Protein AF-A0A7C1VT46-F1 (afdb_monomer_lite)

Foldseek 3Di:
DDDDDDDDDDDDDPDPVVVVVVVVVVVVVVVVVVVVVVVVVVVVVVVVVVVVVVVVVVVVVVVVVVVVVVVVVVVVVVVVQLVVLVVLLVLVVVLLLVVLVVLVVVLVVLVVQLLVCLLVVPLVSLVVSVVLLVLSVVVVLVSLLVNQLLVLLNVLLCLCPPDDPPPSLVVVLVVLVVLQVVLVVLLVLLVVLLVVLLVVLLPDQLQDAADPVVCVPPLQPPSSLVVQCVVVDPDPGSVVVVVVNVVCVVCPDPGHRDLQVSLQVSLVVFLPPDGLVCLALVNVVVVQVCVQAVVGALSSLSSNLSSLNSSLVNLVVQLVVDDCPDPSNSVSSSVNVSSSSSNVSLLSQLSFPDHRVPDPPDHSNNRSSQSSCSVSLSHSNSLSNVCCVVPVSPCVVVSVVSNPRSDQDAQDDDDPPDDVSNVVSSVVSNVSSCVSPVVNVVVVPVVPDD

Sequence (450 aa):
MARGKERNIVGGQIDPYVQQSMLQNKQLAENRLTTAMQEAGASARTVTQERGAGDRAALQAQTQRDVSGAQLEAQDKRAAEDEIARRDDRKFSQTMAEASQGFQARQAELNRDQQNAIIAGDRKAKDEIEKRREALRRFNTELGMDANERNTNAMLSILKGSLNKETSMEKAKTVLNDEADQFDKDKDVYSKTIDRVSEAVDFDKRMDLPTPAAIKEKTPSKWGVAKEVLLKGPVIGGLAELQKYKGLKKEIKEGLADPMGVLQDQIDKYGGSISIEDLTSGTISNIEDKIQTEDIQTEDINKTIGVLEGMLNSIDTKRKAVDKDSVDYDFWQDTHLEIAQMRDNLEGLVSSKKKITGSDKETVGSRVQYALGTVNNSSLGGRAARMRDLVGGDFKAVFDEMTKSIQVPKLYDISPDMNKYDVEYRTWFNNYLSSRYPELQEIGIEEGIE

Radius of gyration: 45.04 Å; chains: 1; bounding box: 109×56×178 Å

Structure (mmCIF, N/CA/C/O backbone):
data_AF-A0A7C1VT46-F1
#
_entry.id   AF-A0A7C1VT46-F1
#
loop_
_atom_site.group_PDB
_atom_site.id
_atom_site.type_symbol
_atom_site.label_atom_id
_atom_site.label_alt_id
_atom_site.label_comp_id
_atom_site.label_asym_id
_atom_site.label_entity_id
_atom_site.label_seq_id
_atom_site.pdbx_PDB_ins_code
_atom_site.Cartn_x
_atom_site.Cartn_y
_atom_site.Cartn_z
_atom_site.occupancy
_atom_site.B_iso_or_equiv
_atom_site.auth_seq_id
_atom_site.auth_comp_id
_atom_site.auth_asym_id
_atom_site.auth_atom_id
_atom_site.pdbx_PDB_model_num
ATOM 1 N N . MET A 1 1 ? -65.847 -27.498 141.489 1.00 32.94 1 MET A N 1
ATOM 2 C CA . MET A 1 1 ? -66.872 -28.444 140.991 1.00 32.94 1 MET A CA 1
ATOM 3 C C . MET A 1 1 ? -67.959 -27.662 140.251 1.00 32.94 1 MET A C 1
ATOM 5 O O . MET A 1 1 ? -68.286 -26.592 140.737 1.00 32.94 1 MET A O 1
ATOM 9 N N . ALA A 1 2 ? -68.474 -28.231 139.142 1.00 34.69 2 ALA A N 1
ATOM 10 C CA . ALA A 1 2 ? -69.681 -27.897 138.334 1.00 34.69 2 ALA A CA 1
ATOM 11 C C . ALA A 1 2 ? -69.762 -26.489 137.673 1.00 34.69 2 ALA A C 1
ATOM 13 O O . ALA A 1 2 ? -69.696 -25.493 138.373 1.00 34.69 2 ALA A O 1
ATOM 14 N N . ARG A 1 3 ? -69.735 -26.307 136.333 1.00 38.84 3 ARG A N 1
ATOM 15 C CA . ARG A 1 3 ? -70.622 -26.676 135.177 1.00 38.84 3 ARG A CA 1
ATOM 16 C C . ARG A 1 3 ? -71.725 -25.638 134.839 1.00 38.84 3 ARG A C 1
ATOM 18 O O . ARG A 1 3 ? -72.591 -25.383 135.663 1.00 38.84 3 ARG A O 1
ATOM 25 N N . GLY A 1 4 ? -71.752 -25.210 133.562 1.00 34.12 4 GLY A N 1
ATOM 26 C CA . GLY A 1 4 ? -72.878 -24.584 132.824 1.00 34.12 4 GLY A CA 1
ATOM 27 C C . GLY A 1 4 ? -72.756 -23.058 132.650 1.00 34.12 4 GLY A C 1
ATOM 28 O O . GLY A 1 4 ? -72.600 -22.362 133.637 1.00 34.12 4 GLY A O 1
ATOM 29 N N . LYS A 1 5 ? -72.834 -22.436 131.464 1.00 38.59 5 LYS A N 1
ATOM 30 C CA . LYS A 1 5 ? -73.618 -22.746 130.256 1.00 38.59 5 LYS A CA 1
ATOM 31 C C . LYS A 1 5 ? -72.915 -22.263 128.978 1.00 38.59 5 LYS A C 1
ATOM 33 O O . LYS A 1 5 ? -72.448 -21.130 128.909 1.00 38.59 5 LYS A O 1
ATOM 38 N N . GLU A 1 6 ? -72.946 -23.117 127.961 1.00 42.16 6 GLU A N 1
ATOM 39 C CA . GLU A 1 6 ? -72.693 -22.798 126.556 1.00 42.16 6 GLU A CA 1
ATOM 40 C C . GLU A 1 6 ? -73.727 -21.789 126.027 1.00 42.16 6 GLU A C 1
ATOM 42 O O . GLU A 1 6 ? -74.921 -21.885 126.328 1.00 42.16 6 GLU A O 1
ATOM 47 N N . ARG A 1 7 ? -73.281 -20.851 125.184 1.00 39.50 7 ARG A N 1
ATOM 48 C CA . ARG A 1 7 ? -74.140 -20.196 124.193 1.00 39.50 7 ARG A CA 1
ATOM 49 C C . ARG A 1 7 ? -73.619 -20.551 122.806 1.00 39.50 7 ARG A C 1
ATOM 51 O O . ARG A 1 7 ? -72.610 -20.015 122.363 1.00 39.50 7 ARG A O 1
ATOM 58 N N . ASN A 1 8 ? -74.346 -21.445 122.144 1.00 41.97 8 ASN A N 1
ATOM 59 C CA . ASN A 1 8 ? -74.333 -21.594 120.696 1.00 41.97 8 ASN A CA 1
ATOM 60 C C . ASN A 1 8 ? -74.745 -20.261 120.055 1.00 41.97 8 ASN A C 1
ATOM 62 O O . ASN A 1 8 ? -75.862 -19.796 120.292 1.00 41.97 8 ASN A O 1
ATOM 66 N N . ILE A 1 9 ? -73.873 -19.673 119.232 1.00 44.12 9 ILE A N 1
ATOM 67 C CA . ILE A 1 9 ? -74.276 -18.687 118.225 1.00 44.12 9 ILE A CA 1
ATOM 68 C C . ILE A 1 9 ? -74.137 -19.360 116.864 1.00 44.12 9 ILE A C 1
ATOM 70 O O . ILE A 1 9 ? -73.065 -19.782 116.438 1.00 44.12 9 ILE A O 1
ATOM 74 N N . VAL A 1 10 ? -75.301 -19.515 116.257 1.00 39.03 10 VAL A N 1
ATOM 75 C CA . VAL A 1 10 ? -75.597 -20.146 114.981 1.00 39.03 10 VAL A CA 1
ATOM 76 C C . VAL A 1 10 ? -75.057 -19.290 113.830 1.00 39.03 10 VAL A C 1
ATOM 78 O O . VAL A 1 10 ? -75.237 -18.079 113.837 1.00 39.03 10 VAL A O 1
ATOM 81 N N . GLY A 1 11 ? -74.435 -19.951 112.847 1.00 40.03 11 GLY A N 1
ATOM 82 C CA . GLY A 1 11 ? -74.415 -19.593 111.421 1.00 40.03 11 GLY A CA 1
ATOM 83 C C . GLY A 1 11 ? -74.145 -18.134 111.045 1.00 40.03 11 GLY A C 1
ATOM 84 O O . GLY A 1 11 ? -75.073 -17.343 110.912 1.00 40.03 11 GLY A O 1
ATOM 85 N N . GLY A 1 12 ? -72.883 -17.813 110.750 1.00 44.31 12 GLY A N 1
ATOM 86 C CA . GLY A 1 12 ? -72.497 -16.541 110.138 1.00 44.31 12 GLY A CA 1
ATOM 87 C C . GLY A 1 12 ? -73.056 -16.393 108.721 1.00 44.31 12 GLY A C 1
ATOM 88 O O . GLY A 1 12 ? -72.461 -16.874 107.759 1.00 44.31 12 GLY A O 1
ATOM 89 N N . GLN A 1 13 ? -74.187 -15.702 108.585 1.00 48.25 13 GLN A N 1
ATOM 90 C CA . GLN A 1 13 ? -74.558 -15.055 107.331 1.00 48.25 13 GLN A CA 1
ATOM 91 C C . GLN A 1 13 ? -73.596 -13.882 107.124 1.00 48.25 13 GLN A C 1
ATOM 93 O O . GLN A 1 13 ? -73.572 -12.942 107.916 1.00 48.25 13 GLN A O 1
ATOM 98 N N . ILE A 1 14 ? -72.759 -13.971 106.088 1.00 52.81 14 ILE A N 1
ATOM 99 C CA . ILE A 1 14 ? -71.950 -12.837 105.633 1.00 52.81 14 ILE A CA 1
ATOM 100 C C . ILE A 1 14 ? -72.929 -11.731 105.235 1.00 52.81 14 ILE A C 1
ATOM 102 O O . ILE A 1 14 ? -73.871 -11.994 104.487 1.00 52.81 14 ILE A O 1
ATOM 106 N N . ASP A 1 15 ? -72.704 -10.523 105.749 1.00 49.28 15 ASP A N 1
ATOM 107 C CA . ASP A 1 15 ? -73.497 -9.336 105.440 1.00 49.28 15 ASP A CA 1
ATOM 108 C C . ASP A 1 15 ? -73.715 -9.223 103.910 1.00 49.28 15 ASP A C 1
ATOM 110 O O . ASP A 1 15 ? -72.732 -9.273 103.154 1.00 49.28 15 ASP A O 1
ATOM 114 N N . PRO A 1 16 ? -74.969 -9.102 103.429 1.00 56.59 16 PRO A N 1
ATOM 115 C CA . PRO A 1 16 ? -75.289 -8.999 102.004 1.00 56.59 16 PRO A CA 1
ATOM 116 C C . PRO A 1 16 ? -74.468 -7.935 101.263 1.00 56.59 16 PRO A C 1
ATOM 118 O O . PRO A 1 16 ? -74.089 -8.143 100.109 1.00 56.59 16 PRO A O 1
ATOM 121 N N . TYR A 1 17 ? -74.112 -6.834 101.932 1.00 52.34 17 TYR A N 1
ATOM 122 C CA . TYR A 1 17 ? -73.289 -5.775 101.345 1.00 52.34 17 TYR A CA 1
ATOM 123 C C . TYR A 1 17 ? -71.826 -6.196 101.149 1.00 52.34 17 TYR A C 1
ATOM 125 O O . TYR A 1 17 ? -71.184 -5.783 100.181 1.00 52.34 17 TYR A O 1
ATOM 133 N N . VAL A 1 18 ? -71.294 -7.067 102.011 1.00 55.25 18 VAL A N 1
ATOM 134 C CA . VAL A 1 18 ? -69.930 -7.607 101.895 1.00 55.25 18 VAL A CA 1
ATOM 135 C C . VAL A 1 18 ? -69.853 -8.660 100.785 1.00 55.25 18 VAL A C 1
ATOM 137 O O . VAL A 1 18 ? -68.888 -8.665 100.019 1.00 55.25 18 VAL A O 1
ATOM 140 N N . GLN A 1 19 ? -70.880 -9.502 100.619 1.00 56.47 19 GLN A N 1
ATOM 141 C CA . GLN A 1 19 ? -70.954 -10.427 99.477 1.00 56.47 19 GLN A CA 1
ATOM 142 C C . GLN A 1 19 ? -71.068 -9.687 98.138 1.00 56.47 19 GLN A C 1
ATOM 144 O O . GLN A 1 19 ? -70.375 -10.041 97.181 1.00 56.47 19 GLN A O 1
ATOM 149 N N . GLN A 1 20 ? -71.887 -8.634 98.075 1.00 58.31 20 GLN A N 1
ATOM 150 C CA . GLN A 1 20 ? -72.051 -7.829 96.866 1.00 58.31 20 GLN A CA 1
ATOM 151 C C . GLN A 1 20 ? -70.769 -7.053 96.521 1.00 58.31 20 GLN A C 1
ATOM 153 O O . GLN A 1 20 ? -70.343 -7.064 95.368 1.00 58.31 20 GLN A O 1
ATOM 158 N N . SER A 1 21 ? -70.092 -6.481 97.523 1.00 55.72 21 SER A N 1
ATOM 159 C CA . SER A 1 21 ? -68.774 -5.840 97.389 1.00 55.72 21 SER A CA 1
ATOM 160 C C . SER A 1 21 ? -67.702 -6.800 96.861 1.00 55.72 21 SER A C 1
ATOM 162 O O . SER A 1 21 ? -66.961 -6.460 95.937 1.00 55.72 21 SER A O 1
ATOM 164 N N . MET A 1 22 ? -67.628 -8.027 97.389 1.00 55.78 22 MET A N 1
ATOM 165 C CA . MET A 1 22 ? -66.652 -9.015 96.918 1.00 55.78 22 MET A CA 1
ATOM 166 C C . MET A 1 22 ? -66.931 -9.485 95.487 1.00 55.78 22 MET A C 1
ATOM 168 O O . MET A 1 22 ? -65.990 -9.637 94.712 1.00 55.78 22 MET A O 1
ATOM 172 N N . LEU A 1 23 ? -68.199 -9.666 95.104 1.00 63.75 23 LEU A N 1
ATOM 173 C CA . LEU A 1 23 ? -68.575 -10.000 93.725 1.00 63.75 23 LEU A CA 1
ATOM 174 C C . LEU A 1 23 ? -68.243 -8.864 92.750 1.00 63.75 23 LEU A C 1
ATOM 176 O O . LEU A 1 23 ? -67.706 -9.120 91.673 1.00 63.75 23 LEU A O 1
ATOM 180 N N . GLN A 1 24 ? -68.491 -7.616 93.144 1.00 63.81 24 GLN A N 1
ATOM 181 C CA . GLN A 1 24 ? -68.195 -6.444 92.322 1.00 63.81 24 GLN A CA 1
ATOM 182 C C . GLN A 1 24 ? -66.681 -6.224 92.172 1.00 63.81 24 GLN A C 1
ATOM 184 O O . GLN A 1 24 ? -66.197 -5.964 91.071 1.00 63.81 24 GLN A O 1
ATOM 189 N N . ASN A 1 25 ? -65.912 -6.420 93.248 1.00 55.62 25 ASN A N 1
ATOM 190 C CA . ASN A 1 25 ? -64.449 -6.382 93.210 1.00 55.62 25 ASN A CA 1
ATOM 191 C C . ASN A 1 25 ? -63.860 -7.524 92.378 1.00 55.62 25 ASN A C 1
ATOM 193 O O . ASN A 1 25 ? -62.891 -7.310 91.651 1.00 55.62 25 ASN A O 1
ATOM 197 N N . LYS A 1 26 ? -64.461 -8.719 92.429 1.00 61.94 26 LYS A N 1
ATOM 198 C CA . LYS A 1 26 ? -64.053 -9.851 91.594 1.00 61.94 26 LYS A CA 1
ATOM 199 C C . LYS A 1 26 ? -64.310 -9.576 90.110 1.00 61.94 26 LYS A C 1
ATOM 201 O O . LYS A 1 26 ? -63.402 -9.764 89.311 1.00 61.94 26 LYS A O 1
ATOM 206 N N . GLN A 1 27 ? -65.476 -9.034 89.754 1.00 65.75 27 GLN A N 1
ATOM 207 C CA . GLN A 1 27 ? -65.775 -8.623 88.375 1.00 65.75 27 GLN A CA 1
ATOM 208 C C . GLN A 1 27 ? -64.858 -7.493 87.884 1.00 65.75 27 GLN A C 1
ATOM 210 O O . GLN A 1 27 ? -64.404 -7.514 86.743 1.00 65.75 27 GLN A O 1
ATOM 215 N N . LEU A 1 28 ? -64.533 -6.516 88.738 1.00 63.84 28 LEU A N 1
ATOM 216 C CA . LEU A 1 28 ? -63.569 -5.461 88.409 1.00 63.84 28 LEU A CA 1
ATOM 217 C C . LEU A 1 28 ? -62.153 -6.015 88.206 1.00 63.84 28 LEU A C 1
ATOM 219 O O . LEU A 1 28 ? -61.451 -5.569 87.299 1.00 63.84 28 LEU A O 1
ATOM 223 N N . ALA A 1 29 ? -61.734 -6.987 89.017 1.00 55.44 29 ALA A N 1
ATOM 224 C CA . ALA A 1 29 ? -60.442 -7.650 88.870 1.00 55.44 29 ALA A CA 1
ATOM 225 C C . ALA A 1 29 ? -60.379 -8.511 87.597 1.00 55.44 29 ALA A C 1
ATOM 227 O O . ALA A 1 29 ? -59.393 -8.436 86.867 1.00 55.44 29 ALA A O 1
ATOM 228 N N . GLU A 1 30 ? -61.437 -9.266 87.290 1.00 61.81 30 GLU A N 1
ATOM 229 C CA . GLU A 1 30 ? -61.552 -10.069 86.065 1.00 61.81 30 GLU A CA 1
ATOM 230 C C . GLU A 1 30 ? -61.566 -9.187 84.811 1.00 61.81 30 GLU A C 1
ATOM 232 O O . GLU A 1 30 ? -60.850 -9.475 83.852 1.00 61.81 30 GLU A O 1
ATOM 237 N N . ASN A 1 31 ? -62.283 -8.060 84.833 1.00 61.72 31 ASN A N 1
ATOM 238 C CA . ASN A 1 31 ? -62.258 -7.095 83.733 1.00 61.72 31 ASN A CA 1
ATOM 239 C C . ASN A 1 31 ? -60.866 -6.478 83.549 1.00 61.72 31 ASN A C 1
ATOM 241 O O . ASN A 1 31 ? -60.373 -6.423 82.427 1.00 61.72 31 ASN A O 1
ATOM 245 N N . ARG A 1 32 ? -60.184 -6.083 84.634 1.00 62.69 32 ARG A N 1
ATOM 246 C CA . ARG A 1 32 ? -58.808 -5.557 84.556 1.00 62.69 32 ARG A CA 1
ATOM 247 C C . ARG A 1 32 ? -57.823 -6.584 84.005 1.00 62.69 32 ARG A C 1
ATOM 249 O O . ARG A 1 32 ? -56.984 -6.231 83.182 1.00 62.69 32 ARG A O 1
ATOM 256 N N . LEU A 1 33 ? -57.935 -7.843 84.426 1.00 63.19 33 LEU A N 1
ATOM 257 C CA . LEU A 1 33 ? -57.094 -8.932 83.930 1.00 63.19 33 LEU A CA 1
ATOM 258 C C . LEU A 1 33 ? -57.339 -9.184 82.436 1.00 63.19 33 LEU A C 1
ATOM 260 O O . LEU A 1 33 ? -56.391 -9.317 81.666 1.00 63.19 33 LEU A O 1
ATOM 264 N N . THR A 1 34 ? -58.606 -9.205 82.019 1.00 63.50 34 THR A N 1
ATOM 265 C CA . THR A 1 34 ? -58.994 -9.455 80.625 1.00 63.50 34 THR A CA 1
ATOM 266 C C . THR A 1 34 ? -58.509 -8.331 79.708 1.00 63.50 34 THR A C 1
ATOM 268 O O . THR A 1 34 ? -57.925 -8.611 78.662 1.00 63.50 34 THR A O 1
ATOM 271 N N . THR A 1 35 ? -58.659 -7.070 80.124 1.00 64.50 35 THR A N 1
ATOM 272 C CA . THR A 1 35 ? -58.125 -5.913 79.393 1.00 64.50 35 THR A CA 1
ATOM 273 C C . THR A 1 35 ? -56.600 -5.967 79.304 1.00 64.50 35 THR A C 1
ATOM 275 O O . THR A 1 35 ? -56.055 -5.854 78.210 1.00 64.50 35 THR A O 1
ATOM 278 N N . ALA A 1 36 ? -55.904 -6.248 80.411 1.00 60.19 36 ALA A N 1
ATOM 279 C CA . ALA A 1 36 ? -54.443 -6.352 80.417 1.00 60.19 36 ALA A CA 1
ATOM 280 C C . ALA A 1 36 ? -53.925 -7.488 79.513 1.00 60.19 36 ALA A C 1
ATOM 282 O O . ALA A 1 36 ? -52.918 -7.327 78.825 1.00 60.19 36 ALA A O 1
ATOM 283 N N . MET A 1 37 ? -54.622 -8.629 79.456 1.00 62.75 37 MET A N 1
ATOM 284 C CA . MET A 1 37 ? -54.273 -9.726 78.544 1.00 62.75 37 MET A CA 1
ATOM 285 C C . MET A 1 37 ? -54.513 -9.364 77.074 1.00 62.75 37 MET A C 1
ATOM 287 O O . MET A 1 37 ? -53.714 -9.738 76.213 1.00 62.75 37 MET A O 1
ATOM 291 N N . GLN A 1 38 ? -55.585 -8.628 76.769 1.00 68.00 38 GLN A N 1
ATOM 292 C CA . GLN A 1 38 ? -55.857 -8.155 75.410 1.00 68.00 38 GLN A CA 1
ATOM 293 C C . GLN A 1 38 ? -54.832 -7.108 74.959 1.00 68.00 38 GLN A C 1
ATOM 295 O O . GLN A 1 38 ? -54.340 -7.202 73.834 1.00 68.00 38 GLN A O 1
ATOM 300 N N . GLU A 1 39 ? -54.444 -6.181 75.835 1.00 66.50 39 GLU A N 1
ATOM 301 C CA . GLU A 1 39 ? -53.401 -5.182 75.576 1.00 66.50 39 GLU A CA 1
ATOM 302 C C . GLU A 1 39 ? -52.020 -5.828 75.404 1.00 66.50 39 GLU A C 1
ATOM 304 O O . GLU A 1 39 ? -51.302 -5.499 74.458 1.00 66.50 39 GLU A O 1
ATOM 309 N N . ALA A 1 40 ? -51.665 -6.810 76.239 1.00 60.75 40 ALA A N 1
ATOM 310 C CA . ALA A 1 40 ? -50.416 -7.560 76.098 1.00 60.75 40 ALA A CA 1
ATOM 311 C C . ALA A 1 40 ? -50.380 -8.364 74.786 1.00 60.75 40 ALA A C 1
ATOM 313 O O . ALA A 1 40 ? -49.378 -8.353 74.068 1.00 60.75 40 ALA A O 1
ATOM 314 N N . GLY A 1 41 ? -51.491 -9.015 74.427 1.00 60.56 41 GLY A N 1
ATOM 315 C CA . GLY A 1 41 ? -51.619 -9.756 73.172 1.00 60.56 41 GLY A CA 1
ATOM 316 C C . GLY A 1 41 ? -51.653 -8.857 71.930 1.00 60.56 41 GLY A C 1
ATOM 317 O O . GLY A 1 41 ? -51.167 -9.252 70.870 1.00 60.56 41 GLY A O 1
ATOM 318 N N . ALA A 1 42 ? -52.216 -7.650 72.027 1.00 61.62 42 ALA A N 1
ATOM 319 C CA . ALA A 1 42 ? -52.146 -6.640 70.972 1.00 61.62 42 ALA A CA 1
ATOM 320 C C . ALA A 1 42 ? -50.704 -6.145 70.795 1.00 61.62 42 ALA A C 1
ATOM 322 O O . ALA A 1 42 ? -50.170 -6.238 69.696 1.00 61.62 42 ALA A O 1
ATOM 323 N N . SER A 1 43 ? -50.041 -5.761 71.887 1.00 63.38 43 SER A N 1
ATOM 324 C CA . SER A 1 43 ? -48.652 -5.281 71.889 1.00 63.38 43 SER A CA 1
ATOM 325 C C . SER A 1 43 ? -47.680 -6.312 71.307 1.00 63.38 43 SER A C 1
ATOM 327 O O . SER A 1 43 ? -46.845 -5.981 70.469 1.00 63.38 43 SER A O 1
ATOM 329 N N . ALA A 1 44 ? -47.820 -7.589 71.681 1.00 56.91 44 ALA A N 1
ATOM 330 C CA . ALA A 1 44 ? -46.987 -8.665 71.145 1.00 56.91 44 ALA A CA 1
ATOM 331 C C . ALA A 1 44 ? -47.183 -8.862 69.632 1.00 56.91 44 ALA A C 1
ATOM 333 O O . ALA A 1 44 ? -46.215 -9.100 68.906 1.00 56.91 44 ALA A O 1
ATOM 334 N N . ARG A 1 45 ? -48.419 -8.727 69.132 1.00 65.62 45 ARG A N 1
ATOM 335 C CA . ARG A 1 45 ? -48.706 -8.799 67.693 1.00 65.62 45 ARG A CA 1
ATOM 336 C C . ARG A 1 45 ? -48.081 -7.630 66.940 1.00 65.62 45 ARG A C 1
ATOM 338 O O . ARG A 1 45 ? -47.432 -7.880 65.930 1.00 65.62 45 ARG A O 1
ATOM 345 N N . THR A 1 46 ? -48.179 -6.409 67.464 1.00 62.53 46 THR A N 1
ATOM 346 C CA . THR A 1 46 ? -47.557 -5.222 66.856 1.00 62.53 46 THR A CA 1
ATOM 347 C C . THR A 1 46 ? -46.038 -5.373 66.769 1.00 62.53 46 THR A C 1
ATOM 349 O O . THR A 1 46 ? -45.478 -5.240 65.688 1.00 62.53 46 THR A O 1
ATOM 352 N N . VAL A 1 47 ? -45.378 -5.793 67.856 1.00 62.38 47 VAL A N 1
ATOM 353 C CA . VAL A 1 47 ? -43.916 -6.007 67.884 1.00 62.38 47 VAL A CA 1
ATOM 354 C C . VAL A 1 47 ? -43.472 -7.097 66.901 1.00 62.38 47 VAL A C 1
ATOM 356 O O . VAL A 1 47 ? -42.434 -6.974 66.250 1.00 62.38 47 VAL A O 1
ATOM 359 N N . THR A 1 48 ? -44.251 -8.173 66.762 1.00 64.69 48 THR A N 1
ATOM 360 C CA . THR A 1 48 ? -43.928 -9.268 65.830 1.00 64.69 48 THR A CA 1
ATOM 361 C C . THR A 1 48 ? -44.115 -8.835 64.371 1.00 64.69 48 THR A C 1
ATOM 363 O O . THR A 1 48 ? -43.332 -9.213 63.500 1.00 64.69 48 THR A O 1
ATOM 366 N N . GLN A 1 49 ? -45.125 -8.005 64.102 1.00 63.25 49 GLN A N 1
ATOM 367 C CA . GLN A 1 49 ? -45.415 -7.471 62.774 1.00 63.25 49 GLN A CA 1
ATOM 368 C C . GLN A 1 49 ? -44.391 -6.403 62.355 1.00 63.25 49 GLN A C 1
ATOM 370 O O . GLN A 1 49 ? -43.939 -6.419 61.211 1.00 63.25 49 GLN A O 1
ATOM 375 N N . GLU A 1 50 ? -43.957 -5.547 63.285 1.00 63.91 50 GLU A N 1
ATOM 376 C CA . GLU A 1 50 ? -42.887 -4.562 63.083 1.00 63.91 50 GLU A CA 1
ATOM 377 C C . GLU A 1 50 ? -41.528 -5.229 62.846 1.00 63.91 50 GLU A C 1
ATOM 379 O O . GLU A 1 50 ? -40.834 -4.866 61.896 1.00 63.91 50 GLU A O 1
ATOM 384 N N . ARG A 1 51 ? -41.170 -6.266 63.621 1.00 64.31 51 ARG A N 1
ATOM 385 C CA . ARG A 1 51 ? -39.952 -7.059 63.366 1.00 64.31 51 ARG A CA 1
ATOM 386 C C . ARG A 1 51 ? -39.983 -7.737 61.998 1.00 64.31 51 ARG A C 1
ATOM 388 O O . ARG A 1 51 ? -39.049 -7.584 61.222 1.00 64.31 51 ARG A O 1
ATOM 395 N N . GLY A 1 52 ? -41.087 -8.401 61.650 1.00 66.44 52 GLY A N 1
ATOM 396 C CA . GLY A 1 52 ? -41.229 -9.058 60.347 1.00 66.44 52 GLY A CA 1
ATOM 397 C C . GLY A 1 52 ? -41.295 -8.096 59.150 1.00 66.44 52 GLY A C 1
ATOM 398 O O . GLY A 1 52 ? -41.062 -8.518 58.015 1.00 66.44 52 GLY A O 1
ATOM 399 N N . ALA A 1 53 ? -41.639 -6.822 59.362 1.00 61.84 53 ALA A N 1
ATOM 400 C CA . ALA A 1 53 ? -41.555 -5.772 58.346 1.00 61.84 53 ALA A CA 1
ATOM 401 C C . ALA A 1 53 ? -40.128 -5.208 58.231 1.00 61.84 53 ALA A C 1
ATOM 403 O O . ALA A 1 53 ? -39.636 -5.039 57.116 1.00 61.84 53 ALA A O 1
ATOM 404 N N . GLY A 1 54 ? -39.448 -4.997 59.364 1.00 66.12 54 GLY A N 1
ATOM 405 C CA . GLY A 1 54 ? -38.048 -4.572 59.421 1.00 66.12 54 GLY A CA 1
ATOM 406 C C . GLY A 1 54 ? -37.099 -5.576 58.768 1.00 66.12 54 GLY A C 1
ATOM 407 O O . GLY A 1 54 ? -36.285 -5.185 57.935 1.00 66.12 54 GLY A O 1
ATOM 408 N N . ASP A 1 55 ? -37.270 -6.869 59.046 1.00 66.50 55 ASP A N 1
ATOM 409 C CA . ASP A 1 55 ? -36.439 -7.930 58.464 1.00 66.50 55 ASP A CA 1
ATOM 410 C C . ASP A 1 55 ? -36.640 -8.044 56.945 1.00 66.50 55 ASP A C 1
ATOM 412 O O . ASP A 1 55 ? -35.676 -8.199 56.198 1.00 66.50 55 ASP A O 1
ATOM 416 N N . ARG A 1 56 ? -37.879 -7.894 56.451 1.00 66.12 56 ARG A N 1
ATOM 417 C CA . ARG A 1 56 ? -38.173 -7.897 55.004 1.00 66.12 56 ARG A CA 1
ATOM 418 C C . ARG A 1 56 ? -37.632 -6.660 54.288 1.00 66.12 56 ARG A C 1
ATOM 420 O O . ARG A 1 56 ? -37.115 -6.790 53.179 1.00 66.12 56 ARG A O 1
ATOM 427 N N . ALA A 1 57 ? -37.721 -5.486 54.912 1.00 65.00 57 ALA A N 1
ATOM 428 C CA . ALA A 1 57 ? -37.141 -4.256 54.379 1.00 65.00 57 ALA A CA 1
ATOM 429 C C . ALA A 1 57 ? -35.604 -4.321 54.352 1.00 65.00 57 ALA A C 1
ATOM 431 O O . ALA A 1 57 ? -34.992 -3.909 53.368 1.00 65.00 57 ALA A O 1
ATOM 432 N N . ALA A 1 58 ? -34.983 -4.895 55.388 1.00 66.69 58 ALA A N 1
ATOM 433 C CA . ALA A 1 58 ? -33.542 -5.123 55.438 1.00 66.69 58 ALA A CA 1
ATOM 434 C C . ALA A 1 58 ? -33.080 -6.094 54.340 1.00 66.69 58 ALA A C 1
ATOM 436 O O . ALA A 1 58 ? -32.111 -5.798 53.643 1.00 66.69 58 ALA A O 1
ATOM 437 N N . LEU A 1 59 ? -33.810 -7.195 54.122 1.00 70.12 59 LEU A N 1
ATOM 438 C CA . LEU A 1 59 ? -33.514 -8.162 53.060 1.00 70.12 59 LEU A CA 1
ATOM 439 C C . LEU A 1 59 ? -33.640 -7.539 51.664 1.00 70.12 59 LEU A C 1
ATOM 441 O O . LEU A 1 59 ? -32.732 -7.686 50.854 1.00 70.12 59 LEU A O 1
ATOM 445 N N . GLN A 1 60 ? -34.711 -6.783 51.389 1.00 67.00 60 GLN A N 1
ATOM 446 C CA . GLN A 1 60 ? -34.865 -6.073 50.111 1.00 67.00 60 GLN A CA 1
ATOM 447 C C . GLN A 1 60 ? -33.774 -5.019 49.890 1.00 67.00 60 GLN A C 1
ATOM 449 O O . GLN A 1 60 ? -33.245 -4.915 48.784 1.00 67.00 60 GLN A O 1
ATOM 454 N N . ALA A 1 61 ? -33.408 -4.262 50.928 1.00 67.44 61 ALA A N 1
ATOM 455 C CA . ALA A 1 61 ? -32.329 -3.283 50.849 1.00 67.44 61 ALA A CA 1
ATOM 456 C C . ALA A 1 61 ? -30.964 -3.950 50.620 1.00 67.44 61 ALA A C 1
ATOM 458 O O . ALA A 1 61 ? -30.139 -3.406 49.889 1.00 67.44 61 ALA A O 1
ATOM 459 N N . GLN A 1 62 ? -30.725 -5.122 51.215 1.00 69.25 62 GLN A N 1
ATOM 460 C CA . GLN A 1 62 ? -29.514 -5.905 50.987 1.00 69.25 62 GLN A CA 1
ATOM 461 C C . GLN A 1 62 ? -29.476 -6.460 49.560 1.00 69.25 62 GLN A C 1
ATOM 463 O O . GLN A 1 62 ? -28.503 -6.223 48.860 1.00 69.25 62 GLN A O 1
ATOM 468 N N . THR A 1 63 ? -30.562 -7.067 49.068 1.00 67.50 63 THR A N 1
ATOM 469 C CA . THR A 1 63 ? -30.642 -7.542 47.676 1.00 67.50 63 THR A CA 1
ATOM 470 C C . THR A 1 63 ? -30.463 -6.404 46.667 1.00 67.50 63 THR A C 1
ATOM 472 O O . THR A 1 63 ? -29.776 -6.580 45.668 1.00 67.50 63 THR A O 1
ATOM 475 N N . GLN A 1 64 ? -31.026 -5.215 46.916 1.00 65.56 64 GLN A N 1
ATOM 476 C CA . GLN A 1 64 ? -30.794 -4.047 46.056 1.00 65.56 64 GLN A CA 1
ATOM 477 C C . GLN A 1 64 ? -29.332 -3.591 46.074 1.00 65.56 64 GLN A C 1
ATOM 479 O O . GLN A 1 64 ? -28.793 -3.269 45.016 1.00 65.56 64 GLN A O 1
ATOM 484 N N . ARG A 1 65 ? -28.677 -3.596 47.244 1.00 63.75 65 ARG A N 1
ATOM 485 C CA . ARG A 1 65 ? -27.242 -3.298 47.347 1.00 63.75 65 ARG A CA 1
ATOM 486 C C . ARG A 1 65 ? -26.402 -4.334 46.616 1.00 63.75 65 ARG A C 1
ATOM 488 O O . ARG A 1 65 ? -25.556 -3.931 45.832 1.00 63.75 65 ARG A O 1
ATOM 495 N N . ASP A 1 66 ? -26.676 -5.621 46.792 1.00 65.25 66 ASP A N 1
ATOM 496 C CA . ASP A 1 66 ? -25.937 -6.705 46.140 1.00 65.25 66 ASP A CA 1
ATOM 497 C C . ASP A 1 66 ? -26.099 -6.654 44.613 1.00 65.25 66 ASP A C 1
ATOM 499 O O . ASP A 1 66 ? -25.121 -6.774 43.881 1.00 65.25 66 ASP A O 1
ATOM 503 N N . VAL A 1 67 ? -27.311 -6.379 44.113 1.00 66.88 67 VAL A N 1
ATOM 504 C CA . VAL A 1 67 ? -27.562 -6.192 42.674 1.00 66.88 67 VAL A CA 1
ATOM 505 C C . VAL A 1 67 ? -26.853 -4.944 42.145 1.00 66.88 67 VAL A C 1
ATOM 507 O O . VAL A 1 67 ? -26.236 -5.006 41.084 1.00 66.88 67 VAL A O 1
ATOM 510 N N . SER A 1 68 ? -26.890 -3.823 42.874 1.00 65.19 68 SER A N 1
ATOM 511 C CA . SER A 1 68 ? -26.148 -2.615 42.482 1.00 65.19 68 SER A CA 1
ATOM 512 C C . SER A 1 68 ? -24.630 -2.819 42.527 1.00 65.19 68 SER A C 1
ATOM 514 O O . SER A 1 68 ? -23.930 -2.353 41.636 1.00 65.19 68 SER A O 1
ATOM 516 N N . GLY A 1 69 ? -24.127 -3.566 43.514 1.00 63.31 69 GLY A N 1
ATOM 517 C CA . GLY A 1 69 ? -22.715 -3.897 43.675 1.00 63.31 69 GLY A CA 1
ATOM 518 C C . GLY A 1 69 ? -22.224 -4.796 42.549 1.00 63.31 69 GLY A C 1
ATOM 519 O O . GLY A 1 69 ? -21.226 -4.476 41.919 1.00 63.31 69 GLY A O 1
ATOM 520 N N . ALA A 1 70 ? -22.982 -5.841 42.207 1.00 65.19 70 ALA A N 1
ATOM 521 C CA . ALA A 1 70 ? -22.683 -6.709 41.070 1.00 65.19 70 ALA A CA 1
ATOM 522 C C . ALA A 1 70 ? -22.741 -5.960 39.724 1.00 65.19 70 ALA A C 1
ATOM 524 O O . ALA A 1 70 ? -21.958 -6.244 38.820 1.00 65.19 70 ALA A O 1
ATOM 525 N N . GLN A 1 71 ? -23.651 -4.990 39.573 1.00 65.25 71 GLN A N 1
ATOM 526 C CA . GLN A 1 71 ? -23.702 -4.133 38.384 1.00 65.25 71 GLN A CA 1
ATOM 527 C C . GLN A 1 71 ? -22.496 -3.193 38.294 1.00 65.25 71 GLN A C 1
ATOM 529 O O . GLN A 1 71 ? -21.944 -3.044 37.206 1.00 65.25 71 GLN A O 1
ATOM 534 N N . LEU A 1 72 ? -22.083 -2.587 39.410 1.00 70.25 72 LEU A N 1
ATOM 535 C CA . LEU A 1 72 ? -20.896 -1.733 39.477 1.00 70.25 72 LEU A CA 1
ATOM 536 C C . LEU A 1 72 ? -19.618 -2.538 39.232 1.00 70.25 72 LEU A C 1
ATOM 538 O O . LEU A 1 72 ? -18.822 -2.142 38.397 1.00 70.25 72 LEU A O 1
ATOM 542 N N . GLU A 1 73 ? -19.467 -3.712 39.845 1.00 68.50 73 GLU A N 1
ATOM 543 C CA . GLU A 1 73 ? -18.318 -4.598 39.622 1.00 68.50 73 GLU A CA 1
ATOM 544 C C . GLU A 1 73 ? -18.239 -5.069 38.161 1.00 68.50 73 GLU A C 1
ATOM 546 O O . GLU A 1 73 ? -17.166 -5.089 37.560 1.00 68.50 73 GLU A O 1
ATOM 551 N N . ALA A 1 74 ? -19.380 -5.384 37.537 1.00 65.38 74 ALA A N 1
ATOM 552 C CA . ALA A 1 74 ? -19.427 -5.713 36.115 1.00 65.38 74 ALA A CA 1
ATOM 553 C C . ALA A 1 74 ? -19.089 -4.510 35.213 1.00 65.38 74 ALA A C 1
ATOM 555 O O . ALA A 1 74 ? -18.485 -4.697 34.155 1.00 65.38 74 ALA A O 1
ATOM 556 N N . GLN A 1 75 ? -19.475 -3.290 35.601 1.00 67.62 75 GLN A N 1
ATOM 557 C CA . GLN A 1 75 ? -19.103 -2.062 34.890 1.00 67.62 75 GLN A CA 1
ATOM 558 C C . GLN A 1 75 ? -17.615 -1.748 35.052 1.00 67.62 75 GLN A C 1
ATOM 560 O O . GLN A 1 75 ? -16.960 -1.467 34.053 1.00 67.62 75 GLN A O 1
ATOM 565 N N . ASP A 1 76 ? -17.072 -1.867 36.261 1.00 65.94 76 ASP A N 1
ATOM 566 C CA . ASP A 1 76 ? -15.655 -1.660 36.558 1.00 65.94 76 ASP A CA 1
ATOM 567 C C . ASP A 1 76 ? -14.787 -2.684 35.827 1.00 65.94 76 ASP A C 1
ATOM 569 O O . ASP A 1 76 ? -13.776 -2.322 35.226 1.00 65.94 76 ASP A O 1
ATOM 573 N N . LYS A 1 77 ? -15.212 -3.954 35.788 1.00 69.88 77 LYS A N 1
ATOM 574 C CA . LYS A 1 77 ? -14.528 -4.997 35.019 1.00 69.88 77 LYS A CA 1
ATOM 575 C C . LYS A 1 77 ? -14.504 -4.675 33.523 1.00 69.88 77 LYS A C 1
ATOM 577 O O . LYS A 1 77 ? -13.443 -4.755 32.914 1.00 69.88 77 LYS A O 1
ATOM 582 N N . ARG A 1 78 ? -15.634 -4.249 32.944 1.00 66.25 78 ARG A N 1
ATOM 583 C CA . ARG A 1 78 ? -15.685 -3.812 31.535 1.00 66.25 78 ARG A CA 1
ATOM 584 C C . ARG A 1 78 ? -14.812 -2.587 31.283 1.00 66.25 78 ARG A C 1
ATOM 586 O O . ARG A 1 78 ? -14.079 -2.561 30.307 1.00 66.25 78 ARG A O 1
ATOM 593 N N . ALA A 1 79 ? -14.852 -1.594 32.168 1.00 66.94 79 ALA A N 1
ATOM 594 C CA . ALA A 1 79 ? -14.036 -0.391 32.039 1.00 66.94 79 ALA A CA 1
ATOM 595 C C . ALA A 1 79 ? -12.532 -0.706 32.129 1.00 66.94 79 ALA A C 1
ATOM 597 O O . ALA A 1 79 ? -11.733 -0.108 31.407 1.00 66.94 79 ALA A O 1
ATOM 598 N N . ALA A 1 80 ? -12.144 -1.656 32.984 1.00 69.31 80 ALA A N 1
ATOM 599 C CA . ALA A 1 80 ? -10.772 -2.142 33.078 1.00 69.31 80 ALA A CA 1
ATOM 600 C C . ALA A 1 80 ? -10.343 -2.898 31.809 1.00 69.31 80 ALA A C 1
ATOM 602 O O . ALA A 1 80 ? -9.257 -2.639 31.293 1.00 69.31 80 ALA A O 1
ATOM 603 N N . GLU A 1 81 ? -11.194 -3.783 31.281 1.00 66.25 81 GLU A N 1
ATOM 604 C CA . GLU A 1 81 ? -10.964 -4.491 30.012 1.00 66.25 81 GLU A CA 1
ATOM 605 C C . GLU A 1 81 ? -10.825 -3.506 28.832 1.00 66.25 81 GLU A C 1
ATOM 607 O O . GLU A 1 81 ? -9.879 -3.612 28.051 1.00 66.25 81 GLU A O 1
ATOM 612 N N . ASP A 1 82 ? -11.690 -2.490 28.753 1.00 65.00 82 ASP A N 1
ATOM 613 C CA . ASP A 1 82 ? -11.642 -1.438 27.729 1.00 65.00 82 ASP A CA 1
ATOM 614 C C . ASP A 1 82 ? -10.359 -0.590 27.815 1.00 65.00 82 ASP A C 1
ATOM 616 O O . ASP A 1 82 ? -9.786 -0.198 26.795 1.00 65.00 82 ASP A O 1
ATOM 620 N N . GLU A 1 83 ? -9.888 -0.276 29.024 1.00 70.00 83 GLU A N 1
ATOM 621 C CA . GLU A 1 83 ? -8.649 0.485 29.220 1.00 70.00 83 GLU A CA 1
ATOM 622 C C . GLU A 1 83 ? -7.406 -0.342 28.861 1.00 70.00 83 GLU A C 1
ATOM 624 O O . GLU A 1 83 ? -6.471 0.198 28.264 1.00 70.00 83 GLU A O 1
ATOM 629 N N . ILE A 1 84 ? -7.395 -1.645 29.163 1.00 71.31 84 ILE A N 1
ATOM 630 C CA . ILE A 1 84 ? -6.338 -2.566 28.715 1.00 71.31 84 ILE A CA 1
ATOM 631 C C . ILE A 1 84 ? -6.312 -2.617 27.182 1.00 71.31 84 ILE A C 1
ATOM 633 O O . ILE A 1 84 ? -5.271 -2.344 26.586 1.00 71.31 84 ILE A O 1
ATOM 637 N N . ALA A 1 85 ? -7.468 -2.823 26.545 1.00 66.50 85 ALA A N 1
ATOM 638 C CA . ALA A 1 85 ? -7.607 -2.824 25.088 1.00 66.50 85 ALA A CA 1
ATOM 639 C C . ALA A 1 85 ? -7.056 -1.538 24.442 1.00 66.50 85 ALA A C 1
ATOM 641 O O . ALA A 1 85 ? -6.258 -1.593 23.506 1.00 66.50 85 ALA A O 1
ATOM 642 N N . ARG A 1 86 ? -7.399 -0.362 24.988 1.00 71.44 86 ARG A N 1
ATOM 643 C CA . ARG A 1 86 ? -6.878 0.928 24.495 1.00 71.44 86 ARG A CA 1
ATOM 644 C C . ARG A 1 86 ? -5.365 1.056 24.632 1.00 71.44 86 ARG A C 1
ATOM 646 O O . ARG A 1 86 ? -4.729 1.689 23.786 1.00 71.44 86 ARG A O 1
ATOM 653 N N . ARG A 1 87 ? -4.780 0.536 25.712 1.00 75.06 87 ARG A N 1
ATOM 654 C CA . ARG A 1 87 ? -3.323 0.555 25.911 1.00 75.06 87 ARG A CA 1
ATOM 655 C C . ARG A 1 87 ? -2.627 -0.349 24.905 1.00 75.06 87 ARG A C 1
ATOM 657 O O . ARG A 1 87 ? -1.654 0.092 24.292 1.00 75.06 87 ARG A O 1
ATOM 664 N N . ASP A 1 88 ? -3.159 -1.544 24.687 1.00 76.25 88 ASP A N 1
ATOM 665 C CA . ASP A 1 88 ? -2.615 -2.502 23.728 1.00 76.25 88 ASP A CA 1
ATOM 666 C C . ASP A 1 88 ? -2.722 -1.988 22.290 1.00 76.25 88 ASP A C 1
ATOM 668 O O . ASP A 1 88 ? -1.775 -2.126 21.515 1.00 76.25 88 ASP A O 1
ATOM 672 N N . ASP A 1 89 ? -3.812 -1.307 21.935 1.00 72.69 89 ASP A N 1
ATOM 673 C CA . ASP A 1 89 ? -3.959 -0.652 20.631 1.00 72.69 89 ASP A CA 1
ATOM 674 C C . ASP A 1 89 ? -2.971 0.495 20.424 1.00 72.69 89 ASP A C 1
ATOM 676 O O . ASP A 1 89 ? -2.391 0.629 19.343 1.00 72.69 89 ASP A O 1
ATOM 680 N N . ARG A 1 90 ? -2.723 1.314 21.454 1.00 75.25 90 ARG A N 1
ATOM 681 C CA . ARG A 1 90 ? -1.697 2.367 21.381 1.00 75.25 90 ARG A CA 1
ATOM 682 C C . ARG A 1 90 ? -0.306 1.767 21.214 1.00 75.25 90 ARG A C 1
ATOM 684 O O . ARG A 1 90 ? 0.448 2.237 20.363 1.00 75.25 90 ARG A O 1
ATOM 691 N N . LYS A 1 91 ? 0.020 0.722 21.985 1.00 81.69 91 LYS A N 1
ATOM 692 C CA . LYS A 1 91 ? 1.299 0.002 21.895 1.00 81.69 91 LYS A CA 1
ATOM 693 C C . LYS A 1 91 ? 1.489 -0.585 20.496 1.00 81.69 91 LYS A C 1
ATOM 695 O O . LYS A 1 91 ? 2.551 -0.413 19.896 1.00 81.69 91 LYS A O 1
ATOM 700 N N . PHE A 1 92 ? 0.451 -1.203 19.940 1.00 80.88 92 PHE A N 1
ATOM 701 C CA . PHE A 1 92 ? 0.468 -1.742 18.584 1.00 80.88 92 PHE A CA 1
ATOM 702 C C . PHE A 1 92 ? 0.627 -0.669 17.518 1.00 80.88 92 PHE A C 1
ATOM 704 O O . PHE A 1 92 ? 1.526 -0.770 16.689 1.00 80.88 92 PHE A O 1
ATOM 711 N N . SER A 1 93 ? -0.186 0.384 17.573 1.00 75.75 93 SER A N 1
ATOM 712 C CA . SER A 1 93 ? -0.118 1.496 16.620 1.00 75.75 93 SER A CA 1
ATOM 713 C C . SER A 1 93 ? 1.273 2.130 16.612 1.00 75.75 93 SER A C 1
ATOM 715 O O . SER A 1 93 ? 1.819 2.419 15.550 1.00 75.75 93 SER A O 1
ATOM 717 N N . GLN A 1 94 ? 1.882 2.293 17.791 1.00 80.88 94 GLN A N 1
ATOM 718 C CA . GLN A 1 94 ? 3.252 2.779 17.910 1.00 80.88 94 GLN A CA 1
ATOM 719 C C . GLN A 1 94 ? 4.265 1.792 17.313 1.00 80.88 94 GLN A C 1
ATOM 721 O O . GLN A 1 94 ? 5.136 2.209 16.554 1.00 80.88 94 GLN A O 1
ATOM 726 N N . THR A 1 95 ? 4.129 0.497 17.613 1.00 83.38 95 THR A N 1
ATOM 727 C CA . THR A 1 95 ? 4.994 -0.564 17.065 1.00 83.38 95 THR A CA 1
ATOM 728 C C . THR A 1 95 ? 4.958 -0.557 15.536 1.00 83.38 95 THR A C 1
ATOM 730 O O . THR A 1 95 ? 6.002 -0.549 14.890 1.00 83.38 95 THR A O 1
ATOM 733 N N . MET A 1 96 ? 3.762 -0.502 14.945 1.00 81.06 96 MET A N 1
ATOM 734 C CA . MET A 1 96 ? 3.589 -0.480 13.493 1.00 81.06 96 MET A CA 1
ATOM 735 C C . MET A 1 96 ? 4.118 0.813 12.865 1.00 81.06 96 MET A C 1
ATOM 737 O O . MET A 1 96 ? 4.750 0.769 11.811 1.00 81.06 96 MET A O 1
ATOM 741 N N . ALA A 1 97 ? 3.936 1.962 13.523 1.00 76.75 97 ALA A N 1
ATOM 742 C CA . ALA A 1 97 ? 4.486 3.230 13.048 1.00 76.75 97 ALA A CA 1
ATOM 743 C C . ALA A 1 97 ? 6.026 3.235 13.036 1.00 76.75 97 ALA A C 1
ATOM 745 O O . ALA A 1 97 ? 6.633 3.711 12.077 1.00 76.75 97 ALA A O 1
ATOM 746 N N . GLU A 1 98 ? 6.666 2.699 14.077 1.00 83.19 98 GLU A N 1
ATOM 747 C CA . GLU A 1 98 ? 8.125 2.556 14.153 1.00 83.19 98 GLU A CA 1
ATOM 748 C C . GLU A 1 98 ? 8.651 1.538 13.126 1.00 83.19 98 GLU A C 1
ATOM 750 O O . GLU A 1 98 ? 9.641 1.799 12.440 1.00 83.19 98 GLU A O 1
ATOM 755 N N . ALA A 1 99 ? 7.964 0.408 12.954 1.00 82.31 99 ALA A N 1
ATOM 756 C CA . ALA A 1 99 ? 8.315 -0.584 11.945 1.00 82.31 99 ALA A CA 1
ATOM 757 C C . ALA A 1 99 ? 8.223 -0.022 10.522 1.00 82.31 99 ALA A C 1
ATOM 759 O O . ALA A 1 99 ? 9.141 -0.209 9.724 1.00 82.31 99 ALA A O 1
ATOM 760 N N . SER A 1 100 ? 7.163 0.739 10.231 1.00 79.56 100 SER A N 1
ATOM 761 C CA . SER A 1 100 ? 6.983 1.430 8.951 1.00 79.56 100 SER A CA 1
ATOM 762 C C . SER A 1 100 ? 8.157 2.362 8.631 1.00 79.56 100 SER A C 1
ATOM 764 O O . SER A 1 100 ? 8.632 2.375 7.497 1.00 79.56 100 SER A O 1
ATOM 766 N N . GLN A 1 101 ? 8.702 3.081 9.621 1.00 79.31 101 GLN A N 1
ATOM 767 C CA . GLN A 1 101 ? 9.916 3.890 9.426 1.00 79.31 101 GLN A CA 1
ATOM 768 C C . GLN A 1 101 ? 11.132 3.027 9.063 1.00 79.31 101 GLN A C 1
ATOM 770 O O . GLN A 1 101 ? 11.915 3.398 8.186 1.00 79.31 101 GLN A O 1
ATOM 775 N N . GLY A 1 102 ? 11.278 1.860 9.698 1.00 82.25 102 GLY A N 1
ATOM 776 C CA . GLY A 1 102 ? 12.315 0.885 9.357 1.00 82.25 102 GLY A CA 1
ATOM 777 C C . GLY A 1 102 ? 12.214 0.412 7.904 1.00 82.25 102 GLY A C 1
ATOM 778 O O . GLY A 1 102 ? 13.217 0.390 7.189 1.00 82.25 102 GLY A O 1
ATOM 779 N N . PHE A 1 103 ? 11.006 0.106 7.429 1.00 84.25 103 PHE A N 1
ATOM 780 C CA . PHE A 1 103 ? 10.782 -0.300 6.038 1.00 84.25 103 PHE A CA 1
ATOM 781 C C . PHE A 1 103 ? 10.968 0.838 5.036 1.00 84.25 103 PHE A C 1
ATOM 783 O O . PHE A 1 103 ? 11.543 0.613 3.974 1.00 84.25 103 PHE A O 1
ATOM 790 N N . GLN A 1 104 ? 10.593 2.071 5.380 1.00 81.12 104 GLN A N 1
ATOM 791 C CA . GLN A 1 104 ? 10.880 3.246 4.549 1.00 81.12 104 GLN A CA 1
ATOM 792 C C . GLN A 1 104 ? 12.384 3.466 4.369 1.00 81.12 104 GLN A C 1
ATOM 794 O O . GLN A 1 104 ? 12.835 3.763 3.264 1.00 81.12 104 GLN A O 1
ATOM 799 N N . ALA A 1 105 ? 13.178 3.283 5.429 1.00 84.75 105 ALA A N 1
ATOM 800 C CA . ALA A 1 105 ? 14.632 3.380 5.331 1.00 84.75 105 ALA A CA 1
ATOM 801 C C . ALA A 1 105 ? 15.203 2.330 4.363 1.00 84.75 105 ALA A C 1
ATOM 803 O O . ALA A 1 105 ? 16.056 2.654 3.536 1.00 84.75 105 ALA A O 1
ATOM 804 N N . ARG A 1 106 ? 14.682 1.098 4.410 1.00 88.12 106 ARG A N 1
ATOM 805 C CA . ARG A 1 106 ? 15.067 0.008 3.497 1.00 88.12 106 ARG A CA 1
ATOM 806 C C . ARG A 1 106 ? 14.631 0.267 2.058 1.00 88.12 106 ARG A C 1
ATOM 808 O O . ARG A 1 106 ? 15.399 0.009 1.138 1.00 88.12 106 ARG A O 1
ATOM 815 N N . GLN A 1 107 ? 13.445 0.836 1.854 1.00 85.12 107 GLN A N 1
ATOM 816 C CA . GLN A 1 107 ? 12.986 1.266 0.533 1.00 85.12 107 GLN A CA 1
ATOM 817 C C . GLN A 1 107 ? 13.893 2.368 -0.038 1.00 85.12 107 GLN A C 1
ATOM 819 O O . GLN A 1 107 ? 14.265 2.333 -1.210 1.00 85.12 107 GLN A O 1
ATOM 824 N N . ALA A 1 108 ? 14.293 3.338 0.789 1.00 83.19 108 ALA A N 1
ATOM 825 C CA . ALA A 1 108 ? 15.204 4.403 0.380 1.00 83.19 108 ALA A CA 1
ATOM 826 C C . ALA A 1 108 ? 16.609 3.874 0.041 1.00 83.19 108 ALA A C 1
ATOM 828 O O . ALA A 1 108 ? 17.227 4.359 -0.907 1.00 83.19 108 ALA A O 1
ATOM 829 N N . GLU A 1 109 ? 17.104 2.883 0.788 1.00 87.19 109 GLU A N 1
ATOM 830 C CA . GLU A 1 109 ? 18.347 2.164 0.484 1.00 87.19 109 GLU A CA 1
ATOM 831 C C . GLU A 1 109 ? 18.247 1.444 -0.867 1.00 87.19 109 GLU A C 1
ATOM 833 O O . GLU A 1 109 ? 19.067 1.689 -1.748 1.00 87.19 109 GLU A O 1
ATOM 838 N N . LEU A 1 110 ? 17.177 0.676 -1.089 1.00 88.69 110 LEU A N 1
ATOM 839 C CA . LEU A 1 110 ? 16.923 -0.012 -2.357 1.00 88.69 110 LEU A CA 1
ATOM 840 C C . LEU A 1 110 ? 16.852 0.938 -3.551 1.00 88.69 110 LEU A C 1
ATOM 842 O O . LEU A 1 110 ? 17.397 0.638 -4.609 1.00 88.69 110 LEU A O 1
ATOM 846 N N . ASN A 1 111 ? 16.223 2.102 -3.387 1.00 83.50 111 ASN A N 1
ATOM 847 C CA . ASN A 1 111 ? 16.169 3.112 -4.440 1.00 83.50 111 ASN A CA 1
ATOM 848 C C . ASN A 1 111 ? 17.573 3.645 -4.796 1.00 83.50 111 ASN A C 1
ATOM 850 O O . ASN A 1 111 ? 17.845 3.916 -5.966 1.00 83.50 111 ASN A O 1
ATOM 854 N N . ARG A 1 112 ? 18.483 3.774 -3.820 1.00 82.81 112 ARG A N 1
ATOM 855 C CA . ARG A 1 112 ? 19.884 4.163 -4.072 1.00 82.81 112 ARG A CA 1
ATOM 856 C C . ARG A 1 112 ? 20.672 3.035 -4.729 1.00 82.81 112 ARG A C 1
ATOM 858 O O . ARG A 1 112 ? 21.394 3.282 -5.693 1.00 82.81 112 ARG A O 1
ATOM 865 N N . ASP A 1 113 ? 20.513 1.809 -4.245 1.00 86.25 113 ASP A N 1
ATOM 866 C CA . ASP A 1 113 ? 21.182 0.635 -4.808 1.00 86.25 113 ASP A CA 1
ATOM 867 C C . ASP A 1 113 ? 20.755 0.401 -6.258 1.00 86.25 113 ASP A C 1
ATOM 869 O O . ASP A 1 113 ? 21.599 0.138 -7.113 1.00 86.25 113 ASP A O 1
ATOM 873 N N . GLN A 1 114 ? 19.470 0.599 -6.564 1.00 83.81 114 GLN A N 1
ATOM 874 C CA . GLN A 1 114 ? 18.934 0.561 -7.924 1.00 83.81 114 GLN A CA 1
ATOM 875 C C . GLN A 1 114 ? 19.630 1.570 -8.828 1.00 83.81 114 GLN A C 1
ATOM 877 O O . GLN A 1 114 ? 20.102 1.212 -9.906 1.00 83.81 114 GLN A O 1
ATOM 882 N N . GLN A 1 115 ? 19.734 2.824 -8.385 1.00 76.56 115 GLN A N 1
ATOM 883 C CA . GLN A 1 115 ? 20.430 3.859 -9.146 1.00 76.56 115 GLN A CA 1
ATOM 884 C C . GLN A 1 115 ? 21.884 3.459 -9.415 1.00 76.56 115 GLN A C 1
ATOM 886 O O . GLN A 1 115 ? 22.350 3.553 -10.551 1.00 76.56 115 GLN A O 1
ATOM 891 N N . ASN A 1 116 ? 22.580 2.947 -8.400 1.00 75.81 116 ASN A N 1
ATOM 892 C CA . ASN A 1 116 ? 23.960 2.491 -8.536 1.00 75.81 116 ASN A CA 1
ATOM 893 C C . ASN A 1 116 ? 24.085 1.314 -9.517 1.00 75.81 116 ASN A C 1
ATOM 895 O O . ASN A 1 116 ? 24.967 1.335 -10.376 1.00 75.81 116 ASN A O 1
ATOM 899 N N . ALA A 1 117 ? 23.189 0.328 -9.446 1.00 75.81 117 ALA A N 1
ATOM 900 C CA . ALA A 1 117 ? 23.183 -0.837 -10.328 1.00 75.81 117 ALA A CA 1
ATOM 901 C C . ALA A 1 117 ? 22.886 -0.466 -11.790 1.00 75.81 117 ALA A C 1
ATOM 903 O O . ALA A 1 117 ? 23.547 -0.968 -12.703 1.00 75.81 117 ALA A O 1
ATOM 904 N N . ILE A 1 118 ? 21.955 0.466 -12.024 1.00 71.81 118 ILE A N 1
ATOM 905 C CA . ILE A 1 118 ? 21.664 1.015 -13.358 1.00 71.81 118 ILE A CA 1
ATOM 906 C C . ILE A 1 118 ? 22.888 1.760 -13.909 1.00 71.81 118 ILE A C 1
ATOM 908 O O . ILE A 1 118 ? 23.304 1.509 -15.040 1.00 71.81 118 ILE A O 1
ATOM 912 N N . ILE A 1 119 ? 23.526 2.620 -13.106 1.00 69.94 119 ILE A N 1
ATOM 913 C CA . ILE A 1 119 ? 24.727 3.385 -13.500 1.00 69.94 119 ILE A CA 1
ATOM 914 C C . ILE A 1 119 ? 25.930 2.471 -13.786 1.00 69.94 119 ILE A C 1
ATOM 916 O O . ILE A 1 119 ? 26.755 2.774 -14.665 1.00 69.94 119 ILE A O 1
ATOM 920 N N . ALA A 1 120 ? 26.059 1.385 -13.024 1.00 71.56 120 ALA A N 1
ATOM 921 C CA . ALA A 1 120 ? 27.116 0.392 -13.173 1.00 71.56 120 ALA A CA 1
ATOM 922 C C . ALA A 1 120 ? 26.859 -0.583 -14.334 1.00 71.56 120 ALA A C 1
ATOM 924 O O . ALA A 1 120 ? 27.813 -1.167 -14.843 1.00 71.56 120 ALA A O 1
ATOM 925 N N . GLY A 1 121 ? 25.605 -0.739 -14.772 1.00 71.56 121 GLY A N 1
ATOM 926 C CA . GLY A 1 121 ? 25.217 -1.784 -15.720 1.00 71.56 121 GLY A CA 1
ATOM 927 C C . GLY A 1 121 ? 25.337 -3.193 -15.128 1.00 71.56 121 GLY A C 1
ATOM 928 O O . GLY A 1 121 ? 25.551 -4.149 -15.867 1.00 71.56 121 GLY A O 1
ATOM 929 N N . ASP A 1 122 ? 25.243 -3.327 -13.802 1.00 81.88 122 ASP A N 1
ATOM 930 C CA . ASP A 1 122 ? 25.404 -4.609 -13.111 1.00 81.88 122 ASP A CA 1
ATOM 931 C C . ASP A 1 122 ? 24.085 -5.392 -13.115 1.00 81.88 122 ASP A C 1
ATOM 933 O O . ASP A 1 122 ? 23.201 -5.167 -12.288 1.00 81.88 122 ASP A O 1
ATOM 937 N N . ARG A 1 123 ? 23.962 -6.334 -14.056 1.00 79.50 123 ARG A N 1
ATOM 938 C CA . ARG A 1 123 ? 22.781 -7.199 -14.212 1.00 79.50 123 ARG A CA 1
ATOM 939 C C . ARG A 1 123 ? 22.460 -8.007 -12.963 1.00 79.50 123 ARG A C 1
ATOM 941 O O . ARG A 1 123 ? 21.297 -8.113 -12.589 1.00 79.50 123 ARG A O 1
ATOM 948 N N . LYS A 1 124 ? 23.482 -8.554 -12.297 1.00 87.69 124 LYS A N 1
ATOM 949 C CA . LYS A 1 124 ? 23.269 -9.362 -11.091 1.00 87.69 124 LYS A CA 1
ATOM 950 C C . LYS A 1 124 ? 22.714 -8.495 -9.974 1.00 87.69 124 LYS A C 1
ATOM 952 O O . LYS A 1 124 ? 21.787 -8.921 -9.298 1.00 87.69 124 LYS A O 1
ATOM 957 N N . ALA A 1 125 ? 23.241 -7.282 -9.813 1.00 87.38 125 ALA A N 1
ATOM 958 C CA . ALA A 1 125 ? 22.700 -6.332 -8.851 1.00 87.38 125 ALA A CA 1
ATOM 959 C C . ALA A 1 125 ? 21.254 -5.936 -9.196 1.00 87.38 125 ALA A C 1
ATOM 961 O O . ALA A 1 125 ? 20.413 -5.930 -8.304 1.00 87.38 125 ALA A O 1
ATOM 962 N N . LYS A 1 126 ? 20.934 -5.674 -10.472 1.00 86.25 126 LYS A N 1
ATOM 963 C CA . LYS A 1 126 ? 19.567 -5.338 -10.923 1.00 86.25 126 LYS A CA 1
ATOM 964 C C . LYS A 1 126 ? 18.548 -6.440 -10.612 1.00 86.25 126 LYS A C 1
ATOM 966 O O . LYS A 1 126 ? 17.509 -6.140 -10.026 1.00 86.25 126 LYS A O 1
ATOM 971 N N . ASP A 1 127 ? 18.857 -7.690 -10.958 1.00 87.56 127 ASP A N 1
ATOM 972 C CA . ASP A 1 127 ? 18.003 -8.851 -10.660 1.00 87.56 127 ASP A CA 1
ATOM 973 C C . ASP A 1 127 ? 17.799 -9.021 -9.145 1.00 87.56 127 ASP A C 1
ATOM 975 O O . ASP A 1 127 ? 16.735 -9.416 -8.666 1.00 87.56 127 ASP A O 1
ATOM 979 N N . GLU A 1 128 ? 18.842 -8.742 -8.368 1.00 90.81 128 GLU A N 1
ATOM 980 C CA . GLU A 1 128 ? 18.816 -8.900 -6.922 1.00 90.81 128 GLU A CA 1
ATOM 981 C C . GLU A 1 128 ? 17.999 -7.809 -6.222 1.00 90.81 128 GLU A C 1
ATOM 983 O O . GLU A 1 128 ? 17.219 -8.089 -5.310 1.00 90.81 128 GLU A O 1
ATOM 988 N N . ILE A 1 129 ? 18.138 -6.575 -6.696 1.00 90.69 129 ILE A N 1
ATOM 989 C CA . ILE A 1 129 ? 17.377 -5.413 -6.244 1.00 90.69 129 ILE A CA 1
ATOM 990 C C . ILE A 1 129 ? 15.890 -5.607 -6.517 1.00 90.69 129 ILE A C 1
ATOM 992 O O . ILE A 1 129 ? 15.076 -5.326 -5.643 1.00 90.69 129 ILE A O 1
ATOM 996 N N . GLU A 1 130 ? 15.524 -6.141 -7.681 1.00 89.62 130 GLU A N 1
ATOM 997 C CA . GLU A 1 130 ? 14.134 -6.477 -7.991 1.00 89.62 130 GLU A CA 1
ATOM 998 C C . GLU A 1 130 ? 13.550 -7.481 -6.993 1.00 89.62 130 GLU A C 1
ATOM 1000 O O . GLU A 1 130 ? 12.496 -7.223 -6.412 1.00 89.62 130 GLU A O 1
ATOM 1005 N N . LYS A 1 131 ? 14.245 -8.598 -6.738 1.00 90.75 131 LYS A N 1
ATOM 1006 C CA . LYS A 1 131 ? 13.785 -9.614 -5.775 1.00 90.75 131 LYS A CA 1
ATOM 1007 C C . LYS A 1 131 ? 13.613 -9.032 -4.378 1.00 90.75 131 LYS A C 1
ATOM 1009 O O . LYS A 1 131 ? 12.640 -9.351 -3.696 1.00 90.75 131 LYS A O 1
ATOM 1014 N N . ARG A 1 132 ? 14.553 -8.184 -3.955 1.00 92.00 132 ARG A N 1
ATOM 1015 C CA . ARG A 1 132 ? 14.527 -7.535 -2.643 1.00 92.00 132 ARG A CA 1
ATOM 1016 C C . ARG A 1 132 ? 13.389 -6.510 -2.540 1.00 92.00 132 ARG A C 1
ATOM 1018 O O . ARG A 1 132 ? 12.693 -6.498 -1.530 1.00 92.00 132 ARG A O 1
ATOM 1025 N N . ARG A 1 133 ? 13.133 -5.723 -3.596 1.00 90.31 133 ARG A N 1
ATOM 1026 C CA . ARG A 1 133 ? 11.981 -4.801 -3.696 1.00 90.31 133 ARG A CA 1
ATOM 1027 C C . ARG A 1 133 ? 10.652 -5.543 -3.628 1.00 90.31 133 ARG A C 1
ATOM 1029 O O . ARG A 1 133 ? 9.786 -5.165 -2.849 1.00 90.31 133 ARG A O 1
ATOM 1036 N N . GLU A 1 134 ? 10.503 -6.621 -4.391 1.00 88.38 134 GLU A N 1
ATOM 1037 C CA . GLU A 1 134 ? 9.254 -7.384 -4.413 1.00 88.38 134 GLU A CA 1
ATOM 1038 C C . GLU A 1 134 ? 8.983 -8.073 -3.067 1.00 88.38 134 GLU A C 1
ATOM 1040 O O . GLU A 1 134 ? 7.855 -8.044 -2.577 1.00 88.38 134 GLU A O 1
ATOM 1045 N N . ALA A 1 135 ? 10.015 -8.619 -2.414 1.00 88.44 135 ALA A N 1
ATOM 1046 C CA . ALA A 1 135 ? 9.897 -9.156 -1.058 1.00 88.44 135 ALA A CA 1
ATOM 1047 C C . ALA A 1 135 ? 9.480 -8.077 -0.041 1.00 88.44 135 ALA A C 1
ATOM 1049 O O . ALA A 1 135 ? 8.577 -8.301 0.766 1.00 88.44 135 ALA A O 1
ATOM 1050 N N . LEU A 1 136 ? 10.087 -6.886 -0.110 1.00 89.44 136 LEU A N 1
ATOM 1051 C CA . LEU A 1 136 ? 9.749 -5.765 0.769 1.00 89.44 136 L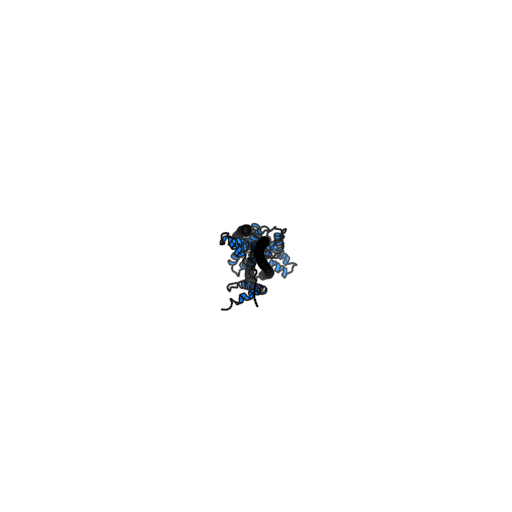EU A CA 1
ATOM 1052 C C . LEU A 1 136 ? 8.301 -5.307 0.563 1.00 89.44 136 LEU A C 1
ATOM 1054 O O . LEU A 1 136 ? 7.581 -5.085 1.534 1.00 89.44 136 LEU A O 1
ATOM 1058 N N . ARG A 1 137 ? 7.857 -5.204 -0.693 1.00 86.19 137 ARG A N 1
ATOM 1059 C CA . ARG A 1 137 ? 6.487 -4.818 -1.047 1.00 86.19 137 ARG A CA 1
ATOM 1060 C C . ARG A 1 137 ? 5.458 -5.823 -0.538 1.00 86.19 137 ARG A C 1
ATOM 1062 O O . ARG A 1 137 ? 4.473 -5.419 0.081 1.00 86.19 137 ARG A O 1
ATOM 1069 N N . ARG A 1 138 ? 5.691 -7.125 -0.749 1.00 85.19 138 ARG A N 1
ATOM 1070 C CA . ARG A 1 138 ? 4.817 -8.184 -0.215 1.00 85.19 138 ARG A CA 1
ATOM 1071 C C . ARG A 1 138 ? 4.718 -8.107 1.303 1.00 85.19 138 ARG A C 1
ATOM 1073 O O . ARG A 1 138 ? 3.614 -8.144 1.835 1.00 85.19 138 ARG A O 1
ATOM 1080 N N . PHE A 1 139 ? 5.849 -7.926 1.982 1.00 87.25 139 PHE A N 1
ATOM 1081 C CA . PHE A 1 139 ? 5.862 -7.818 3.437 1.00 87.25 139 PHE A CA 1
ATOM 1082 C C . PHE A 1 139 ? 5.143 -6.555 3.942 1.00 87.25 139 PHE A C 1
ATOM 1084 O O . PHE A 1 139 ? 4.332 -6.631 4.859 1.00 87.25 139 PHE A O 1
ATOM 1091 N N . ASN A 1 140 ? 5.361 -5.399 3.306 1.00 83.44 140 ASN A N 1
ATOM 1092 C CA . ASN A 1 140 ? 4.634 -4.161 3.618 1.00 83.44 140 ASN A CA 1
ATOM 1093 C C . ASN A 1 140 ? 3.125 -4.296 3.387 1.00 83.44 140 ASN A C 1
ATOM 1095 O O . ASN A 1 140 ? 2.334 -3.750 4.156 1.00 83.44 140 ASN A O 1
ATOM 1099 N N . THR A 1 141 ? 2.727 -5.025 2.342 1.00 81.25 141 THR A N 1
ATOM 1100 C CA . THR A 1 141 ? 1.320 -5.322 2.067 1.00 81.25 141 THR A CA 1
ATOM 1101 C C . THR A 1 141 ? 0.717 -6.109 3.221 1.00 81.25 141 THR A C 1
ATOM 1103 O O . THR A 1 141 ? -0.270 -5.656 3.793 1.00 81.25 141 THR A O 1
ATOM 1106 N N . GLU A 1 142 ? 1.342 -7.224 3.603 1.00 80.62 142 GLU A N 1
ATOM 1107 C CA . GLU A 1 142 ? 0.914 -8.101 4.701 1.00 80.62 142 GLU A CA 1
ATOM 1108 C C . GLU A 1 142 ? 0.797 -7.339 6.032 1.00 80.62 142 GLU A C 1
ATOM 1110 O O . GLU A 1 142 ? -0.261 -7.352 6.661 1.00 80.62 142 GLU A O 1
ATOM 1115 N N . LEU A 1 143 ? 1.814 -6.545 6.388 1.00 79.62 143 LEU A N 1
ATOM 1116 C CA . LEU A 1 143 ? 1.779 -5.651 7.552 1.00 79.62 143 LEU A CA 1
ATOM 1117 C C . LEU A 1 143 ? 0.606 -4.666 7.512 1.00 79.62 143 LEU A C 1
ATOM 1119 O O . LEU A 1 143 ? -0.044 -4.413 8.529 1.00 79.62 143 LEU A O 1
ATOM 1123 N N . GLY A 1 144 ? 0.336 -4.088 6.340 1.00 75.38 144 GLY A N 1
ATOM 1124 C CA . GLY A 1 144 ? -0.805 -3.203 6.132 1.00 75.38 144 GLY A CA 1
ATOM 1125 C C . GLY A 1 144 ? -2.142 -3.919 6.339 1.00 75.38 144 GLY A C 1
ATOM 1126 O O . GLY A 1 144 ? -3.062 -3.333 6.915 1.00 75.38 144 GLY A O 1
ATOM 1127 N N . MET A 1 145 ? -2.249 -5.190 5.929 1.00 74.62 145 MET A N 1
ATOM 1128 C CA . MET A 1 145 ? -3.445 -6.012 6.155 1.00 74.62 145 MET A CA 1
ATOM 1129 C C . MET A 1 145 ? -3.698 -6.234 7.646 1.00 74.62 145 MET A C 1
ATOM 1131 O O . MET A 1 145 ? -4.837 -6.063 8.090 1.00 74.62 145 MET A O 1
ATOM 1135 N N . ASP A 1 146 ? -2.650 -6.542 8.409 1.00 75.44 146 ASP A N 1
ATOM 1136 C CA . ASP A 1 146 ? -2.730 -6.789 9.853 1.00 75.44 146 ASP A CA 1
ATOM 1137 C C . ASP A 1 146 ? -3.032 -5.509 10.643 1.00 75.44 146 ASP A C 1
ATOM 1139 O O . ASP A 1 146 ? -3.820 -5.508 11.593 1.00 75.44 146 ASP A O 1
ATOM 1143 N N . ALA A 1 147 ? -2.460 -4.375 10.232 1.00 74.06 147 ALA A N 1
ATOM 1144 C CA . ALA A 1 147 ? -2.794 -3.082 10.821 1.00 74.06 147 ALA A CA 1
ATOM 1145 C C . ALA A 1 147 ? -4.266 -2.705 10.565 1.00 74.06 147 ALA A C 1
ATOM 1147 O O . ALA A 1 147 ? -4.968 -2.264 11.481 1.00 74.06 147 ALA A O 1
ATOM 1148 N N . ASN A 1 148 ? -4.756 -2.928 9.340 1.00 71.75 148 ASN A N 1
ATOM 1149 C CA . ASN A 1 148 ? -6.158 -2.706 8.978 1.00 71.75 148 ASN A CA 1
ATOM 1150 C C . ASN A 1 148 ? -7.107 -3.653 9.725 1.00 71.75 148 ASN A C 1
ATOM 1152 O O . ASN A 1 148 ? -8.178 -3.219 10.156 1.00 71.75 148 ASN A O 1
ATOM 1156 N N . GLU A 1 149 ? -6.715 -4.919 9.913 1.00 72.81 149 GLU A N 1
ATOM 1157 C CA . GLU A 1 149 ? -7.432 -5.900 10.737 1.00 72.81 149 GLU A CA 1
ATOM 1158 C C . GLU A 1 149 ? -7.704 -5.348 12.123 1.00 72.81 149 GLU A C 1
ATOM 1160 O O . GLU A 1 149 ? -8.848 -5.260 12.567 1.00 72.81 149 GLU A O 1
ATOM 1165 N N . ARG A 1 150 ? -6.632 -4.926 12.789 1.00 73.50 150 ARG A N 1
ATOM 1166 C CA . ARG A 1 150 ? -6.685 -4.518 14.182 1.00 73.50 150 ARG A CA 1
ATOM 1167 C C . ARG A 1 150 ? -7.478 -3.234 14.368 1.00 73.50 150 ARG A C 1
ATOM 1169 O O . ARG A 1 150 ? -8.330 -3.182 15.251 1.00 73.50 150 ARG A O 1
ATOM 1176 N N . ASN A 1 151 ? -7.279 -2.247 13.494 1.00 69.75 151 ASN A N 1
ATOM 1177 C CA . ASN A 1 151 ? -8.063 -1.009 13.509 1.00 69.75 151 ASN A CA 1
ATOM 1178 C C . ASN A 1 151 ? -9.559 -1.278 13.321 1.00 69.75 151 ASN A C 1
ATOM 1180 O O . ASN A 1 151 ? -10.397 -0.694 14.011 1.00 69.75 151 ASN A O 1
ATOM 1184 N N . THR A 1 152 ? -9.896 -2.191 12.411 1.00 68.81 152 THR A N 1
ATOM 1185 C CA . THR A 1 152 ? -11.285 -2.574 12.171 1.00 68.81 152 THR A CA 1
ATOM 1186 C C . THR A 1 152 ? -11.882 -3.282 13.385 1.00 68.81 152 THR A C 1
ATOM 1188 O O . THR A 1 152 ? -12.976 -2.929 13.829 1.00 68.81 152 THR A O 1
ATOM 1191 N N . ASN A 1 153 ? -11.153 -4.238 13.961 1.00 70.19 153 ASN A N 1
ATOM 1192 C CA . ASN A 1 153 ? -11.601 -4.992 15.127 1.00 70.19 153 ASN A CA 1
ATOM 1193 C C . ASN A 1 153 ? -11.824 -4.076 16.341 1.00 70.19 153 ASN A C 1
ATOM 1195 O O . ASN A 1 153 ? -12.848 -4.177 17.022 1.00 70.19 153 ASN A O 1
ATOM 1199 N N . ALA A 1 154 ? -10.924 -3.113 16.563 1.00 66.19 154 ALA A N 1
ATOM 1200 C CA . ALA A 1 154 ? -11.064 -2.098 17.604 1.00 66.19 154 ALA A CA 1
ATOM 1201 C C . ALA A 1 154 ? -12.322 -1.233 17.401 1.00 66.19 154 ALA A C 1
ATOM 1203 O O . ALA A 1 154 ? -13.109 -1.046 18.334 1.00 66.19 154 ALA A O 1
ATOM 1204 N N . MET A 1 155 ? -12.571 -0.757 16.174 1.00 65.44 155 MET A N 1
ATOM 1205 C CA . MET A 1 155 ? -13.767 0.029 15.847 1.00 65.44 155 MET A CA 1
ATOM 1206 C C . MET A 1 155 ? -15.060 -0.761 16.099 1.00 65.44 155 MET A C 1
ATOM 1208 O O . MET A 1 155 ? -15.992 -0.253 16.729 1.00 65.44 155 MET A O 1
ATOM 1212 N N . LEU A 1 156 ? -15.122 -2.010 15.635 1.00 66.00 156 LEU A N 1
ATOM 1213 C CA . LEU A 1 156 ? -16.301 -2.862 15.797 1.00 66.00 156 LEU A CA 1
ATOM 1214 C C . LEU A 1 156 ? -16.534 -3.235 17.267 1.00 66.00 156 LEU A C 1
ATOM 1216 O O . LEU A 1 156 ? -17.686 -3.319 17.699 1.00 66.00 156 LEU A O 1
ATOM 1220 N N . SER A 1 157 ? -15.468 -3.385 18.059 1.00 65.25 157 SER A N 1
ATOM 1221 C CA . SER A 1 157 ? -15.564 -3.643 19.500 1.00 65.25 157 SER A CA 1
ATOM 1222 C C 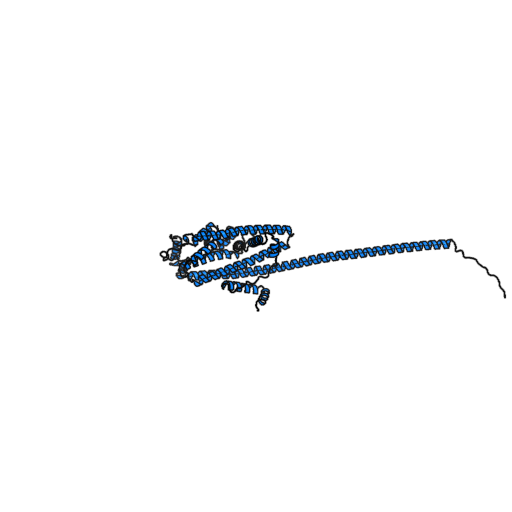. SER A 1 157 ? -16.214 -2.468 20.244 1.00 65.25 157 SER A C 1
ATOM 1224 O O . SER A 1 157 ? -17.153 -2.658 21.022 1.00 65.25 157 SER A O 1
ATOM 1226 N N . ILE A 1 158 ? -15.825 -1.229 19.914 1.00 60.81 158 ILE A N 1
ATOM 1227 C CA . ILE A 1 158 ? -16.445 -0.010 20.464 1.00 60.81 158 ILE A CA 1
ATOM 1228 C C . ILE A 1 158 ? -17.938 0.069 20.099 1.00 60.81 158 ILE A C 1
ATOM 1230 O O . ILE A 1 158 ? -18.778 0.414 20.938 1.00 60.81 158 ILE A O 1
ATOM 1234 N N . LEU A 1 159 ? -18.297 -0.272 18.857 1.00 58.44 159 LEU A N 1
ATOM 1235 C CA . LEU A 1 159 ? -19.695 -0.297 18.410 1.00 58.44 159 LEU A CA 1
ATOM 1236 C C . LEU A 1 159 ? -20.519 -1.363 19.151 1.00 58.44 159 LEU A C 1
ATOM 1238 O O . LEU A 1 159 ? -21.664 -1.097 19.521 1.00 58.44 159 LEU A O 1
ATOM 1242 N N . LYS A 1 160 ? -19.929 -2.532 19.436 1.00 62.03 160 LYS A N 1
ATOM 1243 C CA . LYS A 1 160 ? -20.559 -3.618 20.208 1.00 62.03 160 LYS A CA 1
ATOM 1244 C C . LYS A 1 160 ? -20.839 -3.221 21.661 1.00 62.03 160 LYS A C 1
ATOM 1246 O O . LYS A 1 160 ? -21.861 -3.631 22.211 1.00 62.03 160 LYS A O 1
ATOM 1251 N N . GLY A 1 161 ? -19.957 -2.431 22.279 1.00 57.03 161 GLY A N 1
ATOM 1252 C CA . GLY A 1 161 ? -20.083 -2.002 23.677 1.00 57.03 161 GLY A CA 1
ATOM 1253 C C . GLY A 1 161 ? -21.030 -0.819 23.923 1.00 57.03 161 GLY A C 1
ATOM 1254 O O . GLY A 1 161 ? -21.562 -0.686 25.024 1.00 57.03 161 GLY A O 1
ATOM 1255 N N . SER A 1 162 ? -21.264 0.039 22.923 1.00 51.91 162 SER A N 1
ATOM 1256 C CA . SER A 1 162 ? -21.847 1.377 23.138 1.00 51.91 162 SER A CA 1
ATOM 1257 C C . SER A 1 162 ? -23.360 1.513 22.914 1.00 51.91 162 SER A C 1
ATOM 1259 O O . SER A 1 162 ? -23.915 2.559 23.252 1.00 51.91 162 SER A O 1
ATOM 1261 N N . LEU A 1 163 ? -24.064 0.525 22.343 1.00 47.41 163 LEU A N 1
ATOM 1262 C CA . LEU A 1 163 ? -25.403 0.770 21.782 1.00 47.41 163 LEU A CA 1
ATOM 1263 C C . LEU A 1 163 ? -26.443 -0.339 22.045 1.00 47.41 163 LEU A C 1
ATOM 1265 O O . LEU A 1 163 ? -26.120 -1.520 22.159 1.00 47.41 163 LEU A O 1
ATOM 1269 N N . ASN A 1 164 ? -27.730 0.048 22.079 1.00 53.84 164 ASN A N 1
ATOM 1270 C CA . ASN A 1 164 ? -28.873 -0.874 22.031 1.00 53.84 164 ASN A CA 1
ATOM 1271 C C . ASN A 1 164 ? -28.719 -1.818 20.826 1.00 53.84 164 ASN A C 1
ATOM 1273 O O . ASN A 1 164 ? -28.693 -1.364 19.681 1.00 53.84 164 ASN A O 1
ATOM 1277 N N . LYS A 1 165 ? -28.600 -3.122 21.108 1.00 59.88 165 LYS A N 1
ATOM 1278 C CA . LYS A 1 165 ? -28.067 -4.135 20.182 1.00 59.88 165 LYS A CA 1
ATOM 1279 C C . LYS A 1 165 ? -28.678 -4.099 18.775 1.00 59.88 165 LYS A C 1
ATOM 1281 O O . LYS A 1 165 ? -27.931 -4.166 17.814 1.00 59.88 165 LYS A O 1
ATOM 1286 N N . GLU A 1 166 ? -29.992 -3.971 18.617 1.00 59.66 166 GLU A N 1
ATOM 1287 C CA . GLU A 1 166 ? -30.630 -4.127 17.295 1.00 59.66 166 GLU A CA 1
ATOM 1288 C C . GLU A 1 166 ? -30.411 -2.953 16.335 1.00 59.66 166 GLU A C 1
ATOM 1290 O O . GLU A 1 166 ? -29.957 -3.154 15.211 1.00 59.66 166 GLU A O 1
ATOM 1295 N N . THR A 1 167 ? -30.690 -1.716 16.752 1.00 63.22 167 THR A N 1
ATOM 1296 C CA . THR A 1 167 ? -30.673 -0.563 15.832 1.00 63.22 167 THR A CA 1
ATOM 1297 C C . THR A 1 167 ? -29.265 -0.232 15.336 1.00 63.22 167 THR A C 1
ATOM 1299 O O . THR A 1 167 ? -29.087 0.245 14.218 1.00 63.22 167 THR A O 1
ATOM 1302 N N . SER A 1 168 ? -28.253 -0.488 16.160 1.00 62.22 168 SER A N 1
ATOM 1303 C CA . SER A 1 168 ? -26.861 -0.215 15.802 1.00 62.22 168 SER A CA 1
ATOM 1304 C C . SER A 1 168 ? -26.216 -1.338 15.012 1.00 62.22 168 SER A C 1
ATOM 1306 O O . SER A 1 168 ? -25.386 -1.046 14.156 1.00 62.22 168 SER A O 1
ATOM 1308 N N . MET A 1 169 ? -26.635 -2.589 15.227 1.00 65.75 169 MET A N 1
ATOM 1309 C CA . MET A 1 169 ? -26.265 -3.684 14.329 1.00 65.75 169 MET A CA 1
ATOM 1310 C C . MET A 1 169 ? -26.818 -3.446 12.923 1.00 65.75 169 MET A C 1
ATOM 1312 O O . MET A 1 169 ? -26.079 -3.630 11.964 1.00 65.75 169 MET A O 1
ATOM 1316 N N . GLU A 1 170 ? -28.058 -2.964 12.785 1.00 70.12 170 GLU A N 1
ATOM 1317 C CA . GLU A 1 170 ? -28.618 -2.624 11.468 1.00 70.12 170 GLU A CA 1
ATOM 1318 C C . GLU A 1 170 ? -27.873 -1.464 10.793 1.00 70.12 170 GLU A C 1
ATOM 1320 O O . GLU A 1 170 ? -27.484 -1.577 9.636 1.00 70.12 170 GLU A O 1
ATOM 1325 N N . LYS A 1 171 ? -27.565 -0.378 11.518 1.00 69.69 171 LYS A N 1
ATOM 1326 C CA . LYS A 1 171 ? -26.756 0.719 10.952 1.00 69.69 171 LYS A CA 1
ATOM 1327 C C . LYS A 1 171 ? -25.363 0.263 10.531 1.00 69.69 171 LYS A C 1
ATOM 1329 O O . LYS A 1 171 ? -24.894 0.636 9.461 1.00 69.69 171 LYS A O 1
ATOM 1334 N N . ALA A 1 172 ? -24.697 -0.522 11.371 1.00 69.00 172 ALA A N 1
ATOM 1335 C CA . ALA A 1 172 ? -23.361 -1.007 11.071 1.00 69.00 172 ALA A CA 1
ATOM 1336 C C . ALA A 1 172 ? -23.381 -2.027 9.916 1.00 69.00 172 ALA A C 1
ATOM 1338 O O . ALA A 1 172 ? -22.477 -2.019 9.090 1.00 69.00 172 ALA A O 1
ATOM 1339 N N . LYS A 1 173 ? -24.448 -2.824 9.785 1.00 73.88 173 LYS A N 1
ATOM 1340 C CA . LYS A 1 173 ? -24.706 -3.669 8.613 1.00 73.88 173 LYS A CA 1
ATOM 1341 C C . LYS A 1 173 ? -24.880 -2.850 7.333 1.00 73.88 173 LYS A C 1
ATOM 1343 O O . LYS A 1 173 ? -24.290 -3.215 6.324 1.00 73.88 173 LYS A O 1
ATOM 1348 N N . THR A 1 174 ? -25.656 -1.763 7.356 1.00 75.94 174 THR A N 1
ATOM 1349 C CA . THR A 1 174 ? -25.783 -0.864 6.196 1.00 75.94 174 THR A CA 1
ATOM 1350 C C . THR A 1 174 ? -24.421 -0.319 5.783 1.00 75.94 174 THR A C 1
ATOM 1352 O O . THR A 1 174 ? -24.040 -0.492 4.635 1.00 75.94 174 THR A O 1
ATOM 1355 N N . VAL A 1 175 ? -23.645 0.220 6.731 1.00 75.75 175 VAL A N 1
ATOM 1356 C CA . VAL A 1 175 ? -22.299 0.745 6.445 1.00 75.75 175 VAL A CA 1
ATOM 1357 C C . VAL A 1 175 ? -21.382 -0.336 5.869 1.00 75.75 175 VAL A C 1
ATOM 1359 O O . VAL A 1 175 ? -20.709 -0.089 4.880 1.00 75.75 175 VAL A O 1
ATOM 1362 N N . LEU A 1 176 ? -21.364 -1.544 6.439 1.00 75.62 176 LEU A N 1
ATOM 1363 C CA . LEU A 1 176 ? -20.523 -2.632 5.928 1.00 75.62 176 LEU A CA 1
ATOM 1364 C C . LEU A 1 176 ? -20.946 -3.100 4.530 1.00 75.62 176 LEU A C 1
ATOM 1366 O O . LEU A 1 176 ? -20.079 -3.444 3.734 1.00 75.62 176 LEU A O 1
ATOM 1370 N N . ASN A 1 177 ? -22.245 -3.111 4.221 1.00 79.56 177 ASN A N 1
ATOM 1371 C CA . ASN A 1 177 ? -22.721 -3.407 2.869 1.00 79.56 177 ASN A CA 1
ATOM 1372 C C . ASN A 1 177 ? -22.330 -2.307 1.881 1.00 79.56 177 ASN A C 1
ATOM 1374 O O . ASN A 1 177 ? -21.832 -2.629 0.809 1.00 79.56 177 ASN A O 1
ATOM 1378 N N . ASP A 1 178 ? -22.499 -1.037 2.250 1.00 80.06 178 ASP A N 1
ATOM 1379 C CA . ASP A 1 178 ? -22.119 0.092 1.397 1.00 80.06 178 ASP A CA 1
ATOM 1380 C C . ASP A 1 178 ? -20.606 0.070 1.107 1.00 80.06 178 ASP A C 1
ATOM 1382 O O . ASP A 1 178 ? -20.185 0.226 -0.038 1.00 80.06 178 ASP A O 1
ATOM 1386 N N . GLU A 1 179 ? -19.789 -0.208 2.128 1.00 81.00 179 GLU A N 1
ATOM 1387 C CA . GLU A 1 179 ? -18.337 -0.388 2.005 1.00 81.00 179 GLU A CA 1
ATOM 1388 C C . GLU A 1 179 ? -17.971 -1.611 1.149 1.00 81.00 179 GLU A C 1
ATOM 1390 O O . GLU A 1 179 ? -17.040 -1.542 0.347 1.00 81.00 179 GLU A O 1
ATOM 1395 N N . ALA A 1 180 ? -18.687 -2.734 1.286 1.00 81.31 180 ALA A N 1
ATOM 1396 C CA . ALA A 1 180 ? -18.481 -3.924 0.456 1.00 81.31 180 ALA A CA 1
ATOM 1397 C C . ALA A 1 180 ? -18.809 -3.653 -1.017 1.00 81.31 180 ALA A C 1
ATOM 1399 O O . ALA A 1 180 ? -18.019 -3.985 -1.897 1.00 81.31 180 ALA A O 1
ATOM 1400 N N . ASP A 1 181 ? -19.945 -3.012 -1.285 1.00 85.38 181 ASP A N 1
ATOM 1401 C CA . ASP A 1 181 ? -20.387 -2.681 -2.637 1.00 85.38 181 ASP A CA 1
ATOM 1402 C C . ASP A 1 181 ? -19.457 -1.652 -3.292 1.00 85.38 181 ASP A C 1
ATOM 1404 O O . ASP A 1 181 ? -19.180 -1.736 -4.491 1.00 85.38 181 ASP A O 1
ATOM 1408 N N . GLN A 1 182 ? -18.962 -0.677 -2.521 1.00 82.56 182 GLN A N 1
ATOM 1409 C CA . GLN A 1 182 ? -17.963 0.275 -3.000 1.00 82.56 182 GLN A CA 1
ATOM 1410 C C . GLN A 1 182 ? -16.633 -0.424 -3.296 1.00 82.56 182 GLN A C 1
ATOM 1412 O O . GLN A 1 182 ? -16.066 -0.223 -4.368 1.00 82.56 182 GLN A O 1
ATOM 1417 N N . PHE A 1 183 ? -16.180 -1.308 -2.405 1.00 85.81 183 PHE A N 1
ATOM 1418 C CA . PHE A 1 183 ? -14.983 -2.111 -2.627 1.00 85.81 183 PHE A CA 1
ATOM 1419 C C . PHE A 1 183 ? -15.085 -2.980 -3.884 1.00 85.81 183 PHE A C 1
ATOM 1421 O O . PHE A 1 183 ? -14.136 -3.020 -4.662 1.00 85.81 183 PHE A O 1
ATOM 1428 N N . ASP A 1 184 ? -16.213 -3.655 -4.116 1.00 85.19 184 ASP A N 1
ATOM 1429 C CA . ASP A 1 184 ? -16.392 -4.496 -5.303 1.00 85.19 184 ASP A CA 1
ATOM 1430 C C . ASP A 1 184 ? -16.319 -3.680 -6.594 1.00 85.19 184 ASP A C 1
ATOM 1432 O O . ASP A 1 184 ? -15.699 -4.116 -7.565 1.00 85.19 184 ASP A O 1
ATOM 1436 N N . LYS A 1 185 ? -16.911 -2.477 -6.602 1.00 86.81 185 LYS A N 1
ATOM 1437 C CA . LYS A 1 185 ? -16.809 -1.543 -7.733 1.00 86.81 185 LYS A CA 1
ATOM 1438 C C . LYS A 1 185 ? -15.369 -1.105 -7.957 1.00 86.81 185 LYS A C 1
ATOM 1440 O O . LYS A 1 185 ? -14.881 -1.194 -9.081 1.00 86.81 185 LYS A O 1
ATOM 1445 N N . ASP A 1 186 ? -14.688 -0.660 -6.906 1.00 83.38 186 ASP A N 1
ATOM 1446 C CA . ASP A 1 186 ? -13.323 -0.147 -7.017 1.00 83.38 186 ASP A CA 1
ATOM 1447 C C . ASP A 1 186 ? -12.350 -1.259 -7.434 1.00 83.38 186 ASP A C 1
ATOM 1449 O O . ASP A 1 186 ? -11.475 -1.044 -8.276 1.00 83.38 186 ASP A O 1
ATOM 1453 N N . LYS A 1 187 ? -12.550 -2.478 -6.919 1.00 86.81 187 LYS A N 1
ATOM 1454 C CA . LYS A 1 187 ? -11.794 -3.672 -7.304 1.00 86.81 187 LYS A CA 1
ATOM 1455 C C . LYS A 1 187 ? -12.047 -4.064 -8.756 1.00 86.81 187 LYS A C 1
ATOM 1457 O O . LYS A 1 187 ? -11.090 -4.356 -9.466 1.00 86.81 187 LYS A O 1
ATOM 1462 N N . ASP A 1 188 ? -13.298 -4.047 -9.212 1.00 87.12 188 ASP A N 1
ATOM 1463 C CA . ASP A 1 188 ? -13.648 -4.320 -10.611 1.00 87.12 188 ASP A CA 1
ATOM 1464 C C . ASP A 1 188 ? -13.014 -3.293 -11.562 1.00 87.12 188 ASP A C 1
ATOM 1466 O O . ASP A 1 188 ? -12.434 -3.675 -12.581 1.00 87.12 188 ASP A O 1
ATOM 1470 N N . VAL A 1 189 ? -13.049 -2.001 -11.215 1.00 85.38 189 VAL A N 1
ATOM 1471 C CA . VAL A 1 189 ? -12.382 -0.938 -11.986 1.00 85.38 189 VAL A CA 1
ATOM 1472 C C . VAL A 1 189 ? -10.876 -1.174 -12.039 1.00 85.38 189 VAL A C 1
ATOM 1474 O O . VAL A 1 189 ? -10.290 -1.123 -13.122 1.00 85.38 189 VAL A O 1
ATOM 1477 N N . TYR A 1 190 ? -10.247 -1.452 -10.899 1.00 87.19 190 TYR A N 1
ATOM 1478 C CA . TYR A 1 190 ? -8.814 -1.718 -10.816 1.00 87.19 190 TYR A CA 1
ATOM 1479 C C . TYR A 1 190 ? -8.405 -2.953 -11.640 1.00 87.19 190 TYR A C 1
ATOM 1481 O O . TYR A 1 190 ? -7.547 -2.835 -12.516 1.00 87.19 190 TYR A O 1
ATOM 1489 N N . SER A 1 191 ? -9.069 -4.103 -11.465 1.00 87.44 191 SER A N 1
ATOM 1490 C CA . SER A 1 191 ? -8.770 -5.328 -12.223 1.00 87.44 191 SER A CA 1
ATOM 1491 C C . SER A 1 191 ? -8.973 -5.142 -13.729 1.00 87.44 191 SER A C 1
ATOM 1493 O O . SER A 1 191 ? -8.088 -5.474 -14.514 1.00 87.44 191 SER A O 1
ATOM 1495 N N . LYS A 1 192 ? -10.079 -4.512 -14.153 1.00 88.94 192 LYS A N 1
ATOM 1496 C CA . LYS A 1 192 ? -10.305 -4.192 -15.574 1.00 88.94 192 LYS A CA 1
ATOM 1497 C C . LYS A 1 192 ? -9.275 -3.215 -16.129 1.00 88.94 192 LYS A C 1
ATOM 1499 O O . LYS A 1 192 ? -9.005 -3.248 -17.327 1.00 88.94 192 LYS A O 1
ATOM 1504 N N . THR A 1 193 ? -8.746 -2.315 -15.302 1.00 87.75 193 THR A N 1
ATOM 1505 C CA . THR A 1 193 ? -7.700 -1.376 -15.722 1.00 87.75 193 THR A CA 1
ATOM 1506 C C . THR A 1 193 ? -6.410 -2.127 -16.018 1.00 87.75 193 THR A C 1
ATOM 1508 O O . THR A 1 193 ? -5.848 -1.903 -17.085 1.00 87.75 193 THR A O 1
ATOM 1511 N N . ILE A 1 194 ? -5.998 -3.063 -15.154 1.00 90.81 194 ILE A N 1
ATOM 1512 C CA . ILE A 1 194 ? -4.827 -3.919 -15.400 1.00 90.81 194 ILE A CA 1
ATOM 1513 C C . ILE A 1 194 ? -4.980 -4.660 -16.725 1.00 90.81 194 ILE A C 1
ATOM 1515 O O . ILE A 1 194 ? -4.135 -4.498 -17.601 1.00 90.81 194 ILE A O 1
ATOM 1519 N N . ASP A 1 195 ? -6.079 -5.398 -16.903 1.00 87.88 195 ASP A N 1
ATOM 1520 C CA . ASP A 1 195 ? -6.289 -6.225 -18.098 1.00 87.88 195 ASP A CA 1
ATOM 1521 C C . ASP A 1 195 ? -6.264 -5.382 -19.381 1.00 87.88 195 ASP A C 1
ATOM 1523 O O . ASP A 1 195 ? -5.574 -5.710 -20.348 1.00 87.88 195 ASP A O 1
ATOM 1527 N N . ARG A 1 196 ? -6.971 -4.243 -19.379 1.00 88.69 196 ARG A N 1
ATOM 1528 C CA . ARG A 1 196 ? -7.030 -3.335 -20.535 1.00 88.69 196 ARG A CA 1
ATOM 1529 C C . ARG A 1 196 ? -5.697 -2.666 -20.831 1.00 88.69 196 ARG A C 1
ATOM 1531 O O . ARG A 1 196 ? -5.415 -2.391 -21.994 1.00 88.69 196 ARG A O 1
ATOM 1538 N N . VAL A 1 197 ? -4.930 -2.319 -19.800 1.00 88.69 197 VAL A N 1
ATOM 1539 C CA . VAL A 1 197 ? -3.615 -1.697 -19.966 1.00 88.69 197 VAL A CA 1
ATOM 1540 C C . VAL A 1 197 ? -2.631 -2.726 -20.490 1.00 88.69 197 VAL A C 1
ATOM 1542 O O . VAL A 1 197 ? -1.961 -2.430 -21.471 1.00 88.69 197 VAL A O 1
ATOM 1545 N N . SER A 1 198 ? -2.588 -3.930 -19.915 1.00 87.69 198 SER A N 1
ATOM 1546 C CA . SER A 1 198 ? -1.727 -5.002 -20.413 1.00 87.69 198 SER A CA 1
ATOM 1547 C C . SER A 1 198 ? -2.013 -5.315 -21.882 1.00 87.69 198 SER A C 1
ATOM 1549 O O . SER A 1 198 ? -1.096 -5.292 -22.696 1.00 87.69 198 SER A O 1
ATOM 1551 N N . GLU A 1 199 ? -3.288 -5.469 -22.258 1.00 86.06 199 GLU A N 1
ATOM 1552 C CA . GLU A 1 199 ? -3.669 -5.682 -23.659 1.00 86.06 199 GLU A CA 1
ATOM 1553 C C . GLU A 1 199 ? -3.253 -4.502 -24.555 1.00 86.06 199 GLU A C 1
ATOM 1555 O O . GLU A 1 199 ? -2.645 -4.696 -25.607 1.00 86.06 199 GLU A O 1
ATOM 1560 N N . ALA A 1 200 ? -3.533 -3.261 -24.145 1.00 84.88 200 ALA A N 1
ATOM 1561 C CA . ALA A 1 200 ? -3.189 -2.084 -24.941 1.00 84.88 200 ALA A CA 1
ATOM 1562 C C . ALA A 1 200 ? -1.673 -1.916 -25.130 1.00 84.88 200 ALA A C 1
ATOM 1564 O O . ALA A 1 200 ? -1.233 -1.532 -26.212 1.00 84.88 200 ALA A O 1
ATOM 1565 N N . VAL A 1 201 ? -0.888 -2.199 -24.090 1.00 86.12 201 VAL A N 1
ATOM 1566 C CA . VAL A 1 201 ? 0.576 -2.099 -24.089 1.00 86.12 201 VAL A CA 1
ATOM 1567 C C . VAL A 1 201 ? 1.196 -3.195 -24.950 1.00 86.12 201 VAL A C 1
ATOM 1569 O O . VAL A 1 201 ? 2.113 -2.914 -25.723 1.00 86.12 201 VAL A O 1
ATOM 1572 N N . ASP A 1 202 ? 0.696 -4.428 -24.868 1.00 82.50 202 ASP A N 1
ATOM 1573 C CA . ASP A 1 202 ? 1.236 -5.551 -25.637 1.00 82.50 202 ASP A CA 1
ATOM 1574 C C . ASP A 1 202 ? 1.131 -5.332 -27.153 1.00 82.50 202 ASP A C 1
ATOM 1576 O O . ASP A 1 202 ? 2.021 -5.761 -27.894 1.00 82.50 202 ASP A O 1
ATOM 1580 N N . PHE A 1 203 ? 0.101 -4.608 -27.609 1.00 80.75 203 PHE A N 1
ATOM 1581 C CA . PHE A 1 203 ? -0.111 -4.264 -29.019 1.00 80.75 203 PHE A CA 1
ATOM 1582 C C . PHE A 1 203 ? 0.385 -2.864 -29.428 1.00 80.75 203 PHE A C 1
ATOM 1584 O O . PHE A 1 203 ? 0.274 -2.502 -30.606 1.00 80.75 203 PHE A O 1
ATOM 1591 N N . ASP A 1 204 ? 0.930 -2.059 -28.510 1.00 81.94 204 ASP A N 1
ATOM 1592 C CA . ASP A 1 204 ? 1.466 -0.739 -28.854 1.00 81.94 204 ASP A CA 1
ATOM 1593 C C . ASP A 1 204 ? 2.826 -0.884 -29.553 1.00 81.94 204 ASP A C 1
ATOM 1595 O O . ASP A 1 204 ? 3.788 -1.404 -28.993 1.00 81.94 204 ASP A O 1
ATOM 1599 N N . LYS A 1 205 ? 2.939 -0.370 -30.782 1.00 80.69 205 LYS A N 1
ATOM 1600 C CA . LYS A 1 205 ? 4.175 -0.441 -31.582 1.00 80.69 205 LYS A CA 1
ATOM 1601 C C . LYS A 1 205 ? 5.360 0.281 -30.942 1.00 80.69 205 LYS A C 1
ATOM 1603 O O . LYS A 1 205 ? 6.504 -0.007 -31.276 1.00 80.69 205 LYS A O 1
ATOM 1608 N N . ARG A 1 206 ? 5.117 1.226 -30.030 1.00 78.88 206 ARG A N 1
ATOM 1609 C CA . ARG A 1 206 ? 6.174 1.879 -29.241 1.00 78.88 206 ARG A CA 1
ATOM 1610 C C . ARG A 1 206 ? 6.748 0.950 -28.171 1.00 78.88 206 ARG A C 1
ATOM 1612 O O . ARG A 1 206 ? 7.745 1.296 -27.553 1.00 78.88 206 ARG A O 1
ATOM 1619 N N . MET A 1 207 ? 6.161 -0.226 -27.962 1.00 80.75 207 MET A N 1
ATOM 1620 C CA . MET A 1 207 ? 6.701 -1.291 -27.117 1.00 80.75 207 MET A CA 1
ATOM 1621 C C . MET A 1 207 ? 7.520 -2.323 -27.903 1.00 80.75 207 MET A C 1
ATOM 1623 O O . MET A 1 207 ? 7.951 -3.322 -27.318 1.00 80.75 207 MET A O 1
ATOM 1627 N N . ASP A 1 208 ? 7.729 -2.117 -29.205 1.00 78.31 208 ASP A N 1
ATOM 1628 C CA . ASP A 1 208 ? 8.582 -2.967 -30.030 1.00 78.31 208 ASP A CA 1
ATOM 1629 C C . ASP A 1 208 ? 10.009 -2.414 -30.052 1.00 78.31 208 ASP A C 1
ATOM 1631 O O . ASP A 1 208 ? 10.242 -1.231 -30.314 1.00 78.31 208 ASP A O 1
ATOM 1635 N N . LEU A 1 209 ? 10.988 -3.279 -29.778 1.00 67.25 209 LEU A N 1
ATOM 1636 C CA . LEU A 1 209 ? 12.393 -2.896 -29.870 1.00 67.25 209 LEU A CA 1
ATOM 1637 C C . LEU A 1 209 ? 12.784 -2.635 -31.337 1.00 67.25 209 LEU A C 1
ATOM 1639 O O . LEU A 1 209 ? 12.407 -3.416 -32.217 1.00 67.25 209 LEU A O 1
ATOM 1643 N N . PRO A 1 210 ? 13.573 -1.580 -31.627 1.00 59.91 210 PRO A N 1
ATOM 1644 C CA . PRO A 1 210 ? 14.099 -1.351 -32.967 1.00 59.91 210 PRO A CA 1
ATOM 1645 C C . PRO A 1 210 ? 14.891 -2.550 -33.483 1.00 59.91 210 PRO A C 1
ATOM 1647 O O . PRO A 1 210 ? 15.578 -3.236 -32.733 1.00 59.91 210 PRO A O 1
ATOM 1650 N N . THR A 1 211 ? 14.931 -2.731 -34.805 1.00 51.81 211 THR A N 1
ATOM 1651 C CA . THR A 1 211 ? 15.883 -3.681 -35.402 1.00 51.81 211 THR A CA 1
ATOM 1652 C C . THR A 1 211 ? 17.343 -3.354 -35.014 1.00 51.81 211 THR A C 1
ATOM 1654 O O . THR A 1 211 ? 17.704 -2.173 -34.939 1.00 51.81 211 THR A O 1
ATOM 1657 N N . PRO A 1 212 ? 18.230 -4.361 -34.858 1.00 42.91 212 PRO A N 1
ATOM 1658 C CA . PRO A 1 212 ? 19.622 -4.191 -34.408 1.00 42.91 212 PRO A CA 1
ATOM 1659 C C . PRO A 1 212 ? 20.465 -3.154 -35.174 1.00 42.91 212 PRO A C 1
ATOM 1661 O O . PRO A 1 212 ? 21.455 -2.645 -34.649 1.00 42.91 212 PRO A O 1
ATOM 1664 N N . ALA A 1 213 ? 20.089 -2.816 -36.413 1.00 39.38 213 ALA A N 1
ATOM 1665 C CA . ALA A 1 213 ? 20.749 -1.787 -37.216 1.00 39.38 213 ALA A CA 1
ATOM 1666 C C . ALA A 1 213 ? 20.562 -0.359 -36.659 1.00 39.38 213 ALA A C 1
ATOM 1668 O O . ALA A 1 213 ? 21.452 0.470 -36.839 1.00 39.38 213 ALA A O 1
ATOM 1669 N N . ALA A 1 214 ? 19.460 -0.088 -35.949 1.00 43.50 214 ALA A N 1
ATOM 1670 C CA . ALA A 1 214 ? 19.177 1.197 -35.302 1.00 43.50 214 ALA A CA 1
ATOM 1671 C C . ALA A 1 214 ? 19.717 1.278 -33.856 1.00 43.50 214 ALA A C 1
ATOM 1673 O O . ALA A 1 214 ? 20.040 2.362 -33.380 1.00 43.50 214 ALA A O 1
ATOM 1674 N N . ILE A 1 215 ? 19.917 0.135 -33.184 1.00 44.28 215 ILE A N 1
ATOM 1675 C CA . ILE A 1 215 ? 20.401 0.043 -31.787 1.00 44.28 215 ILE A CA 1
ATOM 1676 C C . ILE A 1 215 ? 21.893 0.427 -31.640 1.00 44.28 215 ILE A C 1
ATOM 1678 O O . ILE A 1 215 ? 22.376 0.694 -30.538 1.00 44.28 215 ILE A O 1
ATOM 1682 N N . LYS A 1 216 ? 22.652 0.531 -32.745 1.00 39.75 216 LYS A N 1
ATOM 1683 C CA . LYS A 1 216 ? 24.048 1.014 -32.704 1.00 39.75 216 LYS A CA 1
ATOM 1684 C C . LYS A 1 216 ? 24.181 2.483 -32.276 1.00 39.75 216 LYS A C 1
ATOM 1686 O O . LYS A 1 216 ? 25.252 2.859 -31.802 1.00 39.75 216 LYS A O 1
ATOM 1691 N N . GLU A 1 217 ? 23.122 3.288 -32.365 1.00 43.00 217 GLU A N 1
ATOM 1692 C CA . GLU A 1 217 ? 23.030 4.571 -31.661 1.00 43.00 217 GLU A CA 1
ATOM 1693 C C . GLU A 1 217 ? 22.332 4.341 -30.314 1.00 43.00 217 GLU A C 1
ATOM 1695 O O . GLU A 1 217 ? 21.128 4.540 -30.185 1.00 43.00 217 GLU A O 1
ATOM 1700 N N . LYS A 1 218 ? 23.088 3.900 -29.296 1.00 46.22 218 LYS A N 1
ATOM 1701 C CA . LYS A 1 218 ? 22.624 3.875 -27.897 1.00 46.22 218 LYS A CA 1
ATOM 1702 C C . LYS A 1 218 ? 21.943 5.207 -27.580 1.00 46.22 218 LYS A C 1
ATOM 1704 O O . LYS A 1 218 ? 22.633 6.222 -27.502 1.00 46.22 218 LYS A O 1
ATOM 1709 N N . THR A 1 219 ? 20.634 5.217 -27.344 1.00 43.53 219 THR A N 1
ATOM 1710 C CA . THR A 1 219 ? 20.007 6.330 -26.630 1.00 43.53 219 THR A CA 1
ATOM 1711 C C . THR A 1 219 ? 20.510 6.229 -25.190 1.00 43.53 219 THR A C 1
ATOM 1713 O O . THR A 1 219 ? 20.219 5.238 -24.518 1.00 43.53 219 THR A O 1
ATOM 1716 N N . PRO A 1 220 ? 21.355 7.157 -24.708 1.00 44.91 220 PRO A N 1
ATOM 1717 C CA . PRO A 1 220 ? 21.855 7.063 -23.347 1.00 44.91 220 PRO A CA 1
ATOM 1718 C C . PRO A 1 220 ? 20.677 7.260 -22.392 1.00 44.91 220 PRO A C 1
ATOM 1720 O O . PRO A 1 220 ? 19.851 8.152 -22.597 1.00 44.91 220 PRO A O 1
ATOM 1723 N N . SER A 1 221 ? 20.585 6.435 -21.346 1.00 44.97 221 SER A N 1
ATOM 1724 C CA . SER A 1 221 ? 19.594 6.654 -20.293 1.00 44.97 221 SER A CA 1
ATOM 1725 C C . SER A 1 221 ? 19.789 8.048 -19.680 1.00 44.97 221 SER A C 1
ATOM 1727 O O . SER A 1 221 ? 20.898 8.596 -19.688 1.00 44.97 221 SER A O 1
ATOM 1729 N N . LYS A 1 222 ? 18.722 8.621 -19.107 1.00 45.47 222 LYS A N 1
ATOM 1730 C CA . LYS A 1 222 ? 18.741 9.895 -18.349 1.00 45.47 222 LYS A CA 1
ATOM 1731 C C . LYS A 1 222 ? 19.937 9.961 -17.380 1.00 45.47 222 LYS A C 1
ATOM 1733 O O . LYS A 1 222 ? 20.555 11.007 -17.191 1.00 45.47 222 LYS A O 1
ATOM 1738 N N . TRP A 1 223 ? 20.294 8.804 -16.828 1.00 43.66 223 TRP A N 1
ATOM 1739 C CA . TRP A 1 223 ? 21.380 8.600 -15.878 1.00 43.66 223 TRP A CA 1
ATOM 1740 C C . TRP A 1 223 ? 22.754 8.372 -16.520 1.00 43.66 223 TRP A C 1
ATOM 1742 O O . TRP A 1 223 ? 23.757 8.795 -15.951 1.00 43.66 223 TRP A O 1
ATOM 1752 N N . GLY A 1 224 ? 22.825 7.799 -17.725 1.00 49.34 224 GLY A N 1
ATOM 1753 C CA . GLY A 1 224 ? 24.052 7.766 -18.532 1.00 49.34 224 GLY A CA 1
ATOM 1754 C C . GLY A 1 224 ? 24.564 9.172 -18.864 1.00 49.34 224 GLY A C 1
ATOM 1755 O O . GLY A 1 224 ? 25.761 9.431 -18.775 1.00 49.34 224 GLY A O 1
ATOM 1756 N N . VAL A 1 225 ? 23.641 10.101 -19.119 1.00 49.50 225 VAL A N 1
ATOM 1757 C CA . VAL A 1 225 ? 23.931 11.530 -19.322 1.00 49.50 225 VAL A CA 1
ATOM 1758 C C . VAL A 1 225 ? 24.353 12.205 -18.011 1.00 49.50 225 VAL A C 1
ATOM 1760 O O . VAL A 1 225 ? 25.305 12.982 -17.983 1.00 49.50 225 VAL A O 1
ATOM 1763 N N . ALA A 1 226 ? 23.698 11.880 -16.890 1.00 47.50 226 ALA A N 1
ATOM 1764 C CA . ALA A 1 226 ? 24.087 12.397 -15.574 1.00 47.50 226 ALA A CA 1
ATOM 1765 C C . ALA A 1 226 ? 25.503 11.946 -15.162 1.00 47.50 226 ALA A C 1
ATOM 1767 O O . ALA A 1 226 ? 26.266 12.737 -14.609 1.00 47.50 226 ALA A O 1
ATOM 1768 N N . LYS A 1 227 ? 25.883 10.703 -15.485 1.00 46.84 227 LYS A N 1
ATOM 1769 C CA . LYS A 1 227 ? 27.224 10.139 -15.263 1.00 46.84 227 LYS A CA 1
ATOM 1770 C C . LYS A 1 227 ? 28.303 10.900 -16.039 1.00 46.84 227 LYS A C 1
ATOM 1772 O O . LYS A 1 227 ? 29.353 11.204 -15.481 1.00 46.84 227 LYS A O 1
ATOM 1777 N N . GLU A 1 228 ? 28.040 11.244 -17.296 1.00 47.56 228 GLU A N 1
ATOM 1778 C CA . GLU A 1 228 ? 28.929 12.065 -18.128 1.00 47.56 228 GLU A CA 1
ATOM 1779 C C . GLU A 1 228 ? 29.100 13.488 -17.572 1.00 47.56 228 GLU A C 1
ATOM 1781 O O . GLU A 1 228 ? 30.222 13.992 -17.505 1.00 47.56 228 GLU A O 1
ATOM 1786 N N . VAL A 1 229 ? 28.022 14.107 -17.078 1.00 47.16 229 VAL A N 1
ATOM 1787 C CA . VAL A 1 229 ? 28.058 15.429 -16.420 1.00 47.16 229 VAL A CA 1
ATOM 1788 C C . VAL A 1 229 ? 28.870 15.390 -15.116 1.00 47.16 229 VAL A C 1
ATOM 1790 O O . VAL A 1 229 ? 29.671 16.292 -14.863 1.00 47.16 229 VAL A O 1
ATOM 1793 N N . LEU A 1 230 ? 28.691 14.341 -14.306 1.00 48.09 230 LEU A N 1
ATOM 1794 C CA . LEU A 1 230 ? 29.412 14.129 -13.045 1.00 48.09 230 LEU A CA 1
ATOM 1795 C C . LEU A 1 230 ? 30.902 13.819 -13.256 1.00 48.09 230 LEU A C 1
ATOM 1797 O O . LEU A 1 230 ? 31.731 14.298 -12.488 1.00 48.09 230 LEU A O 1
ATOM 1801 N N . LEU A 1 231 ? 31.254 13.051 -14.295 1.00 48.56 231 LEU A N 1
ATOM 1802 C CA . LEU A 1 231 ? 32.640 12.662 -14.588 1.00 48.56 231 LEU A CA 1
ATOM 1803 C C . LEU A 1 231 ? 33.433 13.729 -15.352 1.00 48.56 231 LEU A C 1
ATOM 1805 O O . LEU A 1 231 ? 34.632 13.865 -15.120 1.00 48.56 231 LEU A O 1
ATOM 1809 N N . LYS A 1 232 ? 32.807 14.469 -16.277 1.00 48.16 232 LYS A N 1
ATOM 1810 C CA . LYS A 1 232 ? 33.501 15.442 -17.148 1.00 48.16 232 LYS A CA 1
ATOM 1811 C C . LYS A 1 232 ? 33.387 16.893 -16.674 1.00 48.16 232 LYS A C 1
ATOM 1813 O O . LYS A 1 232 ? 34.004 17.780 -17.263 1.00 48.16 232 LYS A O 1
ATOM 1818 N N . GLY A 1 233 ? 32.632 17.136 -15.604 1.00 41.62 233 GLY A N 1
ATOM 1819 C CA . GLY A 1 233 ? 32.394 18.463 -15.050 1.00 41.62 233 GLY A CA 1
ATOM 1820 C C . GLY A 1 233 ? 31.397 19.300 -15.872 1.00 41.62 233 GLY A C 1
ATOM 1821 O O . GLY A 1 233 ? 31.174 19.055 -17.062 1.00 41.62 233 GLY A O 1
ATOM 1822 N N . PRO A 1 234 ? 30.789 20.330 -15.255 1.00 42.50 234 PRO A N 1
ATOM 1823 C CA . PRO A 1 234 ? 29.625 21.031 -15.805 1.00 42.50 234 PRO A CA 1
ATOM 1824 C C . PRO A 1 234 ? 29.922 21.931 -17.014 1.00 42.50 234 PRO A C 1
ATOM 1826 O O . PRO A 1 234 ? 28.994 22.493 -17.587 1.00 42.50 234 PRO A O 1
ATOM 1829 N N . VAL A 1 235 ? 31.186 22.119 -17.403 1.00 42.03 235 VAL A N 1
ATOM 1830 C CA . VAL A 1 235 ? 31.558 23.330 -18.148 1.00 42.03 235 VAL A CA 1
ATOM 1831 C C . VAL A 1 235 ? 31.447 23.190 -19.671 1.00 42.03 235 VAL A C 1
ATOM 1833 O O . VAL A 1 235 ? 31.146 24.193 -20.304 1.00 42.03 235 VAL A O 1
ATOM 1836 N N . ILE A 1 236 ? 31.619 22.013 -20.299 1.00 45.41 236 ILE A N 1
ATOM 1837 C CA . ILE A 1 236 ? 31.530 21.920 -21.784 1.00 45.41 236 ILE A CA 1
ATOM 1838 C C . ILE A 1 236 ? 30.915 20.601 -22.305 1.00 45.41 236 ILE A C 1
ATOM 1840 O O . ILE A 1 236 ? 30.136 20.633 -23.254 1.00 45.41 236 ILE A O 1
ATOM 1844 N N . GLY A 1 237 ? 31.192 19.443 -21.689 1.00 43.81 237 GLY A N 1
ATOM 1845 C CA . GLY A 1 237 ? 30.700 18.139 -22.182 1.00 43.81 237 GLY A CA 1
ATOM 1846 C C . GLY A 1 237 ? 29.282 17.775 -21.724 1.00 43.81 237 GLY A C 1
ATOM 1847 O O . GLY A 1 237 ? 28.436 17.402 -22.534 1.00 43.81 237 GLY A O 1
ATOM 1848 N N . GLY A 1 238 ? 28.994 17.951 -20.431 1.00 42.62 238 GLY A N 1
ATOM 1849 C CA . GLY A 1 238 ? 27.722 17.531 -19.836 1.00 42.62 238 GLY A CA 1
ATOM 1850 C C . GLY A 1 238 ? 26.499 18.323 -20.315 1.00 42.62 238 GLY A C 1
ATOM 1851 O O . GLY A 1 238 ? 25.423 17.757 -20.478 1.00 42.62 238 GLY A O 1
ATOM 1852 N N . LEU A 1 239 ? 26.658 19.622 -20.596 1.00 42.75 239 LEU A N 1
ATOM 1853 C CA . LEU A 1 239 ? 25.593 20.473 -21.149 1.00 42.75 239 LEU A CA 1
ATOM 1854 C C . LEU A 1 239 ? 25.265 20.122 -22.607 1.00 42.75 239 LEU A C 1
ATOM 1856 O O . LEU A 1 239 ? 24.092 20.124 -22.981 1.00 42.75 239 LEU A O 1
ATOM 1860 N N . ALA A 1 240 ? 26.280 19.776 -23.406 1.00 45.00 240 ALA A N 1
ATOM 1861 C CA . ALA A 1 240 ? 26.098 19.325 -24.782 1.00 45.00 240 ALA A CA 1
ATOM 1862 C C . ALA A 1 240 ? 25.377 17.971 -24.830 1.00 45.00 240 ALA A C 1
ATOM 1864 O O . ALA A 1 240 ? 24.461 17.807 -25.630 1.00 45.00 240 ALA A O 1
ATOM 1865 N N . GLU A 1 241 ? 25.704 17.031 -23.938 1.00 47.34 241 GLU A N 1
ATOM 1866 C CA . GLU A 1 241 ? 24.980 15.758 -23.832 1.00 47.34 241 GLU A CA 1
ATOM 1867 C C . GLU A 1 241 ? 23.567 15.901 -23.257 1.00 47.34 241 GLU A C 1
ATOM 1869 O O . GLU A 1 241 ? 22.652 15.249 -23.749 1.00 47.34 241 GLU A O 1
ATOM 1874 N N . LEU A 1 242 ? 23.338 16.799 -22.292 1.00 44.41 242 LEU A N 1
ATOM 1875 C CA . LEU A 1 242 ? 21.993 17.149 -21.812 1.00 44.41 242 LEU A CA 1
ATOM 1876 C C . LEU A 1 242 ? 21.127 17.757 -22.920 1.00 44.41 242 LEU A C 1
ATOM 1878 O O . LEU A 1 242 ? 19.944 17.434 -23.021 1.00 44.41 242 LEU A O 1
ATOM 1882 N N . GLN A 1 243 ? 21.699 18.624 -23.761 1.00 44.44 243 GLN A N 1
ATOM 1883 C CA . GLN A 1 243 ? 21.019 19.155 -24.944 1.00 44.44 243 GLN A CA 1
ATOM 1884 C C . GLN A 1 243 ? 20.801 18.077 -26.009 1.00 44.44 243 GLN A C 1
ATOM 1886 O O . GLN A 1 243 ? 19.735 18.056 -26.614 1.00 44.44 243 GLN A O 1
ATOM 1891 N N . LYS A 1 244 ? 21.744 17.144 -26.192 1.00 44.00 244 LYS A N 1
ATOM 1892 C CA . LYS A 1 244 ? 21.607 15.999 -27.104 1.00 44.00 244 LYS A CA 1
ATOM 1893 C C . LYS A 1 244 ? 20.548 15.007 -26.625 1.00 44.00 244 LYS A C 1
ATOM 1895 O O . LYS A 1 244 ? 19.775 14.528 -27.436 1.00 44.00 244 LYS A O 1
ATOM 1900 N N . TYR A 1 245 ? 20.445 14.764 -25.320 1.00 42.19 245 TYR A N 1
ATOM 1901 C CA . TYR A 1 245 ? 19.409 13.943 -24.691 1.00 42.19 245 TYR A CA 1
ATOM 1902 C C . TYR A 1 245 ? 18.031 14.610 -24.749 1.00 42.19 245 TYR A C 1
ATOM 1904 O O . TYR A 1 245 ? 17.045 13.973 -25.107 1.00 42.19 245 TYR A O 1
ATOM 1912 N N . LYS A 1 246 ? 17.948 15.918 -24.466 1.00 38.53 246 LYS A N 1
ATOM 1913 C CA . LYS A 1 246 ? 16.720 16.703 -24.684 1.00 38.53 246 LYS A CA 1
ATOM 1914 C C . LYS A 1 246 ? 16.341 16.773 -26.171 1.00 38.53 246 LYS A C 1
ATOM 1916 O O . LYS A 1 246 ? 15.155 16.804 -26.479 1.00 38.53 246 LYS A O 1
ATOM 1921 N N . GLY A 1 247 ? 17.328 16.771 -27.067 1.00 33.84 247 GLY A N 1
ATOM 1922 C CA . GLY A 1 247 ? 17.169 16.674 -28.518 1.00 33.84 247 GLY A CA 1
ATOM 1923 C C . GLY A 1 247 ? 16.669 15.301 -28.967 1.00 33.84 247 GLY A C 1
ATOM 1924 O O . GLY A 1 247 ? 15.701 15.247 -29.705 1.00 33.84 247 GLY A O 1
ATOM 1925 N N . LEU A 1 248 ? 17.228 14.208 -28.437 1.00 36.81 248 LEU A N 1
ATOM 1926 C CA . LEU A 1 248 ? 16.792 12.819 -28.656 1.00 36.81 248 LEU A CA 1
ATOM 1927 C C . LEU A 1 248 ? 15.388 12.546 -28.097 1.00 36.81 248 LEU A C 1
ATOM 1929 O O . LEU A 1 248 ? 14.631 11.796 -28.691 1.00 36.81 248 LEU A O 1
ATOM 1933 N N . LYS A 1 249 ? 14.999 13.194 -26.991 1.00 37.53 249 LYS A N 1
ATOM 1934 C CA . LYS A 1 249 ? 13.606 13.188 -26.510 1.00 37.53 249 LYS A CA 1
ATOM 1935 C C . LYS A 1 249 ? 12.642 13.934 -27.439 1.00 37.53 249 LYS A C 1
ATOM 1937 O O . LYS A 1 249 ? 11.456 13.633 -27.438 1.00 37.53 249 LYS A O 1
ATOM 1942 N N . LYS A 1 250 ? 13.124 14.943 -28.173 1.00 33.91 250 LYS A N 1
ATOM 1943 C CA . LYS A 1 250 ? 12.331 15.703 -29.156 1.00 33.91 250 LYS A CA 1
ATOM 1944 C C . LYS A 1 250 ? 12.311 15.037 -30.533 1.00 33.91 250 LYS A C 1
ATOM 1946 O O . LYS A 1 250 ? 11.331 15.178 -31.251 1.00 33.91 250 LYS A O 1
ATOM 1951 N N . GLU A 1 251 ? 13.367 14.311 -30.875 1.00 33.59 251 GLU A N 1
ATOM 1952 C CA . GLU A 1 251 ? 13.468 13.423 -32.027 1.00 33.59 251 GLU A CA 1
ATOM 1953 C C . GLU A 1 251 ? 13.307 11.974 -31.558 1.00 33.59 251 GLU A C 1
ATOM 1955 O O . GLU A 1 251 ? 14.242 11.174 -31.637 1.00 33.59 251 GLU A O 1
ATOM 1960 N N . ILE A 1 252 ? 12.109 11.608 -31.090 1.00 40.28 252 ILE A N 1
ATOM 1961 C CA . ILE A 1 252 ? 11.696 10.203 -31.158 1.00 40.28 252 ILE A CA 1
ATOM 1962 C C . ILE A 1 252 ? 11.602 9.899 -32.655 1.00 40.28 252 ILE A C 1
ATOM 1964 O O . ILE A 1 252 ? 10.584 10.140 -33.300 1.00 40.28 252 ILE A O 1
ATOM 1968 N N . LYS A 1 253 ? 12.731 9.489 -33.244 1.00 40.66 253 LYS A N 1
ATOM 1969 C CA . LYS A 1 253 ? 12.777 8.959 -34.603 1.00 40.66 253 LYS A CA 1
ATOM 1970 C C . LYS A 1 253 ? 11.800 7.788 -34.646 1.00 40.66 253 LYS A C 1
ATOM 1972 O O . LYS A 1 253 ? 11.820 6.945 -33.748 1.00 40.66 253 LYS A O 1
ATOM 1977 N N . GLU A 1 254 ? 10.965 7.740 -35.679 1.00 37.62 254 GLU A N 1
ATOM 1978 C CA . GLU A 1 254 ? 10.129 6.579 -35.982 1.00 37.62 254 GLU A CA 1
ATOM 1979 C C . GLU A 1 254 ? 10.980 5.297 -35.859 1.00 37.62 254 GLU A C 1
ATOM 1981 O O . GLU A 1 254 ? 11.943 5.116 -36.607 1.00 37.62 254 GLU A O 1
ATOM 1986 N N . GLY A 1 255 ? 10.675 4.446 -34.867 1.00 49.16 255 GLY A N 1
ATOM 1987 C CA . GLY A 1 255 ? 11.327 3.144 -34.676 1.00 49.16 255 GLY A CA 1
ATOM 1988 C C . GLY A 1 255 ? 12.060 2.882 -33.351 1.00 49.16 255 GLY A C 1
ATOM 1989 O O . GLY A 1 255 ? 12.615 1.796 -33.226 1.00 49.16 255 GLY A O 1
ATOM 1990 N N . LEU A 1 256 ? 12.089 3.797 -32.371 1.00 60.22 256 LEU A N 1
ATOM 1991 C CA . LEU A 1 256 ? 12.613 3.514 -31.016 1.00 60.22 256 LEU A CA 1
ATOM 1992 C C . LEU A 1 256 ? 11.492 3.156 -30.028 1.00 60.22 256 LEU A C 1
ATOM 1994 O O . LEU A 1 256 ? 10.426 3.769 -30.066 1.00 60.22 256 LEU A O 1
ATOM 1998 N N . ALA A 1 257 ? 11.752 2.191 -29.137 1.00 74.12 257 ALA A N 1
ATOM 1999 C CA . ALA A 1 257 ? 10.821 1.824 -28.073 1.00 74.12 257 ALA A CA 1
ATOM 2000 C C . ALA A 1 257 ? 10.670 2.976 -27.059 1.00 74.12 257 ALA A C 1
ATOM 2002 O O . ALA A 1 257 ? 11.670 3.511 -26.576 1.00 74.12 257 ALA A O 1
ATOM 2003 N N . ASP A 1 258 ? 9.431 3.337 -26.722 1.00 82.00 258 ASP A N 1
ATOM 2004 C CA . ASP A 1 258 ? 9.068 4.420 -25.798 1.00 82.00 258 ASP A CA 1
ATOM 2005 C C . ASP A 1 258 ? 8.067 3.946 -24.722 1.00 82.00 258 ASP A C 1
ATOM 2007 O O . ASP A 1 258 ? 6.907 4.369 -24.697 1.00 82.00 258 ASP A O 1
ATOM 2011 N N . PRO A 1 259 ? 8.492 3.059 -23.804 1.00 86.44 259 PRO A N 1
ATOM 2012 C CA . PRO A 1 259 ? 7.622 2.543 -22.750 1.00 86.44 259 PRO A CA 1
ATOM 2013 C C . PRO A 1 259 ? 7.132 3.628 -21.783 1.00 86.44 259 PRO A C 1
ATOM 2015 O O . PRO A 1 259 ? 6.044 3.506 -21.232 1.00 86.44 259 PRO A O 1
ATOM 2018 N N . MET A 1 260 ? 7.896 4.707 -21.582 1.00 85.75 260 MET A N 1
ATOM 2019 C CA . MET A 1 260 ? 7.467 5.814 -20.721 1.00 85.75 260 MET A CA 1
ATOM 2020 C C . MET A 1 260 ? 6.379 6.660 -21.383 1.00 85.75 260 MET A C 1
ATOM 2022 O O . MET A 1 260 ? 5.430 7.042 -20.710 1.00 85.75 260 MET A O 1
ATOM 2026 N N . GLY A 1 261 ? 6.473 6.938 -22.687 1.00 84.12 261 GLY A N 1
ATOM 2027 C CA . GLY A 1 261 ? 5.392 7.604 -23.415 1.00 84.12 261 GLY A CA 1
ATOM 2028 C C . GLY A 1 261 ? 4.112 6.771 -23.422 1.00 84.12 261 GLY A C 1
ATOM 2029 O O . GLY A 1 261 ? 3.039 7.297 -23.143 1.00 84.12 261 GLY A O 1
ATOM 2030 N N . VAL A 1 262 ? 4.229 5.455 -23.635 1.00 86.94 262 VAL A N 1
ATOM 2031 C CA . VAL A 1 262 ? 3.088 4.529 -23.532 1.00 86.94 262 VAL A CA 1
ATOM 2032 C C . VAL A 1 262 ? 2.486 4.554 -22.127 1.00 86.94 262 VAL A C 1
ATOM 2034 O O . VAL A 1 262 ? 1.270 4.670 -21.993 1.00 86.94 262 VAL A O 1
ATOM 2037 N N . LEU A 1 263 ? 3.312 4.497 -21.078 1.00 89.56 263 LEU A N 1
ATOM 2038 C CA . LEU A 1 263 ? 2.834 4.588 -19.699 1.00 89.56 263 LEU A CA 1
ATOM 2039 C C . LEU A 1 263 ? 2.107 5.922 -19.443 1.00 89.56 263 LEU A C 1
ATOM 2041 O O . LEU A 1 263 ? 1.061 5.909 -18.799 1.00 89.56 263 LEU A O 1
ATOM 2045 N N . GLN A 1 264 ? 2.608 7.049 -19.965 1.00 88.25 264 GLN A N 1
ATOM 2046 C CA . GLN A 1 264 ? 1.987 8.363 -19.757 1.00 88.25 264 GLN A CA 1
ATOM 2047 C C . GLN A 1 264 ? 0.617 8.394 -20.424 1.00 88.25 264 GLN A C 1
ATOM 2049 O O . GLN A 1 264 ? -0.342 8.805 -19.785 1.00 88.25 264 GLN A O 1
ATOM 2054 N N . ASP A 1 265 ? 0.501 7.873 -21.648 1.00 88.44 265 ASP A N 1
ATOM 2055 C CA . ASP A 1 265 ? -0.777 7.789 -22.357 1.00 88.44 265 ASP A CA 1
ATOM 2056 C C . ASP A 1 265 ? -1.797 6.922 -21.604 1.00 88.44 265 ASP A C 1
ATOM 2058 O O . ASP A 1 265 ? -2.985 7.248 -21.563 1.00 88.44 265 ASP A O 1
ATOM 2062 N N . GLN A 1 266 ? -1.360 5.811 -20.994 1.00 91.62 266 GLN A N 1
ATOM 2063 C CA . GLN A 1 266 ? -2.255 4.976 -20.186 1.00 91.62 266 GLN A CA 1
ATOM 2064 C C . GLN A 1 266 ? -2.655 5.666 -18.875 1.00 91.62 266 GLN A C 1
ATOM 2066 O O . GLN A 1 266 ? -3.812 5.553 -18.467 1.00 91.62 266 GLN A O 1
ATOM 2071 N N . ILE A 1 267 ? -1.749 6.412 -18.235 1.00 88.12 267 ILE A N 1
ATOM 2072 C CA . ILE A 1 267 ? -2.084 7.223 -17.057 1.00 88.12 267 ILE A CA 1
ATOM 2073 C C . ILE A 1 267 ? -3.054 8.344 -17.450 1.00 88.12 267 ILE A C 1
ATOM 2075 O O . ILE A 1 267 ? -4.090 8.477 -16.814 1.00 88.12 267 ILE A O 1
ATOM 2079 N N . ASP A 1 268 ? -2.816 9.078 -18.534 1.00 85.50 268 ASP A N 1
ATOM 2080 C CA . ASP A 1 268 ? -3.713 10.147 -18.998 1.00 85.50 268 ASP A CA 1
ATOM 2081 C C . ASP A 1 268 ? -5.109 9.613 -19.349 1.00 85.50 268 ASP A C 1
ATOM 2083 O O . ASP A 1 268 ? -6.122 10.282 -19.137 1.00 85.50 268 ASP A O 1
ATOM 2087 N N . LYS A 1 269 ? -5.176 8.380 -19.860 1.00 87.56 269 LYS A N 1
ATOM 2088 C CA . LYS A 1 269 ? -6.433 7.702 -20.185 1.00 87.56 269 LYS A CA 1
ATOM 2089 C C . LYS A 1 269 ? -7.227 7.269 -18.948 1.00 87.56 269 LYS A C 1
ATOM 2091 O O . LYS A 1 269 ? -8.457 7.232 -19.028 1.00 87.56 269 LYS A O 1
ATOM 2096 N N . TYR A 1 270 ? -6.564 6.905 -17.846 1.00 82.75 270 TYR A N 1
ATOM 2097 C CA . TYR A 1 270 ? -7.217 6.284 -16.684 1.00 82.75 270 TYR A CA 1
ATOM 2098 C C . TYR A 1 270 ? -6.983 7.011 -15.346 1.00 82.75 270 TYR A C 1
ATOM 2100 O O . TYR A 1 270 ? -7.939 7.210 -14.608 1.00 82.75 270 TYR A O 1
ATOM 2108 N N . GLY A 1 271 ? -5.761 7.411 -15.009 1.00 64.12 271 GLY A N 1
ATOM 2109 C CA . GLY A 1 271 ? -5.359 8.017 -13.728 1.00 64.12 271 GLY A CA 1
ATOM 2110 C C . GLY A 1 271 ? -5.300 9.548 -13.743 1.00 64.12 271 GLY A C 1
ATOM 2111 O O . GLY A 1 271 ? -4.288 10.123 -13.341 1.00 64.12 271 GLY A O 1
ATOM 2112 N N . GLY A 1 272 ? -6.353 10.199 -14.247 1.00 65.38 272 GLY A N 1
ATOM 2113 C CA . GLY A 1 272 ? -6.412 11.651 -14.456 1.00 65.38 272 GLY A CA 1
ATOM 2114 C C . GLY A 1 272 ? -5.845 12.476 -13.289 1.00 65.38 272 GLY A C 1
ATOM 2115 O O . GLY A 1 272 ? -6.134 12.208 -12.130 1.00 65.38 272 GLY A O 1
ATOM 2116 N N . SER A 1 273 ? -5.030 13.483 -13.632 1.00 75.88 273 SER A N 1
ATOM 2117 C CA . SER A 1 273 ? -4.269 14.397 -12.747 1.00 75.88 273 SER A CA 1
ATOM 2118 C C . SER A 1 273 ? -2.902 13.907 -12.237 1.00 75.88 273 SER A C 1
ATOM 2120 O O . SER A 1 273 ? -2.106 14.738 -11.766 1.00 75.88 273 SER A O 1
ATOM 2122 N N . ILE A 1 274 ? -2.575 12.617 -12.377 1.00 85.62 274 ILE A N 1
ATOM 2123 C CA . ILE A 1 274 ? -1.236 12.077 -12.087 1.00 85.62 274 ILE A CA 1
ATOM 2124 C C . ILE A 1 274 ? -0.390 12.056 -13.367 1.00 85.62 274 ILE A C 1
ATOM 2126 O O . ILE A 1 274 ? -0.869 11.712 -14.438 1.00 85.62 274 ILE A O 1
ATOM 2130 N N . SER A 1 275 ? 0.889 12.425 -13.265 1.00 86.19 275 SER A N 1
ATOM 2131 C CA . SER A 1 275 ? 1.853 12.316 -14.366 1.00 86.19 275 SER A CA 1
ATOM 2132 C C . SER A 1 275 ? 3.016 11.404 -13.981 1.00 86.19 275 SER A C 1
ATOM 2134 O O . SER A 1 275 ? 3.363 11.301 -12.803 1.00 86.19 275 SER A O 1
ATOM 2136 N N . ILE A 1 276 ? 3.677 10.785 -14.966 1.00 85.81 276 ILE A N 1
ATOM 2137 C CA . ILE A 1 276 ? 4.914 10.019 -14.728 1.00 85.81 276 ILE A CA 1
ATOM 2138 C C . ILE A 1 276 ? 5.979 10.888 -14.070 1.00 85.81 276 ILE A C 1
ATOM 2140 O O . ILE A 1 276 ? 6.730 10.423 -13.211 1.00 85.81 276 ILE A O 1
ATOM 2144 N N . GLU A 1 277 ? 6.067 12.153 -14.482 1.00 82.94 277 GLU A N 1
ATOM 2145 C CA . GLU A 1 277 ? 7.058 13.074 -13.936 1.00 82.94 277 GLU A CA 1
ATOM 2146 C C . GLU A 1 277 ? 6.833 13.327 -12.450 1.00 82.94 277 GLU A C 1
ATOM 2148 O O . GLU A 1 277 ? 7.816 13.491 -11.737 1.00 82.94 277 GLU A O 1
ATOM 2153 N N . ASP A 1 278 ? 5.589 13.285 -11.972 1.00 86.38 278 ASP A N 1
ATOM 2154 C CA . ASP A 1 278 ? 5.250 13.413 -10.554 1.00 86.38 278 ASP A CA 1
ATOM 2155 C C . ASP A 1 278 ? 5.470 12.104 -9.764 1.00 86.38 278 ASP A C 1
ATOM 2157 O O . ASP A 1 278 ? 5.632 12.148 -8.550 1.00 86.38 278 ASP A O 1
ATOM 2161 N N . LEU A 1 279 ? 5.538 10.937 -10.419 1.00 86.56 279 LEU A N 1
ATOM 2162 C CA . LEU A 1 279 ? 5.727 9.628 -9.763 1.00 86.56 279 LEU A CA 1
ATOM 2163 C C . LEU A 1 279 ? 7.187 9.315 -9.385 1.00 86.56 279 LEU A C 1
ATOM 2165 O O . LEU A 1 279 ? 7.487 8.264 -8.809 1.00 86.56 279 LEU A O 1
ATOM 2169 N N . THR A 1 280 ? 8.131 10.203 -9.699 1.00 83.62 280 THR A N 1
ATOM 2170 C CA . THR A 1 280 ? 9.544 9.994 -9.356 1.00 83.62 280 THR A CA 1
ATOM 2171 C C . THR A 1 280 ? 9.835 10.373 -7.903 1.00 83.62 280 THR A C 1
ATOM 2173 O O . THR A 1 280 ? 9.197 11.255 -7.334 1.00 83.62 280 THR A O 1
ATOM 2176 N N . SER A 1 281 ? 10.864 9.777 -7.291 1.00 75.56 281 SER A N 1
ATOM 2177 C CA . SER A 1 281 ? 11.176 10.026 -5.873 1.00 75.56 281 SER A CA 1
ATOM 2178 C C . SER A 1 281 ? 11.504 11.496 -5.562 1.00 75.56 281 SER A C 1
ATOM 2180 O O . SER A 1 281 ? 11.383 11.914 -4.417 1.00 75.56 281 SER A O 1
ATOM 2182 N N . GLY A 1 282 ? 11.929 12.282 -6.561 1.00 76.75 282 GLY A N 1
ATOM 2183 C CA . GLY A 1 282 ? 12.241 13.706 -6.396 1.00 76.75 282 GLY A CA 1
ATOM 2184 C C . GLY A 1 282 ? 11.033 14.642 -6.504 1.00 76.75 282 GLY A C 1
ATOM 2185 O O . GLY A 1 282 ? 11.155 15.814 -6.163 1.00 76.75 282 GLY A O 1
ATOM 2186 N N . THR A 1 283 ? 9.896 14.146 -6.986 1.00 86.00 283 THR A N 1
ATOM 2187 C CA . THR A 1 283 ? 8.701 14.940 -7.327 1.00 86.00 283 THR A CA 1
ATOM 2188 C C . THR A 1 283 ? 7.415 14.365 -6.742 1.00 86.00 283 THR A C 1
ATOM 2190 O O . THR A 1 283 ? 6.374 15.001 -6.854 1.00 86.00 283 THR A O 1
ATOM 2193 N N . ILE A 1 284 ? 7.483 13.226 -6.043 1.00 88.75 284 ILE A N 1
ATOM 2194 C CA . ILE A 1 284 ? 6.327 12.577 -5.407 1.00 88.75 284 ILE A CA 1
ATOM 2195 C C . ILE A 1 284 ? 5.586 13.487 -4.415 1.00 88.75 284 ILE A C 1
ATOM 2197 O O . ILE A 1 284 ? 4.382 13.337 -4.215 1.00 88.75 284 ILE A O 1
ATOM 2201 N N . SER A 1 285 ? 6.263 14.497 -3.857 1.00 89.50 285 SER A N 1
ATOM 2202 C CA . SER A 1 285 ? 5.623 15.541 -3.049 1.00 89.50 285 SER A CA 1
ATOM 2203 C C . SER A 1 285 ? 4.536 16.308 -3.809 1.00 89.50 285 SER A C 1
ATOM 2205 O O . SER A 1 285 ? 3.580 16.752 -3.190 1.00 89.50 285 SER A O 1
ATOM 2207 N N . ASN A 1 286 ? 4.633 16.427 -5.138 1.00 91.38 286 ASN A N 1
ATOM 2208 C CA . ASN A 1 286 ? 3.600 17.058 -5.961 1.00 91.38 286 ASN A CA 1
ATOM 2209 C C . ASN A 1 286 ? 2.302 16.242 -5.945 1.00 91.38 286 ASN A C 1
ATOM 2211 O O . ASN A 1 286 ? 1.217 16.813 -5.881 1.00 91.38 286 ASN A O 1
ATOM 2215 N N . ILE A 1 287 ? 2.405 14.907 -5.998 1.00 92.19 287 ILE A N 1
ATOM 2216 C CA . ILE A 1 287 ? 1.247 14.012 -5.857 1.00 92.19 287 ILE A CA 1
ATOM 2217 C C . ILE A 1 287 ? 0.688 14.130 -4.445 1.00 92.19 287 ILE A C 1
ATOM 2219 O O . ILE A 1 287 ? -0.516 14.272 -4.275 1.00 92.19 287 ILE A O 1
ATOM 2223 N N . GLU A 1 288 ? 1.561 14.124 -3.438 1.00 93.00 288 GLU A N 1
ATOM 2224 C CA . GLU A 1 288 ? 1.166 14.296 -2.041 1.00 93.00 288 GLU A CA 1
ATOM 2225 C C . GLU A 1 288 ? 0.360 15.593 -1.826 1.00 93.00 288 GLU A C 1
ATOM 2227 O O . GLU A 1 288 ? -0.685 15.568 -1.176 1.00 93.00 288 GLU A O 1
ATOM 2232 N N . ASP A 1 289 ? 0.810 16.704 -2.415 1.00 92.50 289 ASP A N 1
ATOM 2233 C CA . ASP A 1 289 ? 0.143 18.008 -2.342 1.00 92.50 289 ASP A CA 1
ATOM 2234 C C . ASP A 1 289 ? -1.189 18.018 -3.111 1.00 92.50 289 ASP A C 1
ATOM 2236 O O . ASP A 1 289 ? -2.186 18.522 -2.601 1.00 92.50 289 ASP A O 1
ATOM 2240 N N . LYS A 1 290 ? -1.249 17.402 -4.297 1.00 91.75 290 LYS A N 1
ATOM 2241 C CA . LYS A 1 290 ? -2.495 17.265 -5.075 1.00 91.75 290 LYS A CA 1
ATOM 2242 C C . LYS A 1 290 ? -3.529 16.368 -4.383 1.00 91.75 290 LYS A C 1
ATOM 2244 O O . LYS A 1 290 ? -4.725 16.633 -4.451 1.00 91.75 290 LYS A O 1
ATOM 2249 N N . ILE A 1 291 ? -3.094 15.315 -3.686 1.00 91.81 291 ILE A N 1
ATOM 2250 C CA . ILE A 1 291 ? -3.991 14.512 -2.841 1.00 91.81 291 ILE A CA 1
ATOM 2251 C C . ILE A 1 291 ? -4.496 15.374 -1.680 1.00 91.81 291 ILE A C 1
ATOM 2253 O O . ILE A 1 291 ? -5.682 15.341 -1.356 1.00 91.81 291 ILE A O 1
ATOM 2257 N N . GLN A 1 292 ? -3.616 16.176 -1.070 1.00 92.50 292 GLN A N 1
ATOM 2258 C CA . GLN A 1 292 ? -3.971 17.072 0.029 1.00 92.50 292 GLN A CA 1
ATOM 2259 C C . GLN A 1 292 ? -5.055 18.094 -0.356 1.00 92.50 292 GLN A C 1
ATOM 2261 O O . GLN A 1 292 ? -5.917 18.403 0.473 1.00 92.50 292 GLN A O 1
ATOM 2266 N N . THR A 1 293 ? -5.006 18.638 -1.572 1.00 89.19 293 THR A N 1
ATOM 2267 C CA . THR A 1 293 ? -5.989 19.598 -2.106 1.00 89.19 293 THR A CA 1
ATOM 2268 C C . THR A 1 293 ? -7.213 18.939 -2.740 1.00 89.19 293 THR A C 1
ATOM 2270 O O . THR A 1 293 ? -8.103 19.651 -3.190 1.00 89.19 293 THR A O 1
ATOM 2273 N N . GLU A 1 294 ? -7.289 17.605 -2.721 1.00 79.94 294 GLU A N 1
ATOM 2274 C CA . GLU A 1 294 ? -8.338 16.790 -3.353 1.00 79.94 294 GLU A CA 1
ATOM 2275 C C . GLU A 1 294 ? -8.387 16.853 -4.888 1.00 79.94 294 GLU A C 1
ATOM 2277 O O . GLU A 1 294 ? -9.347 16.379 -5.493 1.00 79.94 294 GLU A O 1
ATOM 2282 N N . ASP A 1 295 ? -7.325 17.348 -5.526 1.00 84.56 295 ASP A N 1
ATOM 2283 C CA . ASP A 1 295 ? -7.160 17.310 -6.985 1.00 84.56 295 ASP A CA 1
ATOM 2284 C C . ASP A 1 295 ? -6.886 15.883 -7.506 1.00 84.56 295 ASP A C 1
ATOM 2286 O O . ASP A 1 295 ? -7.022 15.614 -8.700 1.00 84.56 295 ASP A O 1
ATOM 2290 N N . ILE A 1 296 ? -6.485 14.976 -6.607 1.00 87.75 296 ILE A N 1
ATOM 2291 C CA . ILE A 1 296 ? -6.350 13.533 -6.836 1.00 87.75 296 ILE A CA 1
ATOM 2292 C C . ILE A 1 296 ? -7.228 12.791 -5.823 1.00 87.75 296 ILE A C 1
ATOM 2294 O O . ILE A 1 296 ? -7.061 12.933 -4.603 1.00 87.75 296 ILE A O 1
ATOM 2298 N N . GLN A 1 297 ? -8.137 11.961 -6.330 1.00 85.69 297 GLN A N 1
ATOM 2299 C CA . GLN A 1 297 ? -9.025 11.122 -5.531 1.00 85.69 297 GLN A CA 1
ATOM 2300 C C . GLN A 1 297 ? -8.478 9.695 -5.387 1.00 85.69 297 GLN A C 1
ATOM 2302 O O . GLN A 1 297 ? -7.566 9.268 -6.094 1.00 85.69 297 GLN A O 1
ATOM 2307 N N . THR A 1 298 ? -9.057 8.918 -4.468 1.00 82.94 298 THR A N 1
ATOM 2308 C CA . THR A 1 298 ? -8.727 7.493 -4.288 1.00 82.94 298 THR A CA 1
ATOM 2309 C C . THR A 1 298 ? -8.852 6.703 -5.591 1.00 82.94 298 THR A C 1
ATOM 2311 O O . THR A 1 298 ? -8.009 5.857 -5.883 1.00 82.94 298 THR A O 1
ATOM 2314 N N . GLU A 1 299 ? -9.887 6.978 -6.388 1.00 83.38 299 GLU A N 1
ATOM 2315 C CA . GLU A 1 299 ? -10.108 6.298 -7.665 1.00 83.38 299 GLU A CA 1
ATOM 2316 C C . GLU A 1 299 ? -8.953 6.550 -8.651 1.00 83.38 299 GLU A C 1
ATOM 2318 O O . GLU A 1 299 ? -8.506 5.616 -9.318 1.00 83.38 299 GLU A O 1
ATOM 2323 N N . ASP A 1 300 ? -8.409 7.771 -8.692 1.00 88.38 300 ASP A N 1
ATOM 2324 C CA . ASP A 1 300 ? -7.260 8.118 -9.538 1.00 88.38 300 ASP A CA 1
ATOM 2325 C C . ASP A 1 300 ? -5.997 7.366 -9.097 1.00 88.38 300 ASP A C 1
ATOM 2327 O O . ASP A 1 300 ? -5.235 6.875 -9.936 1.00 88.38 300 ASP A O 1
ATOM 2331 N N . ILE A 1 301 ? -5.804 7.200 -7.780 1.00 90.06 301 ILE A N 1
ATOM 2332 C CA . ILE A 1 301 ? -4.711 6.400 -7.205 1.00 90.06 301 ILE A CA 1
ATOM 2333 C C . ILE A 1 301 ? -4.873 4.926 -7.603 1.00 90.06 301 ILE A C 1
ATOM 2335 O O . ILE A 1 301 ? -3.930 4.336 -8.130 1.00 90.06 301 ILE A O 1
ATOM 2339 N N . ASN A 1 302 ? -6.065 4.344 -7.421 1.00 87.75 302 ASN A N 1
ATOM 2340 C CA . ASN A 1 302 ? -6.365 2.952 -7.787 1.00 87.75 302 ASN A CA 1
ATOM 2341 C C . ASN A 1 302 ? -6.103 2.685 -9.274 1.00 87.75 302 ASN A C 1
ATOM 2343 O O . ASN A 1 302 ? -5.440 1.709 -9.628 1.00 87.75 302 ASN A O 1
ATOM 2347 N N . LYS A 1 303 ? -6.591 3.567 -10.153 1.00 89.69 303 LYS A N 1
ATOM 2348 C CA . LYS A 1 303 ? -6.375 3.453 -11.600 1.00 89.69 303 LYS A CA 1
ATOM 2349 C C . LYS A 1 303 ? -4.904 3.599 -11.963 1.00 89.69 303 LYS A C 1
ATOM 2351 O O . LYS A 1 303 ? -4.411 2.817 -12.768 1.00 89.69 303 LYS A O 1
ATOM 2356 N N . THR A 1 304 ? -4.186 4.540 -11.350 1.00 92.94 304 THR A N 1
ATOM 2357 C CA . THR A 1 304 ? -2.746 4.719 -11.591 1.00 92.94 304 THR A CA 1
ATOM 2358 C C . THR A 1 304 ? -1.946 3.489 -11.167 1.00 92.94 304 THR A C 1
ATOM 2360 O O . THR A 1 304 ? -1.084 3.043 -11.921 1.00 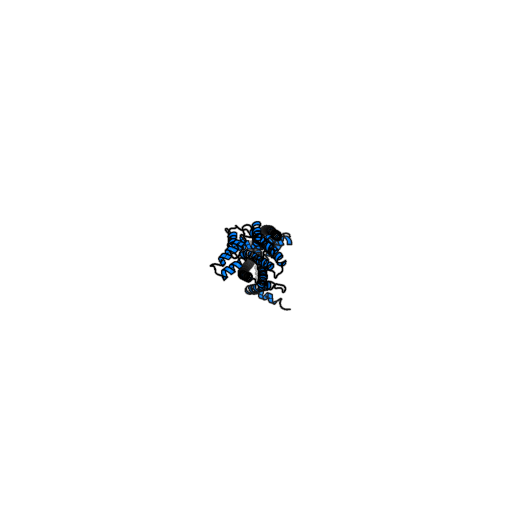92.94 304 THR A O 1
ATOM 2363 N N . ILE A 1 305 ? -2.253 2.889 -10.012 1.00 92.44 305 ILE A N 1
ATOM 2364 C CA . ILE A 1 305 ? -1.629 1.627 -9.584 1.00 92.44 305 ILE A CA 1
ATOM 2365 C C . ILE A 1 305 ? -1.937 0.514 -10.592 1.00 92.44 305 ILE A C 1
ATOM 2367 O O . ILE A 1 305 ? -1.014 -0.163 -11.041 1.00 92.44 305 ILE A O 1
ATOM 2371 N N . GLY A 1 306 ? -3.196 0.379 -11.021 1.00 91.06 306 GLY A N 1
ATOM 2372 C CA . GLY A 1 306 ? -3.585 -0.604 -12.036 1.00 91.06 306 GLY A CA 1
ATOM 2373 C C . GLY A 1 306 ? -2.861 -0.415 -13.375 1.00 91.06 306 GLY A C 1
ATOM 2374 O O . GLY A 1 306 ? -2.441 -1.389 -13.995 1.00 91.06 306 GLY A O 1
ATOM 2375 N N . VAL A 1 307 ? -2.643 0.832 -13.804 1.00 93.62 307 VAL A N 1
ATOM 2376 C CA . VAL A 1 307 ? -1.849 1.151 -15.001 1.00 93.62 307 VAL A CA 1
ATOM 2377 C C . VAL A 1 307 ? -0.384 0.738 -14.823 1.00 93.62 307 VAL A C 1
ATOM 2379 O O . VAL A 1 307 ? 0.180 0.090 -15.706 1.00 93.62 307 VAL A O 1
ATOM 2382 N N . LEU A 1 308 ? 0.234 1.075 -13.687 1.00 94.62 308 LEU A N 1
ATOM 2383 C CA . LEU A 1 308 ? 1.624 0.713 -13.391 1.00 94.62 308 LEU A CA 1
ATOM 2384 C C . LEU A 1 308 ? 1.81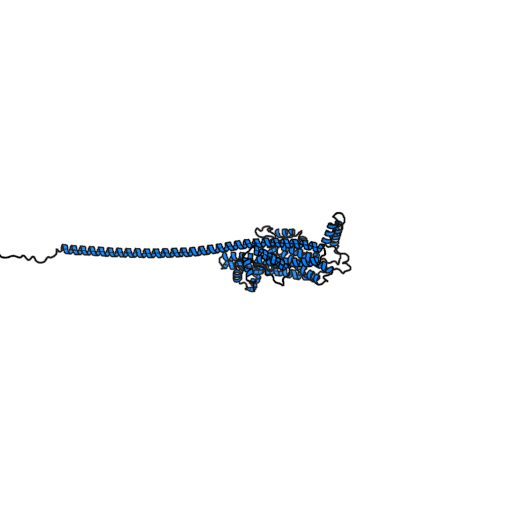3 -0.809 -13.370 1.00 94.62 308 LEU A C 1
ATOM 2386 O O . LEU A 1 308 ? 2.781 -1.316 -13.932 1.00 94.62 308 LEU A O 1
ATOM 2390 N N . GLU A 1 309 ? 0.881 -1.550 -12.776 1.00 93.56 309 GLU A N 1
ATOM 2391 C CA . GLU A 1 309 ? 0.941 -3.012 -12.719 1.00 93.56 309 GLU A CA 1
ATOM 2392 C C . GLU A 1 309 ? 0.664 -3.676 -14.066 1.00 93.56 309 GLU A C 1
ATOM 2394 O O . GLU A 1 309 ? 1.395 -4.589 -14.450 1.00 93.56 309 GLU A O 1
ATOM 2399 N N . GLY A 1 310 ? -0.316 -3.185 -14.829 1.00 92.19 310 GLY A N 1
ATOM 2400 C CA . GLY A 1 310 ? -0.554 -3.660 -16.192 1.00 92.19 310 GLY A CA 1
ATOM 2401 C C . GLY A 1 310 ? 0.678 -3.478 -17.087 1.00 92.19 310 GLY A C 1
ATOM 2402 O O . GLY A 1 310 ? 1.035 -4.372 -17.863 1.00 92.19 310 GLY A O 1
ATOM 2403 N N . MET A 1 311 ? 1.386 -2.357 -16.921 1.00 94.19 311 MET A N 1
ATOM 2404 C CA . MET A 1 311 ? 2.641 -2.076 -17.617 1.00 94.19 311 MET A CA 1
ATOM 2405 C C . MET A 1 311 ? 3.786 -2.989 -17.150 1.00 94.19 311 MET A C 1
ATOM 2407 O O . MET A 1 311 ? 4.514 -3.528 -17.985 1.00 94.19 311 MET A O 1
ATOM 2411 N N . LEU A 1 312 ? 3.928 -3.218 -15.839 1.00 94.25 312 LEU A N 1
ATOM 2412 C CA . LEU A 1 312 ? 4.925 -4.142 -15.282 1.00 94.25 312 LEU A CA 1
ATOM 2413 C C . LEU A 1 312 ? 4.727 -5.575 -15.793 1.00 94.25 312 LEU A C 1
ATOM 2415 O O . LEU A 1 312 ? 5.701 -6.200 -16.207 1.00 94.25 312 LEU A O 1
ATOM 2419 N N . ASN A 1 313 ? 3.484 -6.065 -15.846 1.00 93.44 313 ASN A N 1
ATOM 2420 C CA . ASN A 1 313 ? 3.156 -7.392 -16.382 1.00 93.44 313 ASN A CA 1
ATOM 2421 C C . ASN A 1 313 ? 3.566 -7.536 -17.859 1.00 93.44 313 ASN A C 1
ATOM 2423 O O . ASN A 1 313 ? 4.136 -8.554 -18.270 1.00 93.44 313 ASN A O 1
ATOM 2427 N N . SER A 1 314 ? 3.318 -6.492 -18.652 1.00 92.12 314 SER A N 1
ATOM 2428 C CA . SER A 1 314 ? 3.655 -6.466 -20.082 1.00 92.12 314 SER A CA 1
ATOM 2429 C C . SER A 1 314 ? 5.174 -6.445 -20.295 1.00 92.12 314 SER A C 1
ATOM 2431 O O . SER A 1 314 ? 5.723 -7.205 -21.097 1.00 92.12 314 SER A O 1
ATOM 2433 N N . ILE A 1 315 ? 5.891 -5.615 -19.527 1.00 91.94 315 ILE A N 1
ATOM 2434 C CA . ILE A 1 315 ? 7.358 -5.552 -19.576 1.00 91.94 315 ILE A CA 1
ATOM 2435 C C . ILE A 1 315 ? 7.982 -6.862 -19.111 1.00 91.94 315 ILE A C 1
ATOM 2437 O O . ILE A 1 315 ? 8.928 -7.322 -19.741 1.00 91.94 315 ILE A O 1
ATOM 2441 N N . ASP A 1 316 ? 7.475 -7.480 -18.044 1.00 91.75 316 ASP A N 1
ATOM 2442 C CA . ASP A 1 316 ? 7.990 -8.761 -17.560 1.00 91.75 316 ASP A CA 1
ATOM 2443 C C . ASP A 1 316 ? 7.865 -9.855 -18.633 1.00 91.75 316 ASP A C 1
ATOM 2445 O O . ASP A 1 316 ? 8.807 -10.619 -18.863 1.00 91.75 316 ASP A O 1
ATOM 2449 N N . THR A 1 317 ? 6.750 -9.870 -19.366 1.00 90.56 317 THR A N 1
ATOM 2450 C CA . THR A 1 317 ? 6.544 -10.771 -20.508 1.00 90.56 317 THR A CA 1
ATOM 2451 C C . THR A 1 317 ? 7.570 -10.519 -21.615 1.00 90.56 317 THR A C 1
ATOM 2453 O O . THR A 1 317 ? 8.245 -11.454 -22.054 1.00 90.56 317 THR A O 1
ATOM 2456 N N . LYS A 1 318 ? 7.763 -9.258 -22.028 1.00 87.44 318 LYS A N 1
ATOM 2457 C CA . LYS A 1 318 ? 8.755 -8.878 -23.055 1.00 87.44 318 LYS A CA 1
ATOM 2458 C C . LYS A 1 318 ? 10.192 -9.176 -22.612 1.00 87.44 318 LYS A C 1
ATOM 2460 O O . LYS A 1 318 ? 10.981 -9.701 -23.394 1.00 87.44 318 LYS A O 1
ATOM 2465 N N . ARG A 1 319 ? 10.513 -8.930 -21.341 1.00 88.19 319 ARG A N 1
ATOM 2466 C CA . ARG A 1 319 ? 11.804 -9.242 -20.715 1.00 88.19 319 ARG A CA 1
ATOM 2467 C C . ARG A 1 319 ? 12.100 -10.740 -20.726 1.00 88.19 319 ARG A C 1
ATOM 2469 O O . ARG A 1 319 ? 13.216 -11.139 -21.035 1.00 88.19 319 ARG A O 1
ATOM 2476 N N . LYS A 1 320 ? 11.116 -11.579 -20.390 1.00 89.12 320 LYS A N 1
ATOM 2477 C CA . LYS A 1 320 ? 11.262 -13.046 -20.380 1.00 89.12 320 LYS A CA 1
ATOM 2478 C C . LYS A 1 320 ? 11.352 -13.651 -21.783 1.00 89.12 320 LYS A C 1
ATOM 2480 O O . LYS A 1 320 ? 11.850 -14.765 -21.919 1.00 89.12 320 LYS A O 1
ATOM 2485 N N . ALA A 1 321 ? 10.874 -12.939 -22.803 1.00 86.94 321 ALA A N 1
ATOM 2486 C CA . ALA A 1 321 ? 10.919 -13.375 -24.195 1.00 86.94 321 ALA A CA 1
ATOM 2487 C C . ALA A 1 321 ? 12.286 -13.159 -24.872 1.00 86.94 321 ALA A C 1
ATOM 2489 O O . ALA A 1 321 ? 12.529 -13.727 -25.938 1.00 86.94 321 ALA A O 1
ATOM 2490 N N . VAL A 1 322 ? 13.176 -12.358 -24.277 1.00 83.62 322 VAL A N 1
ATOM 2491 C CA . VAL A 1 322 ? 14.520 -12.076 -24.805 1.00 83.62 322 VAL A CA 1
ATOM 2492 C C . VAL A 1 322 ? 15.605 -12.821 -24.025 1.00 83.62 322 VAL A C 1
ATOM 2494 O O . VAL A 1 322 ? 15.408 -13.237 -22.884 1.00 83.62 322 VAL A O 1
ATOM 2497 N N . ASP A 1 323 ? 16.773 -13.003 -24.646 1.00 83.06 323 ASP A N 1
ATOM 2498 C CA . ASP A 1 323 ? 17.917 -13.645 -23.992 1.00 83.06 323 ASP A CA 1
ATOM 2499 C C . ASP A 1 323 ? 18.423 -12.788 -22.823 1.00 83.06 323 ASP A C 1
ATOM 2501 O O . ASP A 1 323 ? 18.651 -11.588 -22.988 1.00 83.06 323 ASP A O 1
ATOM 2505 N N . LYS A 1 324 ? 18.646 -13.405 -21.657 1.00 82.69 324 LYS A N 1
ATOM 2506 C CA . LYS A 1 324 ? 19.068 -12.726 -20.420 1.00 82.69 324 LYS A CA 1
ATOM 2507 C C . LYS A 1 324 ? 20.394 -11.990 -20.559 1.00 82.69 324 LYS A C 1
ATOM 2509 O O . LYS A 1 324 ? 20.642 -11.023 -19.844 1.00 82.69 324 LYS A O 1
ATOM 2514 N N . ASP A 1 325 ? 21.241 -12.435 -21.484 1.00 78.25 325 ASP A N 1
ATOM 2515 C CA . ASP A 1 325 ? 22.537 -11.811 -21.721 1.00 78.25 325 ASP A CA 1
ATOM 2516 C C . ASP A 1 325 ? 22.502 -10.681 -22.770 1.00 78.25 325 ASP A C 1
ATOM 2518 O O . ASP A 1 325 ? 23.527 -10.031 -23.023 1.00 78.25 325 ASP A O 1
ATOM 2522 N N . SER A 1 326 ? 21.334 -10.390 -23.347 1.00 74.81 326 SER A N 1
ATOM 2523 C CA . SER A 1 326 ? 21.160 -9.391 -24.405 1.00 74.81 326 SER A CA 1
ATOM 2524 C C . SER A 1 326 ? 21.039 -7.949 -23.892 1.00 74.81 326 SER A C 1
ATOM 2526 O O . SER A 1 326 ? 20.694 -7.685 -22.742 1.00 74.81 326 SER A O 1
ATOM 2528 N N . VAL A 1 327 ? 21.309 -6.988 -24.782 1.00 71.94 327 VAL A N 1
ATOM 2529 C CA . VAL A 1 327 ? 21.051 -5.553 -24.539 1.00 71.94 327 VAL A CA 1
ATOM 2530 C C . VAL A 1 327 ? 19.547 -5.277 -24.421 1.00 71.94 327 VAL A C 1
ATOM 2532 O O . VAL A 1 327 ? 19.133 -4.372 -23.701 1.00 71.94 327 VAL A O 1
ATOM 2535 N N . ASP A 1 328 ? 18.738 -6.089 -25.093 1.00 77.62 328 ASP A N 1
ATOM 2536 C CA . ASP A 1 328 ? 17.281 -6.018 -25.064 1.00 77.62 328 ASP A CA 1
ATOM 2537 C C . ASP A 1 328 ? 16.748 -6.378 -23.670 1.00 77.62 328 ASP A C 1
ATOM 2539 O O . ASP A 1 328 ? 15.868 -5.694 -23.147 1.00 77.62 328 ASP A O 1
ATOM 2543 N N . TYR A 1 329 ? 17.334 -7.394 -23.022 1.00 82.06 329 TYR A N 1
ATOM 2544 C CA . TYR A 1 329 ? 17.032 -7.720 -21.626 1.00 82.06 329 TYR A CA 1
ATOM 2545 C C . TYR A 1 329 ? 17.391 -6.563 -20.695 1.00 82.06 329 TYR A C 1
ATOM 2547 O O . TYR A 1 329 ? 16.573 -6.194 -19.859 1.00 82.06 329 TYR A O 1
ATOM 2555 N N . ASP A 1 330 ? 18.567 -5.946 -20.863 1.00 76.06 330 ASP A N 1
ATOM 2556 C CA . ASP A 1 330 ? 18.973 -4.792 -20.046 1.00 76.06 330 ASP A CA 1
ATOM 2557 C C . ASP A 1 330 ? 17.992 -3.621 -20.166 1.00 76.06 330 ASP A C 1
ATOM 2559 O O . ASP A 1 330 ? 17.651 -2.999 -19.160 1.00 76.06 330 ASP A O 1
ATOM 2563 N N . PHE A 1 331 ? 17.519 -3.335 -21.382 1.00 82.69 331 PHE A N 1
ATOM 2564 C CA . PHE A 1 331 ? 16.528 -2.289 -21.629 1.00 82.69 331 PHE A CA 1
ATOM 2565 C C . PHE A 1 331 ? 15.213 -2.567 -20.891 1.00 82.69 331 PHE A C 1
ATOM 2567 O O . PHE A 1 331 ? 14.691 -1.693 -20.190 1.00 82.69 331 PHE A O 1
ATOM 2574 N N . TRP A 1 332 ? 14.682 -3.787 -21.015 1.00 86.25 332 TRP A N 1
ATOM 2575 C CA . TRP A 1 332 ? 13.442 -4.159 -20.337 1.00 86.25 332 TRP A CA 1
ATOM 2576 C C . TRP A 1 332 ? 13.613 -4.254 -18.820 1.00 86.25 332 TRP A C 1
ATOM 2578 O O . TRP A 1 332 ? 12.709 -3.850 -18.093 1.00 86.25 332 TRP A O 1
ATOM 2588 N N . GLN A 1 333 ? 14.773 -4.703 -18.330 1.00 86.75 333 GLN A N 1
ATOM 2589 C CA . GLN A 1 333 ? 15.102 -4.724 -16.904 1.00 86.75 333 GLN A CA 1
ATOM 2590 C C . GLN A 1 333 ? 15.133 -3.312 -16.315 1.00 86.75 333 GLN A C 1
ATOM 2592 O O . GLN A 1 333 ? 14.555 -3.077 -15.255 1.00 86.75 333 GLN A O 1
ATOM 2597 N N . ASP A 1 334 ? 15.779 -2.365 -16.998 1.00 83.06 334 ASP A N 1
ATOM 2598 C CA . ASP A 1 334 ? 15.852 -0.974 -16.542 1.00 83.06 334 ASP A CA 1
ATOM 2599 C C . ASP A 1 334 ? 14.467 -0.328 -16.537 1.00 83.06 334 ASP A C 1
ATOM 2601 O O . ASP A 1 334 ? 14.080 0.292 -15.548 1.00 83.06 334 ASP A O 1
ATOM 2605 N N . THR A 1 335 ? 13.681 -0.561 -17.590 1.00 87.81 335 THR A N 1
ATOM 2606 C CA . THR A 1 335 ? 12.298 -0.077 -17.674 1.00 87.81 335 THR A CA 1
ATOM 2607 C C . THR A 1 335 ? 11.438 -0.663 -16.551 1.00 87.81 335 THR A C 1
ATOM 2609 O O . THR A 1 335 ? 10.715 0.070 -15.879 1.00 87.81 335 THR A O 1
ATOM 2612 N N . HIS A 1 336 ? 11.540 -1.971 -16.298 1.00 91.88 336 HIS A N 1
ATOM 2613 C CA . HIS A 1 336 ? 10.818 -2.641 -15.216 1.00 91.88 336 HIS A CA 1
ATOM 2614 C C . HIS A 1 336 ? 11.156 -2.023 -13.853 1.00 91.88 336 HIS A C 1
ATOM 2616 O O . HIS A 1 336 ? 10.261 -1.680 -13.082 1.00 91.88 336 HIS A O 1
ATOM 2622 N N . LEU A 1 337 ? 12.447 -1.829 -13.568 1.00 88.31 337 LEU A N 1
ATOM 2623 C CA . LEU A 1 337 ? 12.914 -1.227 -12.319 1.00 88.31 337 LEU A CA 1
ATOM 2624 C C . LEU A 1 337 ? 12.451 0.230 -12.156 1.00 88.31 337 LEU A C 1
ATOM 2626 O O . LEU A 1 337 ? 12.082 0.629 -11.050 1.00 88.31 337 LEU A O 1
ATOM 2630 N N . GLU A 1 338 ? 12.448 1.029 -13.226 1.00 88.00 338 GLU A N 1
ATOM 2631 C CA . GLU A 1 338 ? 11.958 2.414 -13.188 1.00 88.00 338 GLU A CA 1
ATOM 2632 C C . GLU A 1 338 ? 10.460 2.483 -12.850 1.00 88.00 338 GLU A C 1
ATOM 2634 O O . GLU A 1 338 ? 10.065 3.251 -11.971 1.00 88.00 338 GLU A O 1
ATOM 2639 N N . ILE A 1 339 ? 9.628 1.645 -13.474 1.00 92.06 339 ILE A N 1
ATOM 2640 C CA . ILE A 1 339 ? 8.177 1.621 -13.216 1.00 92.06 339 ILE A CA 1
ATOM 2641 C C . ILE A 1 339 ? 7.868 1.045 -11.836 1.00 92.06 339 ILE A C 1
ATOM 2643 O O . ILE A 1 339 ? 7.029 1.585 -11.113 1.00 92.06 339 ILE A O 1
ATOM 2647 N N . ALA A 1 340 ? 8.584 -0.001 -11.422 1.00 91.44 340 ALA A N 1
ATOM 2648 C CA . ALA A 1 340 ? 8.455 -0.548 -10.078 1.00 91.44 340 ALA A CA 1
ATOM 2649 C C . ALA A 1 340 ? 8.809 0.511 -9.021 1.00 91.44 340 ALA A C 1
ATOM 2651 O O . ALA A 1 340 ? 8.180 0.572 -7.968 1.00 91.44 340 ALA A O 1
ATOM 2652 N N . GLN A 1 341 ? 9.770 1.397 -9.306 1.00 88.56 341 GLN A N 1
ATOM 2653 C CA . GLN A 1 341 ? 10.075 2.524 -8.430 1.00 88.56 341 GLN A CA 1
ATOM 2654 C C . GLN A 1 341 ? 8.962 3.567 -8.382 1.00 88.56 341 GLN A C 1
ATOM 2656 O O . GLN A 1 341 ? 8.660 4.061 -7.297 1.00 88.56 341 GLN A O 1
ATOM 2661 N N . MET A 1 342 ? 8.337 3.889 -9.513 1.00 91.56 342 MET A N 1
ATOM 2662 C CA . MET A 1 342 ? 7.186 4.800 -9.554 1.00 91.56 342 MET A CA 1
ATOM 2663 C C . MET A 1 342 ? 6.017 4.278 -8.717 1.00 91.56 342 MET A C 1
ATOM 2665 O O . MET A 1 342 ? 5.450 5.033 -7.926 1.00 91.56 342 MET A O 1
ATOM 2669 N N . ARG A 1 343 ? 5.712 2.979 -8.833 1.00 93.06 343 ARG A N 1
ATOM 2670 C CA . ARG A 1 343 ? 4.708 2.310 -7.998 1.00 93.06 343 ARG A CA 1
ATOM 2671 C C . ARG A 1 343 ? 5.061 2.424 -6.521 1.00 93.06 343 ARG A C 1
ATOM 2673 O O . ARG A 1 343 ? 4.266 2.955 -5.756 1.00 93.06 343 ARG A O 1
ATOM 2680 N N . ASP A 1 344 ? 6.267 2.023 -6.131 1.00 89.81 344 ASP A N 1
ATOM 2681 C CA . ASP A 1 344 ? 6.665 2.056 -4.721 1.00 89.81 344 ASP A CA 1
ATOM 2682 C C . ASP A 1 344 ? 6.682 3.480 -4.139 1.00 89.81 344 ASP A C 1
ATOM 2684 O O . ASP A 1 344 ? 6.399 3.664 -2.957 1.00 89.81 344 ASP A O 1
ATOM 2688 N N . ASN A 1 345 ? 7.004 4.503 -4.941 1.00 89.56 345 ASN A N 1
ATOM 2689 C CA . ASN A 1 345 ? 6.920 5.896 -4.494 1.00 89.56 345 ASN A CA 1
ATOM 2690 C C . ASN A 1 345 ? 5.466 6.292 -4.188 1.00 89.56 345 ASN A C 1
ATOM 2692 O O . ASN A 1 345 ? 5.219 6.937 -3.170 1.00 89.56 345 ASN A O 1
ATOM 2696 N N . LEU A 1 346 ? 4.520 5.899 -5.050 1.00 92.00 346 LEU A N 1
ATOM 2697 C CA . LEU A 1 346 ? 3.093 6.158 -4.858 1.00 92.00 346 LEU A CA 1
ATOM 2698 C C . LEU A 1 346 ? 2.546 5.395 -3.644 1.00 92.00 346 LEU A C 1
ATOM 2700 O O . LEU A 1 346 ? 1.904 5.997 -2.787 1.00 92.00 346 LEU A O 1
ATOM 2704 N N . GLU A 1 347 ? 2.854 4.101 -3.523 1.00 90.19 347 GLU A N 1
ATOM 2705 C CA . GLU A 1 347 ? 2.483 3.283 -2.358 1.00 90.19 347 GLU A CA 1
ATOM 2706 C C . GLU A 1 347 ? 3.093 3.845 -1.059 1.00 90.19 347 GLU A C 1
ATOM 2708 O O . GLU A 1 347 ? 2.444 3.884 -0.013 1.00 90.19 347 GLU A O 1
ATOM 2713 N N . GLY A 1 348 ? 4.324 4.364 -1.130 1.00 87.00 348 GLY A N 1
ATOM 2714 C CA . GLY A 1 348 ? 5.045 4.972 -0.012 1.00 87.00 348 GLY A CA 1
ATOM 2715 C C . GLY A 1 348 ? 4.363 6.201 0.598 1.00 87.00 348 GLY A C 1
ATOM 2716 O O . GLY A 1 348 ? 4.605 6.512 1.773 1.00 87.00 348 GLY A O 1
ATOM 2717 N N . LEU A 1 349 ? 3.459 6.861 -0.137 1.00 90.44 349 LEU A N 1
ATOM 2718 C CA . LEU A 1 349 ? 2.654 7.969 0.386 1.00 90.44 349 LEU A CA 1
ATOM 2719 C C . LEU A 1 349 ? 1.707 7.546 1.519 1.00 90.44 349 LEU A C 1
ATOM 2721 O O . LEU A 1 349 ? 1.254 8.416 2.262 1.00 90.44 349 LEU A O 1
ATOM 2725 N N . VAL A 1 350 ? 1.489 6.240 1.740 1.00 85.62 350 VAL A N 1
ATOM 2726 C CA . VAL A 1 350 ? 0.780 5.687 2.913 1.00 85.62 350 VAL A CA 1
ATOM 2727 C C . VAL A 1 350 ? 1.329 6.213 4.249 1.00 85.62 350 VAL A C 1
ATOM 2729 O O . VAL A 1 350 ? 0.608 6.348 5.235 1.00 85.62 350 VAL A O 1
ATOM 2732 N N . SER A 1 351 ? 2.616 6.562 4.275 1.00 82.25 351 SER A N 1
ATOM 2733 C CA . SER A 1 351 ? 3.307 7.116 5.440 1.00 82.25 351 SER A CA 1
ATOM 2734 C C . SER A 1 351 ? 3.058 8.607 5.684 1.00 82.25 351 SER A C 1
ATOM 2736 O O . SER A 1 351 ? 3.442 9.134 6.736 1.00 82.25 351 SER A O 1
ATOM 2738 N N . SER A 1 352 ? 2.426 9.299 4.732 1.00 86.00 352 SER A N 1
ATOM 2739 C CA . SER A 1 352 ? 2.202 10.734 4.819 1.00 86.00 352 SER A CA 1
ATOM 2740 C C . SER A 1 352 ? 1.256 11.083 5.963 1.00 86.00 352 SER A C 1
ATOM 2742 O O . SER A 1 352 ? 0.156 10.544 6.117 1.00 86.00 352 SER A O 1
ATOM 2744 N N . LYS A 1 353 ? 1.680 12.073 6.749 1.00 87.62 353 LYS A N 1
ATOM 2745 C CA . LYS A 1 353 ? 0.894 12.659 7.840 1.00 87.62 353 LYS A CA 1
ATOM 2746 C C . LYS A 1 353 ? 0.214 13.968 7.437 1.00 87.62 353 LYS A C 1
ATOM 2748 O O . LYS A 1 353 ? -0.384 14.615 8.298 1.00 87.62 353 LYS A O 1
ATOM 2753 N N . LYS A 1 354 ? 0.320 14.390 6.170 1.00 90.00 354 LYS A N 1
ATOM 2754 C CA . LYS A 1 354 ? -0.336 15.615 5.695 1.00 90.00 354 LYS A CA 1
ATOM 2755 C C . LYS A 1 354 ? -1.848 15.441 5.776 1.00 90.00 354 LYS A C 1
ATOM 2757 O O . LYS A 1 354 ? -2.380 14.450 5.286 1.00 90.00 354 LYS A O 1
ATOM 2762 N N . LYS A 1 355 ? -2.532 16.388 6.418 1.00 91.50 355 LYS A N 1
ATOM 2763 C CA . LYS A 1 355 ? -3.996 16.389 6.531 1.00 91.50 355 LYS A CA 1
ATOM 2764 C C . LYS A 1 355 ? -4.631 16.862 5.235 1.00 91.50 355 LYS A C 1
ATOM 2766 O O . LYS A 1 355 ? -4.167 17.864 4.695 1.00 91.50 355 LYS A O 1
ATOM 2771 N N . ILE A 1 356 ? -5.700 16.194 4.811 1.00 90.69 356 ILE A N 1
ATOM 2772 C CA . ILE A 1 356 ? -6.524 16.637 3.685 1.00 90.69 356 ILE A CA 1
ATOM 2773 C C . ILE A 1 356 ? -7.136 18.003 4.010 1.00 90.69 356 ILE A C 1
ATOM 2775 O O . ILE A 1 356 ? -7.550 18.269 5.143 1.00 90.69 356 ILE A O 1
ATOM 2779 N N . THR A 1 357 ? -7.169 18.887 3.017 1.00 88.06 357 THR A N 1
ATOM 2780 C CA . THR A 1 357 ? -7.713 20.238 3.163 1.00 88.06 357 THR A CA 1
ATOM 2781 C C . THR A 1 357 ? -9.181 20.165 3.573 1.00 88.06 357 THR A C 1
ATOM 2783 O O . THR A 1 357 ? -9.993 19.547 2.899 1.00 88.06 357 THR A O 1
ATOM 2786 N N . GLY A 1 358 ? -9.531 20.786 4.702 1.00 81.31 358 GLY A N 1
ATOM 2787 C CA . GLY A 1 358 ? -10.899 20.753 5.230 1.00 81.31 358 GLY A CA 1
ATOM 2788 C C . GLY A 1 358 ? -11.258 19.500 6.038 1.00 81.31 358 GLY A C 1
ATOM 2789 O O . GLY A 1 358 ? -12.374 19.430 6.550 1.00 81.31 358 GLY A O 1
ATOM 2790 N N . SER A 1 359 ? -10.330 18.551 6.221 1.00 80.81 359 SER A N 1
ATOM 2791 C CA . SER A 1 359 ? -10.534 17.367 7.061 1.00 80.81 359 SER A CA 1
ATOM 2792 C C . SER A 1 359 ? -9.695 17.416 8.337 1.00 80.81 359 SER A C 1
ATOM 2794 O O . SER A 1 359 ? -8.471 17.554 8.318 1.00 80.81 359 SER A O 1
ATOM 2796 N N . ASP A 1 360 ? -10.348 17.225 9.483 1.00 75.06 360 ASP A N 1
ATOM 2797 C CA . ASP A 1 360 ? -9.653 17.136 10.771 1.00 75.06 360 ASP A CA 1
ATOM 2798 C C . ASP A 1 360 ? -9.031 15.758 11.021 1.00 75.06 360 ASP A C 1
ATOM 2800 O O . ASP A 1 360 ? -8.139 15.633 11.873 1.00 75.06 360 ASP A O 1
ATOM 2804 N N . LYS A 1 361 ? -9.507 14.742 10.289 1.00 72.62 361 LYS A N 1
ATOM 2805 C CA . LYS A 1 361 ? -9.265 13.318 10.557 1.00 72.62 361 LYS A CA 1
ATOM 2806 C C . LYS A 1 361 ? -8.552 12.589 9.422 1.00 72.62 361 LYS A C 1
ATOM 2808 O O . LYS A 1 361 ? -7.809 11.657 9.705 1.00 72.62 361 LYS A O 1
ATOM 2813 N N . GLU A 1 362 ? -8.775 12.990 8.176 1.00 79.94 362 GLU A N 1
ATOM 2814 C CA . GLU A 1 362 ? -8.201 12.319 7.011 1.00 79.94 362 GLU A CA 1
ATOM 2815 C C . GLU A 1 362 ? -6.813 12.879 6.690 1.00 79.94 362 GLU A C 1
ATOM 2817 O O . GLU A 1 362 ? -6.582 14.093 6.692 1.00 79.94 362 GLU A O 1
ATOM 2822 N N . THR A 1 363 ? -5.878 11.981 6.405 1.00 89.00 363 THR A N 1
ATOM 2823 C CA . THR A 1 363 ? -4.549 12.302 5.887 1.00 89.00 363 THR A CA 1
ATOM 2824 C C . THR A 1 363 ? -4.365 11.744 4.482 1.00 89.00 363 THR A C 1
ATOM 2826 O O . THR A 1 363 ? -5.025 10.778 4.093 1.00 89.00 363 THR A O 1
ATOM 2829 N N . VAL A 1 364 ? -3.400 12.299 3.747 1.00 89.56 364 VAL A N 1
ATOM 2830 C CA . VAL A 1 364 ? -2.922 11.735 2.476 1.00 89.56 364 VAL A CA 1
ATOM 2831 C C . VAL A 1 364 ? -2.589 10.250 2.646 1.00 89.56 364 VAL A C 1
ATOM 2833 O O . VAL A 1 364 ? -3.057 9.426 1.863 1.00 89.56 364 VAL A O 1
ATOM 2836 N N . GLY A 1 365 ? -1.878 9.892 3.723 1.00 86.94 365 GLY A N 1
ATOM 2837 C CA . GLY A 1 365 ? -1.554 8.502 4.032 1.00 86.94 365 GLY A CA 1
ATOM 2838 C C . GLY A 1 365 ? -2.786 7.614 4.194 1.00 86.94 365 GLY A C 1
ATOM 2839 O O . GLY A 1 365 ? -2.826 6.538 3.609 1.00 86.94 365 GLY A O 1
ATOM 2840 N N . SER A 1 366 ? -3.829 8.078 4.895 1.00 81.06 366 SER A N 1
ATOM 2841 C CA . SER A 1 366 ? -5.071 7.306 5.055 1.00 81.06 366 SER A CA 1
ATOM 2842 C C . SER A 1 366 ? -5.837 7.109 3.741 1.00 81.06 366 SER A C 1
ATOM 2844 O O . SER A 1 366 ? -6.411 6.042 3.529 1.00 81.06 366 SER A O 1
ATOM 2846 N N . ARG A 1 367 ? -5.795 8.088 2.826 1.00 85.38 367 ARG A N 1
ATOM 2847 C CA . ARG A 1 367 ? -6.441 7.990 1.507 1.00 85.38 367 ARG A CA 1
ATOM 2848 C C . ARG A 1 367 ? -5.704 7.001 0.599 1.00 85.38 367 ARG A C 1
ATOM 2850 O O . ARG A 1 367 ? -6.327 6.130 -0.005 1.00 85.38 367 ARG A O 1
ATOM 2857 N N . VAL A 1 368 ? -4.371 7.063 0.584 1.00 89.00 368 VAL A N 1
ATOM 2858 C CA . VAL A 1 368 ? -3.519 6.083 -0.112 1.00 89.00 368 VAL A CA 1
ATOM 2859 C C . VAL A 1 368 ? -3.692 4.688 0.495 1.00 89.00 368 VAL A C 1
ATOM 2861 O O . VAL A 1 368 ? -3.834 3.716 -0.237 1.00 89.00 368 VAL A O 1
ATOM 2864 N N . GLN A 1 369 ? -3.767 4.569 1.823 1.00 83.44 369 GLN A N 1
ATOM 2865 C CA . GLN A 1 369 ? -4.016 3.295 2.504 1.00 83.44 369 GLN A CA 1
ATOM 2866 C C . GLN A 1 369 ? -5.349 2.667 2.092 1.00 83.44 369 GLN A C 1
ATOM 2868 O O . GLN A 1 369 ? -5.422 1.453 1.913 1.00 83.44 369 GLN A O 1
ATOM 2873 N N . TYR A 1 370 ? -6.398 3.475 1.932 1.00 78.94 370 TYR A N 1
ATOM 2874 C CA . TYR A 1 370 ? -7.698 2.997 1.472 1.00 78.94 370 TYR A CA 1
ATOM 2875 C C . TYR A 1 370 ? -7.639 2.509 0.011 1.00 78.94 370 TYR A C 1
ATOM 2877 O O . TYR A 1 370 ? -8.146 1.426 -0.292 1.00 78.94 370 TYR A O 1
ATOM 2885 N N . ALA A 1 371 ? -6.941 3.240 -0.868 1.00 84.81 371 ALA A N 1
ATOM 2886 C CA . ALA A 1 371 ? -6.667 2.803 -2.240 1.00 84.81 371 ALA A CA 1
ATOM 2887 C C . ALA A 1 371 ? -5.942 1.439 -2.261 1.00 84.81 371 ALA A C 1
ATOM 2889 O O . ALA A 1 371 ? -6.429 0.458 -2.824 1.00 84.81 371 ALA A O 1
ATOM 2890 N N . LEU A 1 372 ? -4.840 1.319 -1.514 1.00 84.62 372 LEU A N 1
ATOM 2891 C CA . LEU A 1 372 ? -4.094 0.063 -1.376 1.00 84.62 372 LEU A CA 1
ATOM 2892 C C . LEU A 1 372 ? -4.916 -1.057 -0.736 1.00 84.62 372 LEU A C 1
ATOM 2894 O O . LEU A 1 372 ? -4.728 -2.224 -1.063 1.00 84.62 372 LEU A O 1
ATOM 2898 N N . GLY A 1 373 ? -5.843 -0.725 0.161 1.00 77.69 373 GLY A N 1
ATOM 2899 C CA . GLY A 1 373 ? -6.773 -1.686 0.740 1.00 77.69 373 GLY A CA 1
ATOM 2900 C C . GLY A 1 373 ? -7.716 -2.297 -0.297 1.00 77.69 373 GLY A C 1
ATOM 2901 O O . GLY A 1 373 ? -8.089 -3.464 -0.163 1.00 77.69 373 GLY A O 1
ATOM 2902 N N . THR A 1 374 ? -8.059 -1.543 -1.344 1.00 78.25 374 THR A N 1
ATOM 2903 C CA . THR A 1 374 ? -8.823 -2.044 -2.494 1.00 78.25 374 THR A CA 1
ATOM 2904 C C . THR A 1 374 ? -7.979 -3.018 -3.311 1.00 78.25 374 THR A C 1
ATOM 2906 O O . THR A 1 374 ? -8.375 -4.166 -3.517 1.00 78.25 374 THR A O 1
ATOM 2909 N N . VAL A 1 375 ? -6.777 -2.578 -3.690 1.00 80.94 375 VAL A N 1
ATOM 2910 C CA . VAL A 1 375 ? -5.801 -3.347 -4.477 1.00 80.94 375 VAL A CA 1
ATOM 2911 C C . VAL A 1 375 ? -5.447 -4.675 -3.799 1.00 80.94 375 VAL A C 1
ATOM 2913 O O . VAL A 1 375 ? -5.525 -5.742 -4.404 1.00 80.94 375 VAL A O 1
ATOM 2916 N N . ASN A 1 376 ? -5.152 -4.629 -2.501 1.00 80.25 376 ASN A N 1
ATOM 2917 C CA . ASN A 1 376 ? -4.678 -5.774 -1.724 1.00 80.25 376 ASN A CA 1
ATOM 2918 C C . ASN A 1 376 ? -5.801 -6.567 -1.041 1.00 80.25 376 ASN A C 1
ATOM 2920 O O . ASN A 1 376 ? -5.524 -7.461 -0.241 1.00 80.25 376 ASN A O 1
ATOM 2924 N N . ASN A 1 377 ? -7.073 -6.248 -1.312 1.00 73.00 377 ASN A N 1
ATOM 2925 C CA . ASN A 1 377 ? -8.225 -6.905 -0.686 1.00 73.00 377 ASN A CA 1
ATOM 2926 C C . ASN A 1 377 ? -8.185 -6.855 0.861 1.00 73.00 377 ASN A C 1
ATOM 2928 O O . ASN A 1 377 ? -8.593 -7.793 1.550 1.00 73.00 377 ASN A O 1
ATOM 2932 N N . SER A 1 378 ? -7.663 -5.770 1.427 1.00 70.62 378 SER A N 1
ATOM 2933 C CA . SER A 1 378 ? -7.392 -5.632 2.863 1.00 70.62 378 SER A CA 1
ATOM 2934 C C . SER A 1 378 ? -8.143 -4.486 3.538 1.00 70.62 378 SER A C 1
ATOM 2936 O O . SER A 1 378 ? -8.026 -4.317 4.754 1.00 70.62 378 SER A O 1
ATOM 2938 N N . SER A 1 379 ? -8.936 -3.726 2.776 1.00 73.44 379 SER A N 1
ATOM 2939 C CA . SER A 1 379 ? -9.821 -2.692 3.313 1.00 73.44 379 SER A CA 1
ATOM 2940 C C . SER A 1 379 ? -10.978 -3.282 4.130 1.00 73.44 379 SER A C 1
ATOM 2942 O O . SER A 1 379 ? -11.276 -4.482 4.077 1.00 73.44 379 SER A O 1
ATOM 2944 N N . LEU A 1 380 ? -11.661 -2.406 4.873 1.00 72.56 380 LEU A N 1
ATOM 2945 C CA . LEU A 1 380 ? -12.919 -2.726 5.546 1.00 72.56 380 LEU A CA 1
ATOM 2946 C C . LEU A 1 380 ? -13.949 -3.288 4.558 1.00 72.56 380 LEU A C 1
ATOM 2948 O O . LEU A 1 380 ? -14.510 -4.353 4.811 1.00 72.56 380 LEU A O 1
ATOM 2952 N N . GLY A 1 381 ? -14.129 -2.620 3.415 1.00 73.50 381 GLY A N 1
ATOM 2953 C CA . GLY A 1 381 ? -15.004 -3.080 2.341 1.00 73.50 381 GLY A CA 1
ATOM 2954 C C . GLY A 1 381 ? -14.620 -4.458 1.801 1.00 73.50 381 GLY A C 1
ATOM 2955 O O . GLY A 1 381 ? -15.482 -5.318 1.672 1.00 73.50 381 GLY A O 1
ATOM 2956 N N . GLY A 1 382 ? -13.327 -4.746 1.611 1.00 76.12 382 GLY A N 1
ATOM 2957 C CA . GLY A 1 382 ? -12.877 -6.071 1.161 1.00 76.12 382 GLY A CA 1
ATOM 2958 C C . GLY A 1 382 ? -13.154 -7.189 2.165 1.00 76.12 382 GLY A C 1
ATOM 2959 O O . GLY A 1 382 ? -13.506 -8.310 1.786 1.00 76.12 382 GLY A O 1
ATOM 2960 N N . ARG A 1 383 ? -13.046 -6.894 3.465 1.00 73.94 383 ARG A N 1
ATOM 2961 C CA . ARG A 1 383 ? -13.453 -7.820 4.536 1.00 73.94 383 ARG A CA 1
ATOM 2962 C C . ARG A 1 383 ? -14.963 -8.026 4.539 1.00 73.94 383 ARG A C 1
ATOM 2964 O O . ARG A 1 383 ? -15.415 -9.167 4.605 1.00 73.94 383 ARG A O 1
ATOM 2971 N N . ALA A 1 384 ? -15.722 -6.939 4.448 1.00 73.38 384 ALA A N 1
ATOM 2972 C CA . ALA A 1 384 ? -17.175 -6.980 4.408 1.00 73.38 384 ALA A CA 1
ATOM 2973 C C . ALA A 1 384 ? -17.684 -7.765 3.188 1.00 73.38 384 ALA A C 1
ATOM 2975 O O . ALA A 1 384 ? -18.557 -8.611 3.357 1.00 73.38 384 ALA A O 1
ATOM 2976 N N . ALA A 1 385 ? -17.078 -7.588 2.009 1.00 77.69 385 ALA A N 1
ATOM 2977 C CA . ALA A 1 385 ? -17.390 -8.333 0.790 1.00 77.69 385 ALA A CA 1
ATOM 2978 C C . ALA A 1 385 ? -17.135 -9.842 0.953 1.00 77.69 385 ALA A C 1
ATOM 2980 O O . ALA A 1 385 ? -18.044 -10.643 0.744 1.00 77.69 385 ALA A O 1
ATOM 2981 N N . ARG A 1 386 ? -15.950 -10.248 1.444 1.00 75.50 386 ARG A N 1
ATOM 2982 C CA . ARG A 1 386 ? -15.655 -11.672 1.724 1.00 75.50 386 ARG A CA 1
ATOM 2983 C C . ARG A 1 386 ? -16.656 -12.292 2.689 1.00 75.50 386 ARG A C 1
ATOM 2985 O O . ARG A 1 386 ? -17.075 -13.430 2.512 1.00 75.50 386 ARG A O 1
ATOM 2992 N N . MET A 1 387 ? -17.018 -11.556 3.732 1.00 68.94 387 MET A N 1
ATOM 2993 C CA . MET A 1 387 ? -17.972 -12.039 4.720 1.00 68.94 387 MET A CA 1
ATOM 2994 C C . MET A 1 387 ? -19.393 -12.102 4.160 1.00 68.94 387 MET A C 1
ATOM 2996 O O . MET A 1 387 ? -20.094 -13.079 4.409 1.00 68.94 387 MET A O 1
ATOM 3000 N N . ARG A 1 388 ? -19.814 -11.115 3.361 1.00 75.44 388 ARG A N 1
ATOM 3001 C CA . ARG A 1 388 ? -21.091 -11.144 2.638 1.00 75.44 388 ARG A CA 1
ATOM 3002 C C . ARG A 1 388 ? -21.200 -12.421 1.800 1.00 75.44 388 ARG A C 1
ATOM 3004 O O . ARG A 1 388 ? -22.235 -13.082 1.867 1.00 75.44 388 ARG A O 1
ATOM 3011 N N . ASP A 1 389 ? -20.122 -12.804 1.118 1.00 77.56 389 ASP A N 1
ATOM 3012 C CA . ASP A 1 389 ? -20.057 -14.016 0.294 1.00 77.56 389 ASP A CA 1
ATOM 3013 C C . ASP A 1 389 ? -20.033 -15.313 1.132 1.00 77.56 389 ASP A C 1
ATOM 3015 O O . ASP A 1 389 ? -20.667 -16.299 0.759 1.00 77.56 389 ASP A O 1
ATOM 3019 N N . LEU A 1 390 ? -19.338 -15.324 2.279 1.00 70.12 390 LEU A N 1
ATOM 3020 C CA . LEU A 1 390 ? -19.196 -16.506 3.147 1.00 70.12 390 LEU A CA 1
ATOM 3021 C C . LEU A 1 390 ? -20.429 -16.802 4.012 1.00 70.12 390 LEU A C 1
ATOM 3023 O O . LEU A 1 390 ? -20.772 -17.967 4.208 1.00 70.12 390 LEU A O 1
ATOM 3027 N N . VAL A 1 391 ? -21.075 -15.771 4.565 1.00 67.69 391 VAL A N 1
ATOM 3028 C CA . VAL A 1 391 ? -22.176 -15.916 5.539 1.00 67.69 391 VAL A CA 1
ATOM 3029 C C . VAL A 1 391 ? -23.506 -15.333 5.052 1.00 67.69 391 VAL A C 1
ATOM 3031 O O . VAL A 1 391 ? -24.429 -15.139 5.840 1.00 67.69 391 VAL A O 1
ATOM 3034 N N . GLY A 1 392 ? -23.631 -15.043 3.753 1.00 64.69 392 GLY A N 1
ATOM 3035 C CA . GLY A 1 392 ? -24.895 -14.631 3.129 1.00 64.69 392 GLY A CA 1
ATOM 3036 C C . GLY A 1 392 ? -25.469 -13.316 3.670 1.00 64.69 392 GLY A C 1
ATOM 3037 O O . GLY A 1 392 ? -26.686 -13.132 3.682 1.00 64.69 392 GLY A O 1
ATOM 3038 N N . GLY A 1 393 ? -24.611 -12.417 4.163 1.00 61.38 393 GLY A N 1
ATOM 3039 C CA . GLY A 1 393 ? -25.021 -11.139 4.754 1.00 61.38 393 GLY A CA 1
ATOM 3040 C C . GLY A 1 393 ? -25.532 -11.217 6.202 1.00 61.38 393 GLY A C 1
ATOM 3041 O O . GLY A 1 393 ? -26.107 -10.236 6.692 1.00 61.38 393 GLY A O 1
ATOM 3042 N N . ASP A 1 394 ? -25.323 -12.337 6.911 1.00 64.25 394 ASP A N 1
ATOM 3043 C CA . ASP A 1 394 ? -25.487 -12.396 8.370 1.00 64.25 394 ASP A CA 1
ATOM 3044 C C . ASP A 1 394 ? -24.265 -11.790 9.080 1.00 64.25 394 ASP A C 1
ATOM 3046 O O . ASP A 1 394 ? -23.352 -12.469 9.557 1.00 64.25 394 ASP A O 1
ATOM 3050 N N . PHE A 1 395 ? -24.252 -10.459 9.161 1.00 62.94 395 PHE A N 1
ATOM 3051 C CA . PHE A 1 395 ? -23.173 -9.707 9.799 1.00 62.94 395 PHE A CA 1
ATOM 3052 C C . PHE A 1 395 ? -23.041 -9.969 11.302 1.00 62.94 395 PHE A C 1
ATOM 3054 O O . PHE A 1 395 ? -22.057 -9.544 11.899 1.00 62.94 395 PHE A O 1
ATOM 3061 N N . LYS A 1 396 ? -23.967 -10.685 11.950 1.00 62.72 396 LYS A N 1
ATOM 3062 C CA . LYS A 1 396 ? -23.840 -10.991 13.378 1.00 62.72 396 LYS A CA 1
ATOM 3063 C C . LYS A 1 396 ? -22.622 -11.875 13.665 1.00 62.72 396 LYS A C 1
ATOM 3065 O O . LYS A 1 396 ? -21.875 -11.586 14.596 1.00 62.72 396 LYS A O 1
ATOM 3070 N N . ALA A 1 397 ? -22.379 -12.882 12.825 1.00 59.78 397 ALA A N 1
ATOM 3071 C CA . ALA A 1 397 ? -21.170 -13.705 12.896 1.00 59.78 397 ALA A CA 1
ATOM 3072 C C . ALA A 1 397 ? -19.900 -12.876 12.629 1.00 59.78 397 ALA A C 1
ATOM 3074 O O . ALA A 1 397 ? -18.875 -13.083 13.270 1.00 59.78 397 ALA A O 1
ATOM 3075 N N . VAL A 1 398 ? -19.999 -11.884 11.740 1.00 58.44 398 VAL A N 1
ATOM 3076 C CA . VAL A 1 398 ? -18.923 -10.939 11.406 1.00 58.44 398 VAL A CA 1
ATOM 3077 C C . VAL A 1 398 ? -18.575 -10.058 12.604 1.00 58.44 398 VAL A C 1
ATOM 3079 O O . VAL A 1 398 ? -17.405 -9.931 12.944 1.00 58.44 398 VAL A O 1
ATOM 3082 N N . PHE A 1 399 ? -19.573 -9.513 13.306 1.00 63.19 399 PHE A N 1
ATOM 3083 C CA . PHE A 1 399 ? -19.341 -8.777 14.549 1.00 63.19 399 PHE A CA 1
ATOM 3084 C C . PHE A 1 399 ? -18.709 -9.665 15.614 1.00 63.19 399 PHE A C 1
ATOM 3086 O O . PHE A 1 399 ? -17.774 -9.231 16.276 1.00 63.19 399 PHE A O 1
ATOM 3093 N N . ASP A 1 400 ? -19.177 -10.896 15.804 1.00 62.09 400 ASP A N 1
ATOM 3094 C CA . ASP A 1 400 ? -18.603 -11.771 16.827 1.00 62.09 400 ASP A CA 1
ATOM 3095 C C . ASP A 1 400 ? -17.174 -12.226 16.492 1.00 62.09 400 ASP A C 1
ATOM 3097 O O . ASP A 1 400 ? -16.359 -12.302 17.408 1.00 62.09 400 ASP A O 1
ATOM 3101 N N . GLU A 1 401 ? -16.832 -12.432 15.216 1.00 60.38 401 GLU A N 1
ATOM 3102 C CA . GLU A 1 401 ? -15.466 -12.756 14.779 1.00 60.38 401 GLU A CA 1
ATOM 3103 C C . GLU A 1 401 ? -14.528 -11.545 14.870 1.00 60.38 401 GLU A C 1
ATOM 3105 O O . GLU A 1 401 ? -13.459 -11.626 15.470 1.00 60.38 401 GLU A O 1
ATOM 3110 N N . MET A 1 402 ? -14.948 -10.395 14.338 1.00 60.09 402 MET A N 1
ATOM 3111 C CA . MET A 1 402 ? -14.129 -9.180 14.273 1.00 60.09 402 MET A CA 1
ATOM 3112 C C . MET A 1 402 ? -14.029 -8.446 15.616 1.00 60.09 402 MET A C 1
ATOM 3114 O O . MET A 1 402 ? -13.202 -7.561 15.775 1.00 60.09 402 MET A O 1
ATOM 3118 N N . THR A 1 403 ? -14.850 -8.794 16.609 1.00 60.25 403 THR A N 1
ATOM 3119 C CA . THR A 1 403 ? -14.709 -8.270 17.981 1.00 60.25 403 THR A CA 1
ATOM 3120 C C . THR A 1 403 ? -13.978 -9.218 18.918 1.00 60.25 403 THR A C 1
ATOM 3122 O O . THR A 1 403 ? -13.858 -8.910 20.107 1.00 60.25 403 THR A O 1
ATOM 3125 N N . LYS A 1 404 ? -13.467 -10.357 18.423 1.00 55.91 404 LYS A N 1
ATOM 3126 C CA . LYS A 1 404 ? -12.547 -11.174 19.219 1.00 55.91 404 LYS A CA 1
ATOM 3127 C C . LYS A 1 404 ? -11.366 -10.295 19.614 1.00 55.91 404 LYS A C 1
ATOM 3129 O O . LYS A 1 404 ? -10.784 -9.615 18.772 1.00 55.91 404 LYS A O 1
ATOM 3134 N N . SER A 1 405 ? -11.106 -10.282 20.922 1.00 48.38 405 SER A N 1
ATOM 3135 C CA . SER A 1 405 ? -10.113 -9.467 21.622 1.00 48.38 405 SER A CA 1
ATOM 3136 C C . SER A 1 405 ? -8.892 -9.183 20.762 1.00 48.38 405 SER A C 1
ATOM 3138 O O . SER A 1 405 ? -8.335 -10.117 20.187 1.00 48.38 405 SER A O 1
ATOM 3140 N N . ILE A 1 406 ? -8.477 -7.918 20.733 1.00 56.62 406 ILE A N 1
ATOM 3141 C CA . ILE A 1 406 ? -7.230 -7.427 20.150 1.00 56.62 406 ILE A CA 1
ATOM 3142 C C . ILE A 1 406 ? -6.090 -8.391 20.523 1.00 56.62 406 ILE A C 1
ATOM 3144 O O . ILE A 1 406 ? -5.567 -8.346 21.633 1.00 56.62 406 ILE A O 1
ATOM 3148 N N . GLN A 1 407 ? -5.763 -9.334 19.635 1.00 58.19 407 GLN A N 1
ATOM 3149 C CA . GLN A 1 407 ? -4.766 -10.357 19.940 1.00 58.19 407 GLN A CA 1
ATOM 3150 C C . GLN A 1 407 ? -3.380 -9.705 19.975 1.00 58.19 407 GLN A C 1
ATOM 3152 O O . GLN A 1 407 ? -3.101 -8.722 19.272 1.00 58.19 407 GLN A O 1
ATOM 3157 N N . VAL A 1 408 ? -2.498 -10.257 20.807 1.00 62.00 408 VAL A N 1
ATOM 3158 C CA . VAL A 1 408 ? -1.063 -9.966 20.733 1.00 62.00 408 VAL A CA 1
ATOM 3159 C C . VAL A 1 408 ? -0.613 -10.207 19.280 1.00 62.00 408 VAL A C 1
ATOM 3161 O O . VAL A 1 408 ? -1.077 -11.179 18.675 1.00 62.00 408 VAL A O 1
ATOM 3164 N N . PRO A 1 409 ? 0.211 -9.325 18.678 1.00 70.88 409 PRO A N 1
ATOM 3165 C CA . PRO A 1 409 ? 0.693 -9.524 17.311 1.00 70.88 409 PRO A CA 1
ATOM 3166 C C . PRO A 1 409 ? 1.317 -10.908 17.161 1.00 70.88 409 PRO A C 1
ATOM 3168 O O . PRO A 1 409 ? 2.129 -11.295 17.994 1.00 70.88 409 PRO A O 1
ATOM 3171 N N . LYS A 1 410 ? 0.947 -11.654 16.123 1.00 76.25 410 LYS A N 1
ATOM 3172 C CA . LYS A 1 410 ? 1.564 -12.956 15.858 1.00 76.25 410 LYS A CA 1
ATOM 3173 C C . LYS A 1 410 ? 2.927 -12.759 15.202 1.00 76.25 410 LYS A C 1
ATOM 3175 O O . LYS A 1 410 ? 3.140 -11.782 14.485 1.00 76.25 410 LYS A O 1
ATOM 3180 N N . LEU A 1 411 ? 3.842 -13.690 15.461 1.00 83.56 411 LEU A N 1
ATOM 3181 C CA . LEU A 1 411 ? 5.074 -13.788 14.688 1.00 83.56 411 LEU A CA 1
ATOM 3182 C C . LEU A 1 411 ? 4.739 -14.315 13.289 1.00 83.56 411 LEU A C 1
ATOM 3184 O O . LEU A 1 411 ? 3.823 -15.117 13.125 1.00 83.56 411 LEU A O 1
ATOM 3188 N N . TYR A 1 412 ? 5.476 -13.846 12.289 1.00 84.62 412 TYR A N 1
ATOM 3189 C CA . TYR A 1 412 ? 5.321 -14.286 10.909 1.00 84.62 412 TYR A CA 1
ATOM 3190 C C . TYR A 1 412 ? 6.019 -15.622 10.720 1.00 84.62 412 TYR A C 1
ATOM 3192 O O . TYR A 1 412 ? 7.203 -15.748 11.047 1.00 84.62 412 TYR A O 1
ATOM 3200 N N . ASP A 1 413 ? 5.316 -16.581 10.127 1.00 85.12 413 ASP A N 1
ATOM 3201 C CA . ASP A 1 413 ? 5.895 -17.875 9.783 1.00 85.12 413 ASP A CA 1
ATOM 3202 C C . ASP A 1 413 ? 7.050 -17.701 8.793 1.00 85.12 413 ASP A C 1
ATOM 3204 O O . ASP A 1 413 ? 6.988 -16.875 7.874 1.00 85.12 413 ASP A O 1
ATOM 3208 N N . ILE A 1 414 ? 8.111 -18.485 8.981 1.00 85.75 414 ILE A N 1
ATOM 3209 C CA . ILE A 1 414 ? 9.267 -18.544 8.085 1.00 85.75 414 ILE A CA 1
ATOM 3210 C C . ILE A 1 414 ? 9.363 -19.975 7.575 1.00 85.75 414 ILE A C 1
ATOM 3212 O O . ILE A 1 414 ? 9.735 -20.879 8.322 1.00 85.75 414 ILE A O 1
ATOM 3216 N N . SER A 1 415 ? 9.023 -20.182 6.304 1.00 81.00 415 SER A N 1
ATOM 3217 C CA . SER A 1 415 ? 9.068 -21.503 5.683 1.00 81.00 415 SER A CA 1
ATOM 3218 C C . SER A 1 415 ? 10.353 -21.710 4.860 1.00 81.00 415 SER A C 1
ATOM 3220 O O . SER A 1 415 ? 10.947 -20.739 4.382 1.00 81.00 415 SER A O 1
ATOM 3222 N N . PRO A 1 416 ? 10.818 -22.963 4.671 1.00 78.50 416 PRO A N 1
ATOM 3223 C CA . PRO A 1 416 ? 12.066 -23.251 3.949 1.00 78.50 416 PRO A CA 1
ATOM 3224 C C . PRO A 1 416 ? 12.057 -22.870 2.460 1.00 78.50 416 PRO A C 1
ATOM 3226 O O . PRO A 1 416 ? 13.118 -22.740 1.853 1.00 78.50 416 PRO A O 1
ATOM 3229 N N . ASP A 1 417 ? 10.875 -22.738 1.863 1.00 83.56 417 ASP A N 1
ATOM 3230 C CA . ASP A 1 417 ? 10.647 -22.386 0.459 1.00 83.56 417 ASP A CA 1
ATOM 3231 C C . ASP A 1 417 ? 10.573 -20.870 0.212 1.00 83.56 417 ASP A C 1
ATOM 3233 O O . ASP A 1 417 ? 10.567 -20.434 -0.942 1.00 83.56 417 ASP A O 1
ATOM 3237 N N . MET A 1 418 ? 10.572 -20.053 1.273 1.00 85.94 418 MET A N 1
ATOM 3238 C CA . MET A 1 418 ? 10.623 -18.600 1.143 1.00 85.94 418 MET A CA 1
ATOM 3239 C C . MET A 1 418 ? 11.934 -18.140 0.514 1.00 85.94 418 MET A C 1
ATOM 3241 O O . MET A 1 418 ? 13.020 -18.668 0.772 1.00 85.94 418 MET A O 1
ATOM 3245 N N . ASN A 1 419 ? 11.850 -17.083 -0.293 1.00 89.06 419 ASN A N 1
ATOM 3246 C CA . ASN A 1 419 ? 13.059 -16.473 -0.816 1.00 89.06 419 ASN A CA 1
ATOM 3247 C C . ASN A 1 419 ? 13.840 -15.797 0.330 1.00 89.06 419 ASN A C 1
ATOM 3249 O O . ASN A 1 419 ? 13.261 -15.334 1.312 1.00 89.06 419 ASN A O 1
ATOM 3253 N N . LYS A 1 420 ? 15.165 -15.690 0.191 1.00 92.19 420 LYS A N 1
ATOM 3254 C CA . LYS A 1 420 ? 16.036 -15.178 1.263 1.00 92.19 420 LYS A CA 1
A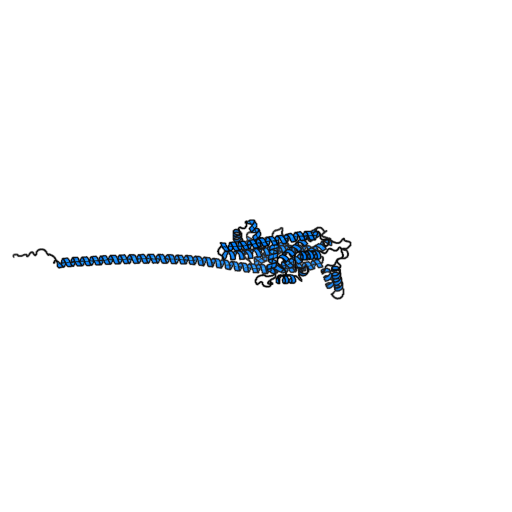TOM 3255 C C . LYS A 1 420 ? 15.681 -13.770 1.769 1.00 92.19 420 LYS A C 1
ATOM 3257 O O . LYS A 1 420 ? 15.981 -13.457 2.915 1.00 92.19 420 LYS A O 1
ATOM 3262 N N . TYR A 1 421 ? 15.067 -12.930 0.936 1.00 91.69 421 TYR A N 1
ATOM 3263 C CA . TYR A 1 421 ? 14.637 -11.580 1.302 1.00 91.69 421 TYR A CA 1
ATOM 3264 C C . TYR A 1 421 ? 13.327 -11.582 2.082 1.00 91.69 421 TYR A C 1
ATOM 3266 O O . TYR A 1 421 ? 13.199 -10.818 3.034 1.00 91.69 421 TYR A O 1
ATOM 3274 N N . ASP A 1 422 ? 12.394 -12.480 1.750 1.00 87.19 422 ASP A N 1
ATOM 3275 C CA . ASP A 1 422 ? 11.208 -12.703 2.587 1.00 87.19 422 ASP A CA 1
ATOM 3276 C C . ASP A 1 422 ? 11.651 -13.159 3.990 1.00 87.19 422 ASP A C 1
ATOM 3278 O O . ASP A 1 422 ? 11.184 -12.623 4.995 1.00 87.19 422 ASP A O 1
ATOM 3282 N N . VAL A 1 423 ? 12.625 -14.081 4.060 1.00 89.12 423 VAL A N 1
ATOM 3283 C CA . VAL A 1 423 ? 13.229 -14.532 5.325 1.00 89.12 423 VAL A CA 1
ATOM 3284 C C . VAL A 1 423 ? 13.899 -13.370 6.068 1.00 89.12 423 VAL A C 1
ATOM 3286 O O . VAL A 1 423 ? 13.674 -13.221 7.267 1.00 89.12 423 VAL A O 1
ATOM 3289 N N . GLU A 1 424 ? 14.687 -12.526 5.388 1.00 90.50 424 GLU A N 1
ATOM 3290 C CA . GLU A 1 424 ? 15.341 -11.345 5.983 1.00 90.50 424 GLU A CA 1
ATOM 3291 C C . GLU A 1 424 ? 14.319 -10.413 6.650 1.00 90.50 424 GLU A C 1
ATOM 3293 O O . GLU A 1 424 ? 14.484 -10.053 7.820 1.00 90.50 424 GLU A O 1
ATOM 3298 N N . TYR A 1 425 ? 13.254 -10.039 5.934 1.00 90.06 425 TYR A N 1
ATOM 3299 C CA . TYR A 1 425 ? 12.262 -9.087 6.434 1.00 90.06 425 TYR A CA 1
ATOM 3300 C C . TYR A 1 425 ? 11.394 -9.665 7.549 1.00 90.06 425 TYR A C 1
ATOM 3302 O O . TYR A 1 425 ? 11.223 -9.003 8.576 1.00 90.06 425 TYR A O 1
ATOM 3310 N N . ARG A 1 426 ? 10.935 -10.914 7.405 1.00 90.19 426 ARG A N 1
ATOM 3311 C CA . ARG A 1 426 ? 10.170 -11.615 8.447 1.00 90.19 426 ARG A CA 1
ATOM 3312 C C . ARG A 1 426 ? 11.001 -11.818 9.708 1.00 90.19 426 ARG A C 1
ATOM 3314 O O . ARG A 1 426 ? 10.535 -11.512 10.798 1.00 90.19 426 ARG A O 1
ATOM 3321 N N . THR A 1 427 ? 12.263 -12.229 9.573 1.00 88.94 427 THR A N 1
ATOM 3322 C CA . THR A 1 427 ? 13.178 -12.387 10.718 1.00 88.94 427 THR A CA 1
ATOM 3323 C C . THR A 1 427 ? 13.410 -11.057 11.428 1.00 88.94 427 THR A C 1
ATOM 3325 O O . THR A 1 427 ? 13.327 -10.981 12.653 1.00 88.94 427 THR A O 1
ATOM 3328 N N . TRP A 1 428 ? 13.688 -9.990 10.672 1.00 90.25 428 TRP A N 1
ATOM 3329 C CA . TRP A 1 428 ? 13.879 -8.659 11.243 1.00 90.25 428 TRP A CA 1
ATOM 3330 C C . TRP A 1 428 ? 12.636 -8.196 12.011 1.00 90.25 428 TRP A C 1
ATOM 3332 O O . TRP A 1 428 ? 12.765 -7.725 13.143 1.00 90.25 428 TRP A O 1
ATOM 3342 N N . PHE A 1 429 ? 11.445 -8.366 11.430 1.00 89.06 429 PHE A N 1
ATOM 3343 C CA . PHE A 1 429 ? 10.206 -7.930 12.064 1.00 89.06 429 PHE A CA 1
ATOM 3344 C C . PHE A 1 429 ? 9.817 -8.795 13.261 1.00 89.06 429 PHE A C 1
ATOM 3346 O O . PHE A 1 429 ? 9.440 -8.247 14.290 1.00 89.06 429 PHE A O 1
ATOM 3353 N N . ASN A 1 430 ? 9.994 -10.116 13.189 1.00 89.12 430 ASN A N 1
ATOM 3354 C CA . ASN A 1 430 ? 9.784 -11.015 14.324 1.00 89.12 430 ASN A CA 1
ATOM 3355 C C . ASN A 1 430 ? 10.695 -10.648 15.496 1.00 89.12 430 ASN A C 1
ATOM 3357 O O . ASN A 1 430 ? 10.226 -10.526 16.622 1.00 89.12 430 ASN A O 1
ATOM 3361 N N . ASN A 1 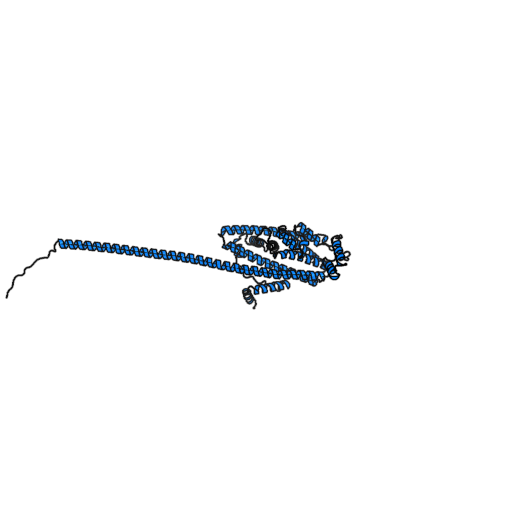431 ? 11.979 -10.377 15.241 1.00 87.56 431 ASN A N 1
ATOM 3362 C CA . ASN A 1 431 ? 12.898 -9.908 16.279 1.00 87.56 431 ASN A CA 1
ATOM 3363 C C . ASN A 1 431 ? 12.455 -8.559 16.865 1.00 87.56 431 ASN A C 1
ATOM 3365 O O . ASN A 1 431 ? 12.521 -8.351 18.078 1.00 87.56 431 ASN A O 1
ATOM 3369 N N . TYR A 1 432 ? 11.978 -7.645 16.015 1.00 88.12 432 TYR A N 1
ATOM 3370 C CA . TYR A 1 432 ? 11.439 -6.363 16.452 1.00 88.12 432 TYR A CA 1
ATOM 3371 C C . TYR A 1 432 ? 10.181 -6.543 17.326 1.00 88.12 432 TYR A C 1
ATOM 3373 O O . TYR A 1 432 ? 10.126 -5.982 18.421 1.00 88.12 432 TYR A O 1
ATOM 3381 N N . LEU A 1 433 ? 9.227 -7.389 16.924 1.00 86.81 433 LEU A N 1
ATOM 3382 C CA . LEU A 1 433 ? 8.037 -7.735 17.708 1.00 86.81 433 LEU A CA 1
ATOM 3383 C C . LEU A 1 433 ? 8.403 -8.382 19.047 1.00 86.81 433 LEU A C 1
ATOM 3385 O O . LEU A 1 433 ? 7.977 -7.885 20.088 1.00 86.81 433 LEU A O 1
ATOM 3389 N N . SER A 1 434 ? 9.254 -9.408 19.051 1.00 85.88 434 SER A N 1
ATOM 3390 C CA . SER A 1 434 ? 9.700 -10.101 20.268 1.00 85.88 434 SER A CA 1
ATOM 3391 C C . SER A 1 434 ? 10.444 -9.183 21.243 1.00 85.88 434 SER A C 1
ATOM 3393 O O . SER A 1 434 ? 10.472 -9.451 22.442 1.00 85.88 434 SER A O 1
ATOM 3395 N N . SER A 1 435 ? 11.035 -8.082 20.763 1.00 85.81 435 SER A N 1
ATOM 3396 C CA . SER A 1 435 ? 11.649 -7.063 21.627 1.00 85.81 435 SER A CA 1
ATOM 3397 C C . SER A 1 435 ? 10.631 -6.136 22.310 1.00 85.81 435 SER A C 1
ATOM 3399 O O . SER A 1 435 ? 10.929 -5.535 23.342 1.00 85.81 435 SER A O 1
ATOM 3401 N N . ARG A 1 436 ? 9.429 -5.996 21.735 1.00 84.50 436 ARG A N 1
ATOM 3402 C CA . ARG A 1 436 ? 8.349 -5.115 22.218 1.00 84.50 436 ARG A CA 1
ATOM 3403 C C . ARG A 1 436 ? 7.248 -5.870 22.966 1.00 84.50 436 ARG A C 1
ATOM 3405 O O . ARG A 1 436 ? 6.579 -5.275 23.815 1.00 84.50 436 ARG A O 1
ATOM 3412 N N . TYR A 1 437 ? 7.076 -7.153 22.673 1.00 83.81 437 TYR A N 1
ATOM 3413 C CA . TYR A 1 437 ? 6.094 -8.058 23.269 1.00 83.81 437 TYR A CA 1
ATOM 3414 C C . TYR A 1 437 ? 6.838 -9.287 23.821 1.00 83.81 437 TYR A C 1
ATOM 3416 O O . TYR A 1 437 ? 6.925 -10.301 23.129 1.00 83.81 437 TYR A O 1
ATOM 3424 N N . PRO A 1 438 ? 7.436 -9.198 25.028 1.00 79.19 438 PRO A N 1
ATOM 3425 C CA . PRO A 1 438 ? 8.148 -10.314 25.658 1.00 79.19 438 PRO A CA 1
ATOM 3426 C C . PRO A 1 438 ? 7.314 -11.595 25.772 1.00 79.19 438 PRO A C 1
ATOM 3428 O O . PRO A 1 438 ? 7.859 -12.687 25.675 1.00 79.19 438 PRO A O 1
ATOM 3431 N N . GLU A 1 439 ? 5.994 -11.462 25.895 1.00 78.94 439 GLU A N 1
ATOM 3432 C CA . GLU A 1 439 ? 5.024 -12.559 25.886 1.00 78.94 439 GLU A CA 1
ATOM 3433 C C . GLU A 1 439 ? 5.077 -13.425 24.609 1.00 78.94 439 GLU A C 1
ATOM 3435 O O . GLU A 1 439 ? 4.686 -14.587 24.638 1.00 78.94 439 GLU A O 1
ATOM 3440 N N . LEU A 1 440 ? 5.613 -12.905 23.497 1.00 74.62 440 LEU A N 1
ATOM 3441 C CA . LEU A 1 440 ? 5.829 -13.674 22.264 1.00 74.62 440 LEU A CA 1
ATOM 3442 C C . LEU A 1 440 ? 7.069 -14.573 22.316 1.00 74.62 440 LEU A C 1
ATOM 3444 O O . LEU A 1 440 ? 7.182 -15.491 21.507 1.00 74.62 440 LEU A O 1
ATOM 3448 N N . GLN A 1 441 ? 7.994 -14.339 23.252 1.00 62.81 441 GLN A N 1
ATOM 3449 C CA . GLN A 1 441 ? 9.171 -15.196 23.429 1.00 62.81 441 GLN A CA 1
ATOM 3450 C C . GLN A 1 441 ? 8.810 -16.528 24.097 1.00 62.81 441 GLN A C 1
ATOM 3452 O O . GLN A 1 441 ? 9.465 -17.532 23.830 1.00 62.81 441 GLN A O 1
ATOM 3457 N N . GLU A 1 442 ? 7.761 -16.554 24.925 1.00 51.53 442 GLU A N 1
ATOM 3458 C CA . GLU A 1 442 ? 7.321 -17.761 25.638 1.00 51.53 442 GLU A CA 1
ATOM 3459 C C . GLU A 1 442 ? 6.591 -18.754 24.716 1.00 51.53 442 GLU A C 1
ATOM 3461 O O . GLU A 1 442 ? 6.700 -19.960 24.908 1.00 51.53 442 GLU A O 1
ATOM 3466 N N . ILE A 1 443 ? 5.933 -18.267 23.657 1.00 51.41 443 ILE A N 1
ATOM 3467 C CA . ILE A 1 443 ? 5.202 -19.103 22.684 1.00 51.41 443 ILE A CA 1
ATOM 3468 C C . ILE A 1 443 ? 6.167 -19.840 21.731 1.00 51.41 443 ILE A C 1
ATOM 3470 O O . ILE A 1 443 ? 5.867 -20.930 21.257 1.00 51.41 443 ILE A O 1
ATOM 3474 N N . GLY A 1 444 ? 7.364 -19.293 21.488 1.00 39.69 444 GLY A N 1
ATOM 3475 C CA . GLY A 1 444 ? 8.356 -19.869 20.569 1.00 39.69 444 GLY A CA 1
ATOM 3476 C C . GLY A 1 444 ? 9.178 -21.045 21.118 1.00 39.69 444 GLY A C 1
ATOM 3477 O O . GLY A 1 444 ? 10.029 -21.560 20.396 1.00 39.69 444 GLY A O 1
ATOM 3478 N N . ILE A 1 445 ? 8.973 -21.457 22.377 1.00 37.44 445 ILE A N 1
ATOM 3479 C CA . ILE A 1 445 ? 9.730 -22.555 23.011 1.00 37.44 445 ILE A CA 1
ATOM 3480 C C . ILE A 1 445 ? 8.933 -23.874 23.024 1.00 37.44 445 ILE A C 1
ATOM 3482 O O . ILE A 1 445 ? 9.544 -24.939 23.095 1.00 37.44 445 ILE A O 1
ATOM 3486 N N . GLU A 1 446 ? 7.602 -23.849 22.883 1.00 33.91 446 GLU A N 1
ATOM 3487 C CA . GLU A 1 446 ? 6.788 -25.078 22.946 1.00 33.91 446 GLU A CA 1
ATOM 3488 C C . GLU A 1 446 ? 6.676 -25.852 21.617 1.00 33.91 446 GLU A C 1
ATOM 3490 O O . GLU A 1 446 ? 6.424 -27.051 21.656 1.00 33.91 446 GLU A O 1
ATOM 3495 N N . GLU A 1 447 ? 6.945 -25.247 20.452 1.00 35.16 447 GLU A N 1
ATOM 3496 C CA . GLU A 1 447 ? 6.870 -25.947 19.146 1.00 35.16 447 GLU A CA 1
ATOM 3497 C C . GLU A 1 447 ? 8.237 -26.382 18.571 1.00 35.16 447 GLU A C 1
ATOM 3499 O O . GLU A 1 447 ? 8.330 -26.831 17.431 1.00 35.16 447 GLU A O 1
ATOM 3504 N N . GLY A 1 448 ? 9.319 -26.266 19.350 1.00 31.98 448 GLY A N 1
ATOM 3505 C CA . GLY A 1 448 ? 10.697 -26.472 18.877 1.00 31.98 448 GLY A CA 1
ATOM 3506 C C . GLY A 1 448 ? 11.457 -27.667 19.459 1.00 31.98 448 GLY A C 1
ATOM 3507 O O . GLY A 1 448 ? 12.675 -27.730 19.283 1.00 31.98 448 GLY A O 1
ATOM 3508 N N . ILE A 1 449 ? 10.799 -28.586 20.174 1.00 36.38 449 ILE A N 1
ATOM 3509 C CA . ILE A 1 449 ? 11.434 -29.813 20.679 1.00 36.38 449 ILE A CA 1
ATOM 3510 C C . ILE A 1 449 ? 10.536 -31.015 20.382 1.00 36.38 449 ILE A C 1
ATOM 3512 O O . ILE A 1 449 ? 9.699 -31.372 21.204 1.00 36.38 449 ILE A O 1
ATOM 3516 N N . GLU A 1 450 ? 10.771 -31.654 19.236 1.00 31.39 450 GLU A N 1
ATOM 3517 C CA . GLU A 1 450 ? 10.817 -33.119 19.101 1.00 31.39 450 GLU A CA 1
ATOM 3518 C C . GLU A 1 450 ? 11.832 -33.530 18.026 1.00 31.39 450 GLU A C 1
ATOM 3520 O O . GLU A 1 450 ? 11.778 -32.980 16.901 1.00 31.39 450 GLU A O 1
#

Secondary structure (DSSP, 8-state):
---------------HHHHHHHHHHHHHHHHHHHHHHHHHHHHHHHHHHHHHHHHHHHHHHHHHHHHHHHHHHHHHHHHHHHHHHHHHHHHHHHHHHHHHHHHHHHHHHHHHHHHHHHHHT-HHHHHHHHHHHHHHHHHHHHHHHHHHHHHHHHHHHHHHHHS-HHHHHHHHHHHHHHHHHHHHHHHHHHHHHHHHHHHHHHT-GGGSPPPTTTTTS----HHHHHHHHHHH-TTTHHHHHHHHHHHHHH---TT---HHHHHHHHHHHHSTT--TTTTSTTTHHHHHHHHHTTSS-HHHHHHHHHHHHHHHHHHHHHHHHS-TTSHHHHHHHHHHHHHHHHHHHHHHGGG--PBPTT-SS-BHHHHHHHHHHHHTT-SHHHHHHHHHHHHTT-HHHHHHHHTS--PPPPPPP--TTS-HHHHHHHHHHHHHHHHH-THHHHHTTTTS--

pLDDT: mean 72.24, std 16.46, range [31.39, 94.62]